Protein AF-A0A433DFT2-F1 (afdb_monomer_lite)

Structure (mmCIF, N/CA/C/O backbone):
data_AF-A0A433DFT2-F1
#
_entry.id   AF-A0A433DFT2-F1
#
loop_
_atom_site.group_PDB
_atom_site.id
_atom_site.type_symbol
_atom_site.label_atom_id
_atom_site.label_alt_id
_atom_site.label_comp_id
_atom_site.label_asym_id
_atom_site.label_entity_id
_atom_site.label_seq_id
_atom_site.pdbx_PDB_ins_code
_atom_site.Cartn_x
_atom_site.Cartn_y
_atom_site.Cartn_z
_atom_site.occupancy
_atom_site.B_iso_or_equiv
_atom_site.auth_seq_id
_atom_site.auth_comp_id
_atom_site.auth_asym_id
_atom_site.auth_atom_id
_atom_site.pdbx_PDB_model_num
ATOM 1 N N . MET A 1 1 ? -31.855 -30.962 -35.524 1.00 36.91 1 MET A N 1
ATOM 2 C CA . MET A 1 1 ? -31.559 -30.463 -34.164 1.00 36.91 1 MET A CA 1
ATOM 3 C C . MET A 1 1 ? -30.304 -29.609 -34.238 1.00 36.91 1 MET A C 1
ATOM 5 O O . MET A 1 1 ? -29.214 -30.151 -34.303 1.00 36.91 1 MET A O 1
ATOM 9 N N . SER A 1 2 ? -30.465 -28.290 -34.345 1.00 29.61 2 SER A N 1
ATOM 10 C CA . SER A 1 2 ? -29.363 -27.324 -34.283 1.00 29.61 2 SER A CA 1
ATOM 11 C C . SER A 1 2 ? -29.408 -26.707 -32.890 1.00 29.61 2 SER A C 1
ATOM 13 O O . SER A 1 2 ? -30.386 -26.050 -32.536 1.00 29.61 2 SER A O 1
ATOM 15 N N . VAL A 1 3 ? -28.407 -27.016 -32.069 1.00 29.22 3 VAL A N 1
ATOM 16 C CA . VAL A 1 3 ? -28.257 -26.430 -30.737 1.00 29.22 3 VAL A CA 1
ATOM 17 C C . VAL A 1 3 ? -27.701 -25.023 -30.936 1.00 29.22 3 VAL A C 1
ATOM 19 O O . VAL A 1 3 ? -26.559 -24.855 -31.357 1.00 29.22 3 VAL A O 1
ATOM 22 N N . ARG A 1 4 ? -28.531 -24.007 -30.675 1.00 30.25 4 ARG A N 1
ATOM 23 C CA . ARG A 1 4 ? -28.080 -22.619 -30.534 1.00 30.25 4 ARG A CA 1
ATOM 24 C C . ARG A 1 4 ? -27.161 -22.549 -29.317 1.00 30.25 4 ARG A C 1
ATOM 26 O O . ARG A 1 4 ? -27.627 -22.678 -28.190 1.00 30.25 4 ARG A O 1
ATOM 33 N N . VAL A 1 5 ? -25.870 -22.340 -29.552 1.00 34.12 5 VAL A N 1
ATOM 34 C CA . VAL A 1 5 ? -24.936 -21.902 -28.513 1.00 34.12 5 VAL A CA 1
ATOM 35 C C . VAL A 1 5 ? -25.314 -20.459 -28.187 1.00 34.12 5 VAL A C 1
ATOM 37 O O . VAL A 1 5 ? -25.099 -19.560 -28.998 1.00 34.12 5 VAL A O 1
ATOM 40 N N . GLY A 1 6 ? -25.977 -20.249 -27.050 1.00 29.69 6 GLY A N 1
ATOM 41 C CA . GLY A 1 6 ? -26.239 -18.911 -26.530 1.00 29.69 6 GLY A CA 1
ATOM 42 C C . GLY A 1 6 ? -24.910 -18.211 -26.259 1.00 29.69 6 GLY A C 1
ATOM 43 O O . GLY A 1 6 ? -24.051 -18.753 -25.568 1.00 29.69 6 GLY A O 1
ATOM 44 N N . SER A 1 7 ? -24.725 -17.027 -26.838 1.00 31.53 7 SER A N 1
ATOM 45 C CA . SER A 1 7 ? -23.585 -16.153 -26.580 1.00 31.53 7 SER A CA 1
ATOM 46 C C . SER A 1 7 ? -23.558 -15.769 -25.099 1.00 31.53 7 SER A C 1
ATOM 48 O O . SER A 1 7 ? -24.333 -14.928 -24.652 1.00 31.53 7 SER A O 1
ATOM 50 N N . MET A 1 8 ? -22.664 -16.398 -24.342 1.00 31.66 8 MET A N 1
ATOM 51 C CA . MET A 1 8 ? -22.468 -16.202 -22.904 1.00 31.66 8 MET A CA 1
ATOM 52 C C . MET A 1 8 ? -21.464 -15.068 -22.614 1.00 31.66 8 MET A C 1
ATOM 54 O O . MET A 1 8 ? -20.686 -15.141 -21.668 1.00 31.66 8 MET A O 1
ATOM 58 N N . PHE A 1 9 ? -21.443 -14.029 -23.453 1.00 30.69 9 PHE A N 1
ATOM 59 C CA . PHE A 1 9 ? -20.674 -12.811 -23.201 1.00 30.69 9 PHE A CA 1
ATOM 60 C C . PHE A 1 9 ? -21.646 -11.727 -22.726 1.00 30.69 9 PHE A C 1
ATOM 62 O O . PHE A 1 9 ? -22.421 -11.229 -23.544 1.00 30.69 9 PHE A O 1
ATOM 69 N N . PRO A 1 10 ? -21.653 -11.371 -21.429 1.00 34.53 10 PRO A N 1
ATOM 70 C CA . PRO A 1 10 ? -22.347 -10.175 -20.987 1.00 34.53 10 PRO A CA 1
ATOM 71 C C . PRO A 1 10 ? -21.670 -8.940 -21.596 1.00 34.53 10 PRO A C 1
ATOM 73 O O . PRO A 1 10 ? -20.451 -8.910 -21.782 1.00 34.53 10 PRO A O 1
ATOM 76 N N . SER A 1 11 ? -22.496 -7.953 -21.931 1.00 32.28 11 SER A N 1
ATOM 77 C CA . SER A 1 11 ? -22.159 -6.651 -22.510 1.00 32.28 11 SER A CA 1
ATOM 78 C C . SER A 1 11 ? -21.093 -5.880 -21.704 1.00 32.28 11 SER A C 1
ATOM 80 O O . SER A 1 11 ? -21.016 -6.045 -20.487 1.00 32.28 11 SER A O 1
ATOM 82 N N . PRO A 1 12 ? -20.278 -5.028 -22.360 1.00 36.31 12 PRO A N 1
ATOM 83 C CA . PRO A 1 12 ? -19.140 -4.336 -21.744 1.00 36.31 12 PRO A CA 1
ATOM 84 C C . PRO A 1 12 ? -19.523 -3.090 -20.927 1.00 36.31 12 PRO A C 1
ATOM 86 O O . PRO A 1 12 ? -18.642 -2.409 -20.411 1.00 36.31 12 PRO A O 1
ATOM 89 N N . ASP A 1 13 ? -20.812 -2.796 -20.775 1.00 31.97 13 ASP A N 1
ATOM 90 C CA . ASP A 1 13 ? -21.284 -1.587 -20.105 1.00 31.97 13 ASP A CA 1
ATOM 91 C C . ASP A 1 13 ? -21.378 -1.803 -18.586 1.00 31.97 13 ASP A C 1
ATOM 93 O O . ASP A 1 13 ? -22.462 -1.980 -18.027 1.00 31.97 13 ASP A O 1
ATOM 97 N N . ARG A 1 14 ? -20.229 -1.796 -17.895 1.00 40.00 14 ARG A N 1
ATOM 98 C CA . ARG A 1 14 ? -20.195 -1.339 -16.497 1.00 40.00 14 ARG A CA 1
ATOM 99 C C . ARG A 1 14 ? -19.989 0.180 -16.516 1.00 40.00 14 ARG A C 1
ATOM 101 O O . ARG A 1 14 ? -19.097 0.637 -17.231 1.00 40.00 14 ARG A O 1
ATOM 108 N N . PRO A 1 15 ? -20.770 0.968 -15.754 1.00 30.53 15 PRO A N 1
ATOM 109 C CA . PRO A 1 15 ? -20.447 2.376 -15.552 1.00 30.53 15 PRO A CA 1
ATOM 110 C C . PRO A 1 15 ? -19.029 2.482 -14.978 1.00 30.53 15 PRO A C 1
ATOM 112 O O . PRO A 1 15 ? -18.615 1.631 -14.192 1.00 30.53 15 PRO A O 1
ATOM 115 N N . SER A 1 16 ? -18.280 3.499 -15.400 1.00 36.28 16 SER A N 1
ATOM 116 C CA . SER A 1 16 ? -16.910 3.777 -14.964 1.00 36.28 16 SER A CA 1
ATOM 117 C C . SER A 1 16 ? -16.869 4.135 -13.472 1.00 36.28 16 SER A C 1
ATOM 119 O O . SER A 1 16 ? -16.799 5.304 -13.097 1.00 36.28 16 SER A O 1
ATOM 121 N N . SER A 1 17 ? -16.960 3.132 -12.602 1.00 45.41 17 SER A N 1
ATOM 122 C CA . SER A 1 17 ? -16.697 3.258 -11.171 1.00 45.41 17 SER A CA 1
ATOM 123 C C . SER A 1 17 ? -15.187 3.316 -10.948 1.00 45.41 17 SER A C 1
ATOM 125 O O . SER A 1 17 ? -14.451 2.476 -11.467 1.00 45.41 17 SER A O 1
ATOM 127 N N . LYS A 1 18 ? -14.721 4.316 -10.195 1.00 58.47 18 LYS A N 1
ATOM 128 C CA . LYS A 1 18 ? -13.296 4.531 -9.898 1.00 58.47 18 LYS A CA 1
ATOM 129 C C . LYS A 1 18 ? -12.734 3.335 -9.109 1.00 58.47 18 LYS A C 1
ATOM 131 O O . LYS A 1 18 ? -13.386 2.862 -8.180 1.00 58.47 18 LYS A O 1
ATOM 136 N N . LEU A 1 19 ? -11.524 2.884 -9.454 1.00 63.75 19 LEU A N 1
ATOM 137 C CA . LEU A 1 19 ? -10.796 1.840 -8.718 1.00 63.75 19 LEU A CA 1
ATOM 138 C C . LEU A 1 19 ? -10.687 2.187 -7.232 1.00 63.75 19 LEU A C 1
ATOM 140 O O . LEU A 1 19 ? -10.276 3.301 -6.880 1.00 63.75 19 LEU A O 1
ATOM 144 N N . LEU A 1 20 ? -11.006 1.217 -6.375 1.00 62.88 20 LEU A N 1
ATOM 145 C CA . LEU A 1 20 ? -10.893 1.361 -4.927 1.00 62.88 20 LEU A CA 1
ATOM 146 C C . LEU A 1 20 ? -9.449 1.103 -4.474 1.00 62.88 20 LEU A C 1
ATOM 148 O O . LEU A 1 20 ? -8.925 0.006 -4.686 1.00 62.88 20 LEU A O 1
ATOM 152 N N . PRO A 1 21 ? -8.782 2.086 -3.842 1.00 70.38 21 PRO A N 1
ATOM 153 C CA . PRO A 1 21 ? -7.476 1.858 -3.249 1.00 70.38 21 PRO A CA 1
ATOM 154 C C . PRO A 1 21 ? -7.586 0.947 -2.024 1.00 70.38 21 PRO A C 1
ATOM 156 O O . PRO A 1 21 ? -8.494 1.100 -1.209 1.00 70.38 21 PRO A O 1
ATOM 159 N N . LEU A 1 22 ? -6.631 0.038 -1.865 1.00 71.12 22 LEU A N 1
ATOM 160 C CA . LEU A 1 22 ? -6.628 -0.959 -0.801 1.00 71.12 22 LEU A CA 1
ATOM 161 C C . LEU A 1 22 ? -5.806 -0.510 0.412 1.00 71.12 22 LEU A C 1
ATOM 163 O O . LEU A 1 22 ? -4.710 0.040 0.269 1.00 71.12 22 LEU A O 1
ATOM 167 N N . VAL A 1 23 ? -6.322 -0.819 1.602 1.00 70.38 23 VAL A N 1
ATOM 168 C CA . VAL A 1 23 ? -5.542 -0.901 2.850 1.00 70.38 23 VAL A CA 1
ATOM 169 C C . VAL A 1 23 ? -4.614 -2.119 2.806 1.00 70.38 23 VAL A C 1
ATOM 171 O O . VAL A 1 23 ? -4.908 -3.100 2.112 1.00 70.38 23 VAL A O 1
ATOM 174 N N . SER A 1 24 ? -3.520 -2.100 3.574 1.00 71.69 24 SER A N 1
ATOM 175 C CA . SER A 1 24 ? -2.527 -3.193 3.557 1.00 71.69 24 SER A CA 1
ATOM 176 C C . SER A 1 24 ? -3.154 -4.555 3.899 1.00 71.69 24 SER A C 1
ATOM 178 O O . SER A 1 24 ? -2.907 -5.550 3.216 1.00 71.69 24 SER A O 1
ATOM 180 N N . LEU A 1 25 ? -4.061 -4.586 4.885 1.00 68.56 25 LEU A N 1
ATOM 181 C CA . LEU A 1 25 ? -4.741 -5.810 5.324 1.00 68.56 25 LEU A CA 1
ATOM 182 C C . LEU A 1 25 ? -5.622 -6.434 4.228 1.00 68.56 25 LEU A C 1
ATOM 184 O O . LEU A 1 25 ? -5.679 -7.654 4.088 1.00 68.56 25 LEU A O 1
ATOM 188 N N . LEU A 1 26 ? -6.298 -5.602 3.434 1.00 72.50 26 LEU A N 1
ATOM 189 C CA . LEU A 1 26 ? -7.161 -6.064 2.348 1.00 72.50 26 LEU A CA 1
ATOM 190 C C . LEU A 1 26 ? -6.3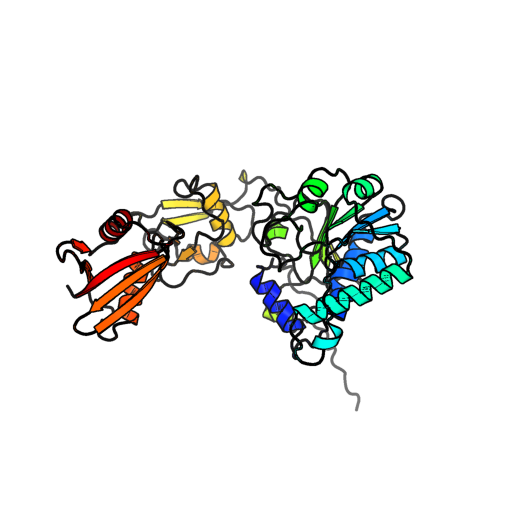29 -6.587 1.174 1.00 72.50 26 LEU A C 1
ATOM 192 O O . LEU A 1 26 ? -6.662 -7.623 0.606 1.00 72.50 26 LEU A O 1
ATOM 196 N N . ALA A 1 27 ? -5.214 -5.918 0.860 1.00 78.19 27 ALA A N 1
ATOM 197 C CA . ALA A 1 27 ? -4.253 -6.412 -0.123 1.00 78.19 27 ALA A CA 1
ATOM 198 C C . ALA A 1 27 ? -3.687 -7.785 0.282 1.00 78.19 27 ALA A C 1
ATOM 200 O O . ALA A 1 27 ? -3.630 -8.691 -0.546 1.00 78.19 27 ALA A O 1
ATOM 201 N N . GLN A 1 28 ? -3.362 -7.977 1.566 1.00 76.12 28 GLN A N 1
ATOM 202 C CA . GLN A 1 28 ? -2.916 -9.273 2.079 1.00 76.12 28 GLN A CA 1
ATOM 203 C C . GLN A 1 28 ? -3.997 -10.355 1.948 1.00 76.12 28 GLN A C 1
ATOM 205 O O . GLN A 1 28 ? -3.695 -11.462 1.508 1.00 76.12 28 GLN A O 1
ATOM 210 N N . ALA A 1 29 ? -5.251 -10.044 2.287 1.00 76.38 29 ALA A N 1
ATOM 211 C CA . ALA A 1 29 ? -6.355 -10.998 2.178 1.00 76.38 29 ALA A CA 1
ATOM 212 C C . ALA A 1 29 ? -6.587 -11.463 0.728 1.00 76.38 29 ALA A C 1
ATOM 214 O O . ALA A 1 29 ? -6.831 -12.645 0.488 1.00 76.38 29 ALA A O 1
ATOM 215 N N . ILE A 1 30 ? -6.469 -10.550 -0.242 1.00 83.06 30 ILE A N 1
ATOM 216 C CA . ILE A 1 30 ? -6.596 -10.867 -1.671 1.00 83.06 30 ILE A CA 1
ATOM 217 C C . ILE A 1 30 ? -5.454 -11.784 -2.129 1.00 83.06 30 ILE A C 1
ATOM 219 O O . ILE A 1 30 ? -5.709 -12.786 -2.800 1.00 83.06 30 ILE A O 1
ATOM 223 N N . ASP A 1 31 ? -4.212 -11.487 -1.739 1.00 82.69 31 ASP A N 1
ATOM 224 C CA . ASP A 1 31 ? -3.051 -12.323 -2.065 1.00 82.69 31 ASP A CA 1
ATOM 225 C C . ASP A 1 31 ? -3.167 -13.731 -1.453 1.00 82.69 31 ASP A C 1
ATOM 227 O O . ASP A 1 31 ? -2.891 -14.733 -2.121 1.00 82.69 31 ASP A O 1
ATOM 231 N N . GLU A 1 32 ? -3.624 -13.830 -0.201 1.00 81.31 32 GLU A N 1
ATOM 232 C CA . GLU A 1 32 ? -3.880 -15.108 0.470 1.00 81.31 32 GLU A CA 1
ATOM 233 C C . GLU A 1 32 ? -4.965 -15.924 -0.245 1.00 81.31 32 GLU A C 1
ATOM 235 O O . GLU A 1 32 ? -4.812 -17.136 -0.408 1.00 81.31 32 GLU A O 1
ATOM 240 N N . GLU A 1 33 ? -6.031 -15.283 -0.730 1.00 85.69 33 GLU A N 1
ATOM 241 C CA . GLU A 1 33 ? -7.091 -15.963 -1.475 1.00 85.69 33 GLU A CA 1
ATOM 242 C C . GLU A 1 33 ? -6.631 -16.423 -2.863 1.00 85.69 33 GLU A C 1
ATOM 244 O O . GLU A 1 33 ? -6.919 -17.560 -3.250 1.00 85.69 33 GLU A O 1
ATOM 249 N N . LEU A 1 34 ? -5.862 -15.601 -3.584 1.00 86.38 34 LEU A N 1
ATOM 250 C CA . LEU A 1 34 ? -5.282 -15.969 -4.880 1.00 86.38 34 LEU A CA 1
ATOM 251 C C . LEU A 1 34 ? -4.381 -17.208 -4.771 1.00 86.38 34 LEU A C 1
ATOM 253 O O . LEU A 1 34 ? -4.421 -18.082 -5.638 1.00 86.38 34 LEU A O 1
ATOM 257 N N . MET A 1 35 ? -3.600 -17.311 -3.694 1.00 84.62 35 MET A N 1
ATOM 258 C CA . MET A 1 35 ? -2.706 -18.449 -3.441 1.00 84.62 35 MET A CA 1
ATOM 259 C C . MET A 1 35 ? -3.376 -19.613 -2.695 1.00 84.62 35 MET A C 1
ATOM 261 O O . MET A 1 35 ? -2.767 -20.671 -2.514 1.00 84.62 35 MET A O 1
ATOM 265 N N . SER A 1 36 ? -4.624 -19.447 -2.253 1.00 83.25 36 SER A N 1
ATOM 266 C CA . SER A 1 36 ? -5.400 -20.512 -1.616 1.00 83.25 36 SER A CA 1
ATOM 267 C C . SER A 1 36 ? -5.773 -21.611 -2.624 1.00 83.25 36 SER A C 1
ATOM 269 O O . SER A 1 36 ? -5.691 -21.396 -3.834 1.00 83.25 36 SER A O 1
ATOM 271 N N . PRO A 1 37 ? -6.278 -22.778 -2.180 1.00 81.56 37 PRO A N 1
ATOM 272 C CA . PRO A 1 37 ? -6.812 -23.791 -3.093 1.00 81.56 37 PRO A CA 1
ATOM 273 C C . PRO A 1 37 ? -7.926 -23.283 -4.025 1.00 81.56 37 PRO A C 1
ATOM 275 O O . PRO A 1 37 ? -8.150 -23.893 -5.066 1.00 81.56 37 PRO A O 1
ATOM 278 N N . ALA A 1 38 ? -8.620 -22.195 -3.662 1.00 80.81 38 ALA A N 1
ATOM 279 C CA . ALA A 1 38 ? -9.663 -21.597 -4.490 1.00 80.81 38 ALA A CA 1
ATOM 280 C C . ALA A 1 38 ? -9.088 -20.806 -5.679 1.00 80.81 38 ALA A C 1
ATOM 282 O O . ALA A 1 38 ? -9.621 -20.904 -6.782 1.00 80.81 38 ALA A O 1
ATOM 283 N N . GLY A 1 39 ? -8.001 -20.053 -5.471 1.00 83.06 39 GLY A N 1
ATOM 284 C CA . GLY A 1 39 ? -7.319 -19.307 -6.535 1.00 83.06 39 GLY A CA 1
ATOM 285 C C . GLY A 1 39 ? -6.271 -20.133 -7.287 1.00 83.06 39 GLY A C 1
ATOM 286 O O . GLY A 1 39 ? -6.055 -19.919 -8.477 1.00 83.06 39 GLY A O 1
ATOM 287 N N . ALA A 1 40 ? -5.659 -21.111 -6.611 1.00 86.19 40 ALA A N 1
ATOM 288 C CA . ALA A 1 40 ? -4.675 -22.061 -7.130 1.00 86.19 40 ALA A CA 1
ATOM 289 C C . ALA A 1 40 ? -3.465 -21.428 -7.851 1.00 86.19 40 ALA A C 1
ATOM 291 O O . ALA A 1 40 ? -2.761 -22.119 -8.595 1.00 86.19 40 ALA A O 1
ATOM 292 N N . PHE A 1 41 ? -3.189 -20.141 -7.621 1.00 85.25 41 PHE A N 1
ATOM 293 C CA . PHE A 1 41 ? -2.012 -19.480 -8.170 1.00 85.25 41 PHE A CA 1
ATOM 294 C C . PHE A 1 41 ? -0.768 -19.839 -7.365 1.00 85.25 41 PHE A C 1
ATOM 296 O O . PHE A 1 41 ? -0.760 -19.806 -6.134 1.00 85.25 41 PHE A O 1
ATOM 303 N N . SER A 1 42 ? 0.325 -20.133 -8.067 1.00 84.56 42 SER A N 1
ATOM 304 C CA . SER A 1 42 ? 1.633 -20.199 -7.423 1.00 84.56 42 SER A CA 1
ATOM 305 C C . SER A 1 42 ? 2.240 -18.803 -7.299 1.00 84.56 42 SER A C 1
ATOM 307 O O . SER A 1 42 ? 2.005 -17.922 -8.130 1.00 84.56 42 SER A O 1
ATOM 309 N N . ILE A 1 43 ? 3.095 -18.615 -6.293 1.00 80.38 43 ILE A N 1
ATOM 310 C CA . ILE A 1 43 ? 3.828 -17.356 -6.117 1.00 80.38 43 ILE A CA 1
ATOM 311 C C . ILE A 1 43 ? 4.663 -17.001 -7.358 1.00 80.38 43 ILE A C 1
ATOM 313 O O . ILE A 1 43 ? 4.741 -15.839 -7.739 1.00 80.38 43 ILE A O 1
ATOM 317 N N . ASP A 1 44 ? 5.216 -18.009 -8.041 1.00 81.81 44 ASP A N 1
ATOM 318 C CA . ASP A 1 44 ? 5.984 -17.826 -9.272 1.00 81.81 44 ASP A CA 1
ATOM 319 C C . ASP A 1 44 ? 5.131 -17.208 -10.386 1.00 81.81 44 ASP A C 1
ATOM 321 O O . ASP A 1 44 ? 5.607 -16.334 -11.102 1.00 81.81 44 ASP A O 1
ATOM 325 N N . GLN A 1 45 ? 3.873 -17.638 -10.534 1.00 86.56 45 GLN A N 1
ATOM 326 C CA . GLN A 1 45 ? 2.969 -17.119 -11.565 1.00 86.56 45 GLN A CA 1
ATOM 327 C C . GLN A 1 45 ? 2.577 -15.667 -11.291 1.00 86.56 45 GLN A C 1
ATOM 329 O O . GLN A 1 45 ? 2.603 -14.842 -12.206 1.00 86.56 45 GLN A O 1
ATOM 334 N N . LEU A 1 46 ? 2.251 -15.348 -10.034 1.00 85.50 46 LEU A N 1
ATOM 335 C CA . LEU A 1 46 ? 1.890 -13.987 -9.630 1.00 85.50 46 LEU A CA 1
ATOM 336 C C . LEU A 1 46 ? 3.080 -13.032 -9.773 1.00 85.50 46 LEU A C 1
ATOM 338 O O . LEU A 1 46 ? 2.923 -11.929 -10.296 1.00 85.50 46 LEU A O 1
ATOM 342 N N . MET A 1 47 ? 4.284 -13.471 -9.395 1.00 84.44 47 MET A N 1
ATOM 343 C CA . MET A 1 47 ? 5.512 -12.701 -9.604 1.00 84.44 47 MET A CA 1
ATOM 344 C C . MET A 1 47 ? 5.852 -12.548 -11.095 1.00 84.44 47 MET A C 1
ATOM 346 O O . MET A 1 47 ? 6.286 -11.477 -11.519 1.00 84.44 47 MET A O 1
ATOM 350 N N . GLU A 1 48 ? 5.645 -13.584 -11.916 1.00 87.62 48 GLU A N 1
ATOM 351 C CA . GLU A 1 48 ? 5.939 -13.516 -13.352 1.00 87.62 48 GLU A CA 1
ATOM 352 C C . GLU A 1 48 ? 5.073 -12.465 -14.061 1.00 87.62 48 GLU A C 1
ATOM 354 O O . GLU A 1 48 ? 5.588 -11.625 -14.804 1.00 87.62 48 GLU A O 1
ATOM 359 N N . LEU A 1 49 ? 3.761 -12.505 -13.810 1.00 85.56 49 LEU A N 1
ATOM 360 C CA . LEU A 1 49 ? 2.776 -11.650 -14.473 1.00 85.56 49 LEU A CA 1
ATOM 361 C C . LEU A 1 49 ? 2.692 -10.255 -13.836 1.00 85.56 49 LEU A C 1
ATOM 363 O O . LEU A 1 49 ? 2.736 -9.247 -14.545 1.00 85.56 49 LEU A O 1
ATOM 367 N N . GLY A 1 50 ? 2.581 -10.191 -12.507 1.00 76.94 50 GLY A N 1
ATOM 368 C CA . GLY A 1 50 ? 2.381 -8.961 -11.740 1.00 76.94 50 GLY A CA 1
ATOM 369 C C . GLY A 1 50 ? 3.639 -8.114 -11.645 1.00 76.94 50 GLY A C 1
ATOM 370 O O . GLY A 1 50 ? 3.803 -7.153 -12.391 1.00 76.94 50 GLY A O 1
ATOM 371 N N . THR A 1 51 ? 4.548 -8.468 -10.735 1.00 72.88 51 THR A N 1
ATOM 372 C CA . THR A 1 51 ? 5.771 -7.681 -10.496 1.00 72.88 51 THR A CA 1
ATOM 373 C C . THR A 1 51 ? 6.737 -7.702 -11.681 1.00 72.88 51 THR A C 1
ATOM 375 O O . THR A 1 51 ? 7.555 -6.800 -11.816 1.00 72.88 51 THR A O 1
ATOM 378 N N . GLY A 1 52 ? 6.692 -8.733 -12.523 1.00 84.81 52 GLY A N 1
ATOM 379 C CA . GLY A 1 52 ? 7.619 -8.908 -13.630 1.00 84.81 52 GLY A CA 1
ATOM 380 C C . GLY A 1 52 ? 7.197 -8.227 -14.917 1.00 84.81 52 GLY A C 1
ATOM 381 O O . GLY A 1 52 ? 7.692 -7.155 -15.269 1.00 84.81 52 GLY A O 1
ATOM 382 N N . PHE A 1 53 ? 6.327 -8.905 -15.660 1.00 90.25 53 PHE A N 1
ATOM 383 C CA . PHE A 1 53 ? 5.969 -8.494 -17.009 1.00 90.25 53 PHE A CA 1
ATOM 384 C C . PHE A 1 53 ? 5.204 -7.166 -17.028 1.00 90.25 53 PHE A C 1
ATOM 386 O O . PHE A 1 53 ? 5.507 -6.314 -17.863 1.00 90.25 53 PHE A O 1
ATOM 393 N N . SER A 1 54 ? 4.277 -6.942 -16.086 1.00 93.31 54 SER A N 1
ATOM 394 C CA . SER A 1 54 ? 3.532 -5.673 -16.016 1.00 93.31 54 SER A CA 1
ATOM 395 C C . SER A 1 54 ? 4.470 -4.485 -15.758 1.00 93.31 54 SER A C 1
ATOM 397 O O . SER A 1 54 ? 4.394 -3.474 -16.452 1.00 93.31 54 SER A O 1
ATOM 399 N N . VAL A 1 55 ? 5.425 -4.622 -14.830 1.00 93.38 55 VAL A N 1
ATOM 400 C CA . VAL A 1 55 ? 6.426 -3.576 -14.544 1.00 93.38 55 VAL A CA 1
ATOM 401 C C . VAL A 1 55 ? 7.314 -3.308 -15.755 1.00 93.38 55 VAL A C 1
ATOM 403 O O . VAL A 1 55 ? 7.509 -2.152 -16.127 1.00 93.38 55 VAL A O 1
ATOM 406 N N . ALA A 1 56 ? 7.825 -4.355 -16.406 1.00 93.75 56 ALA A N 1
ATOM 407 C CA . ALA A 1 56 ? 8.654 -4.193 -17.596 1.00 93.75 56 ALA A CA 1
ATOM 408 C C . ALA A 1 56 ? 7.884 -3.515 -18.742 1.00 93.75 56 ALA A C 1
ATOM 410 O O . ALA A 1 56 ? 8.435 -2.658 -19.433 1.00 93.75 56 ALA A O 1
ATOM 411 N N . GLN A 1 57 ? 6.603 -3.856 -18.925 1.00 94.44 57 GLN A N 1
ATOM 412 C CA . GLN A 1 57 ? 5.748 -3.235 -19.934 1.00 94.44 57 GLN A CA 1
ATOM 413 C C . GLN A 1 57 ? 5.463 -1.759 -19.615 1.00 94.44 57 GLN A C 1
ATOM 415 O O . GLN A 1 57 ? 5.497 -0.933 -20.526 1.00 94.44 57 GLN A O 1
ATOM 420 N N . ALA A 1 58 ? 5.227 -1.407 -18.346 1.00 94.00 58 ALA A N 1
ATOM 421 C CA . ALA A 1 58 ? 5.017 -0.018 -17.928 1.00 94.00 58 ALA A CA 1
ATOM 422 C C . ALA A 1 58 ? 6.272 0.832 -18.137 1.00 94.00 58 ALA A C 1
ATOM 424 O O . ALA A 1 58 ? 6.201 1.917 -18.714 1.00 94.00 58 ALA A O 1
ATOM 425 N N . VAL A 1 59 ? 7.436 0.301 -17.751 1.00 94.19 59 VAL A N 1
ATOM 426 C CA . VAL A 1 59 ? 8.725 0.951 -18.002 1.00 94.19 59 VAL A CA 1
ATOM 427 C C . VAL A 1 59 ? 8.934 1.170 -19.499 1.00 94.19 59 VAL A C 1
ATOM 429 O O . VAL A 1 59 ? 9.253 2.284 -19.901 1.00 94.19 59 VAL A O 1
ATOM 432 N N . ALA A 1 60 ? 8.679 0.157 -20.329 1.00 94.00 60 ALA A N 1
ATOM 433 C CA . ALA A 1 60 ? 8.828 0.273 -21.778 1.00 94.00 60 ALA A CA 1
ATOM 434 C C . ALA A 1 60 ? 7.840 1.256 -22.428 1.00 94.00 60 ALA A C 1
ATOM 436 O O . ALA A 1 60 ? 8.147 1.840 -23.468 1.00 94.00 60 ALA A O 1
ATOM 437 N N . ARG A 1 61 ? 6.660 1.458 -21.826 1.00 93.69 61 ARG A N 1
ATOM 438 C CA . ARG A 1 61 ? 5.652 2.410 -22.310 1.00 93.69 61 ARG A CA 1
ATOM 439 C C . ARG A 1 61 ? 6.063 3.864 -22.078 1.00 93.69 61 ARG A C 1
ATOM 441 O O . ARG A 1 61 ? 5.754 4.705 -22.917 1.00 93.69 61 ARG A O 1
ATOM 448 N N . VAL A 1 62 ? 6.713 4.154 -20.953 1.00 93.44 62 VAL A N 1
ATOM 449 C CA . VAL A 1 62 ? 7.086 5.522 -20.551 1.00 93.44 62 VAL A CA 1
ATOM 450 C C . VAL A 1 62 ? 8.501 5.880 -20.993 1.00 93.44 62 VAL A C 1
ATOM 452 O O . VAL A 1 62 ? 8.740 6.946 -21.555 1.00 93.44 62 VAL A O 1
ATOM 455 N N . TYR A 1 63 ? 9.453 4.989 -20.737 1.00 93.31 63 TYR A N 1
ATOM 456 C CA . TYR A 1 63 ? 10.875 5.265 -20.868 1.00 93.31 63 TYR A CA 1
ATOM 457 C C . TYR A 1 63 ? 11.416 4.567 -22.109 1.00 93.31 63 TYR A C 1
ATOM 459 O O . TYR A 1 63 ? 11.696 3.372 -22.077 1.00 93.31 63 TYR A O 1
ATOM 467 N N . SER A 1 64 ? 11.590 5.296 -23.216 1.00 91.06 64 SER A N 1
ATOM 468 C CA . SER A 1 64 ? 12.126 4.703 -24.447 1.00 91.06 64 SER A CA 1
ATOM 469 C C . SER A 1 64 ? 13.528 4.119 -24.230 1.00 91.06 64 SER A C 1
ATOM 471 O O . SER A 1 64 ? 14.376 4.725 -23.571 1.00 91.06 64 SER A O 1
ATOM 473 N N . CYS A 1 65 ? 13.791 2.949 -24.818 1.00 88.38 65 CYS A N 1
ATOM 474 C CA . CYS A 1 65 ? 15.082 2.265 -24.700 1.00 88.38 65 CYS A CA 1
ATOM 475 C C . CYS A 1 65 ? 16.256 3.088 -25.269 1.00 88.38 65 CYS A C 1
ATOM 477 O O . CYS A 1 65 ? 17.398 2.899 -24.857 1.00 88.38 65 CYS A O 1
ATOM 479 N N . GLU A 1 66 ? 15.990 4.009 -26.199 1.00 87.06 66 GLU A N 1
ATOM 480 C CA . GLU A 1 66 ? 17.002 4.895 -26.790 1.00 87.06 66 GLU A CA 1
ATOM 481 C C . GLU A 1 66 ? 17.529 5.928 -25.787 1.00 87.06 66 GLU A C 1
ATOM 483 O O . GLU A 1 66 ? 18.724 6.216 -25.766 1.00 87.06 66 GLU A O 1
ATOM 488 N N . MET A 1 67 ? 16.644 6.461 -24.939 1.00 87.00 67 MET A N 1
ATOM 489 C CA . MET A 1 67 ? 16.971 7.513 -23.970 1.00 87.00 67 MET A CA 1
ATOM 490 C C . MET A 1 67 ? 17.293 6.948 -22.584 1.00 87.00 67 MET A C 1
ATOM 492 O O . MET A 1 67 ? 18.106 7.518 -21.863 1.00 87.00 67 MET A O 1
ATOM 496 N N . HIS A 1 68 ? 16.675 5.823 -22.218 1.00 92.19 68 HIS A N 1
ATOM 497 C CA . HIS A 1 68 ? 16.757 5.231 -20.883 1.00 92.19 68 HIS A CA 1
ATOM 498 C C . HIS A 1 68 ? 17.307 3.805 -20.938 1.00 92.19 68 HIS A C 1
ATOM 500 O O . HIS A 1 68 ? 16.734 2.875 -20.375 1.00 92.19 68 HIS A O 1
ATOM 506 N N . SER A 1 69 ? 18.408 3.615 -21.668 1.00 92.56 69 SER A N 1
ATOM 507 C CA . SER A 1 69 ? 18.947 2.279 -21.934 1.00 92.56 69 SER A CA 1
ATOM 508 C C . SER A 1 69 ? 19.455 1.574 -20.672 1.00 92.56 69 SER A C 1
ATOM 510 O O . SER A 1 69 ? 19.311 0.357 -20.559 1.00 92.56 69 SER A O 1
ATOM 512 N N . ARG A 1 70 ? 20.047 2.304 -19.716 1.00 95.12 70 ARG A N 1
ATOM 513 C CA . ARG A 1 70 ? 20.660 1.739 -18.504 1.00 95.12 70 ARG A CA 1
ATOM 514 C C . ARG A 1 70 ? 19.677 1.825 -17.346 1.00 95.12 70 ARG A C 1
ATOM 516 O O . ARG A 1 70 ? 19.398 2.915 -16.850 1.00 95.12 70 ARG A O 1
ATOM 523 N N . VAL A 1 71 ? 19.178 0.676 -16.899 1.00 95.44 71 VAL A N 1
ATOM 524 C CA . VAL A 1 71 ? 18.145 0.604 -15.854 1.00 95.44 71 VAL A CA 1
ATOM 525 C C . VAL A 1 71 ? 18.719 -0.036 -14.596 1.00 95.44 71 VAL A C 1
ATOM 527 O O . VAL A 1 71 ? 19.202 -1.162 -14.646 1.00 95.44 71 VAL A O 1
ATOM 530 N N . LEU A 1 72 ? 18.652 0.636 -13.452 1.00 94.56 72 LEU A N 1
ATOM 531 C CA . LEU A 1 72 ? 19.033 0.057 -12.165 1.00 94.56 72 LEU A CA 1
ATOM 532 C C . LEU A 1 72 ? 17.805 -0.496 -11.461 1.00 94.56 72 LEU A C 1
ATOM 534 O O . LEU A 1 72 ? 16.899 0.259 -11.132 1.00 94.56 72 LEU A O 1
ATOM 538 N N . ILE A 1 73 ? 17.793 -1.792 -11.169 1.00 92.38 73 ILE A N 1
ATOM 539 C CA . ILE A 1 73 ? 16.725 -2.416 -10.389 1.00 92.38 73 ILE A CA 1
ATOM 540 C C . ILE A 1 73 ? 17.199 -2.600 -8.950 1.00 92.38 73 ILE A C 1
ATOM 542 O O . ILE A 1 73 ? 18.069 -3.430 -8.666 1.00 92.38 73 ILE A O 1
ATOM 546 N N . CYS A 1 74 ? 16.593 -1.853 -8.031 1.00 88.31 74 CYS A N 1
ATOM 547 C CA . CYS A 1 74 ? 16.791 -1.995 -6.593 1.00 88.31 74 CYS A CA 1
ATOM 548 C C . CYS A 1 74 ? 15.850 -3.092 -6.075 1.00 88.31 74 CYS A C 1
ATOM 550 O O . CYS A 1 74 ? 14.642 -2.887 -5.992 1.00 88.31 74 CYS A O 1
ATOM 552 N N . CYS A 1 75 ? 16.386 -4.283 -5.792 1.00 77.56 75 CYS A N 1
ATOM 553 C CA . CYS A 1 75 ? 15.574 -5.500 -5.700 1.00 77.56 75 CYS A CA 1
ATOM 554 C C . CYS A 1 75 ? 15.157 -5.915 -4.278 1.00 77.56 75 CYS A C 1
ATOM 556 O O . CYS A 1 75 ? 15.998 -6.135 -3.406 1.00 77.56 75 CYS A O 1
ATOM 558 N N . GLY A 1 76 ? 13.856 -6.178 -4.142 1.00 68.38 76 GLY A N 1
ATOM 559 C CA . GLY A 1 76 ? 13.196 -7.298 -3.465 1.00 68.38 76 GLY A CA 1
ATOM 560 C C . GLY A 1 76 ? 12.633 -8.269 -4.531 1.00 68.38 76 GLY A C 1
ATOM 561 O O . GLY A 1 76 ? 13.415 -9.055 -5.065 1.00 68.38 76 GLY A O 1
ATOM 562 N N . PRO A 1 77 ? 11.338 -8.215 -4.922 1.00 62.50 77 PRO A N 1
ATOM 563 C CA . PRO A 1 77 ? 10.744 -9.049 -5.989 1.00 62.50 77 PRO A CA 1
ATOM 564 C C . PRO A 1 77 ? 11.044 -8.617 -7.449 1.00 62.50 77 PRO A C 1
ATOM 566 O O . PRO A 1 77 ? 10.603 -9.283 -8.386 1.00 62.50 77 PRO A O 1
ATOM 569 N N . GLY A 1 78 ? 11.795 -7.531 -7.683 1.00 77.19 78 GLY A N 1
ATOM 570 C CA . GLY A 1 78 ? 12.034 -6.935 -9.017 1.00 77.19 78 GLY A CA 1
ATOM 571 C C . GLY A 1 78 ? 12.914 -7.730 -10.001 1.00 77.19 78 GLY A C 1
ATOM 572 O O . GLY A 1 78 ? 13.154 -7.279 -11.121 1.00 77.19 78 GLY A O 1
ATOM 573 N N . LEU A 1 79 ? 13.395 -8.920 -9.626 1.00 86.81 79 LEU A N 1
ATOM 574 C CA . LEU A 1 79 ? 14.273 -9.748 -10.468 1.00 86.81 79 LEU A CA 1
ATOM 575 C C . LEU A 1 79 ? 13.609 -10.166 -11.788 1.00 86.81 79 LEU A C 1
ATOM 577 O O . LEU A 1 79 ? 14.274 -10.252 -12.819 1.00 86.81 79 LEU A O 1
ATOM 581 N N . VAL A 1 80 ? 12.294 -10.394 -11.768 1.00 89.94 80 VAL A N 1
ATOM 582 C CA . VAL A 1 80 ? 11.538 -10.758 -12.970 1.00 89.94 80 VAL A CA 1
ATOM 583 C C . VAL A 1 80 ? 11.508 -9.598 -13.972 1.00 89.94 80 VAL A C 1
ATOM 585 O O . VAL A 1 80 ? 11.740 -9.802 -15.165 1.00 89.94 80 VAL A O 1
ATOM 588 N N . ALA A 1 81 ? 11.291 -8.370 -13.488 1.00 91.56 81 ALA A N 1
ATOM 589 C CA . ALA A 1 81 ? 11.285 -7.176 -14.328 1.00 91.56 81 ALA A CA 1
ATOM 590 C C . ALA A 1 81 ? 12.648 -6.970 -15.006 1.00 91.56 81 ALA A C 1
ATOM 592 O O . ALA A 1 81 ? 12.695 -6.675 -16.197 1.00 91.56 81 ALA A O 1
ATOM 593 N N . ALA A 1 82 ? 13.759 -7.217 -14.296 1.00 92.94 82 ALA A N 1
ATOM 594 C CA . ALA A 1 82 ? 15.104 -7.127 -14.872 1.00 92.94 82 ALA A CA 1
ATOM 595 C C . ALA A 1 82 ? 15.285 -8.076 -16.067 1.00 92.94 82 ALA A C 1
ATOM 597 O O . ALA A 1 82 ? 15.806 -7.670 -17.105 1.00 92.94 82 ALA A O 1
ATOM 598 N N . ARG A 1 83 ? 14.814 -9.325 -15.953 1.00 92.69 83 ARG A N 1
ATOM 599 C CA . ARG A 1 83 ? 14.861 -10.290 -17.060 1.00 92.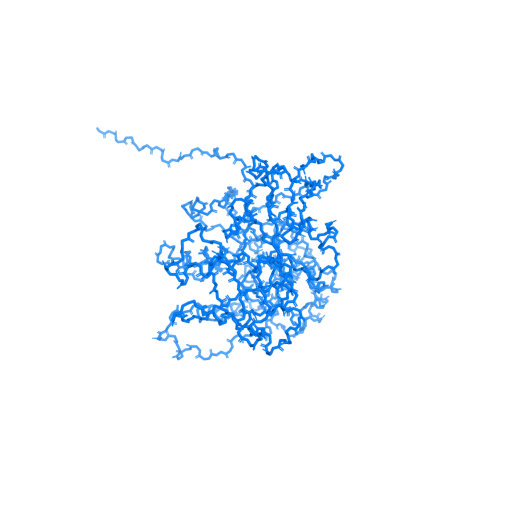69 83 ARG A CA 1
ATOM 600 C C . ARG A 1 83 ? 14.041 -9.821 -18.265 1.00 92.69 83 ARG A C 1
ATOM 602 O O . ARG A 1 83 ? 14.546 -9.866 -19.384 1.00 92.69 83 ARG A O 1
ATOM 609 N N . HIS A 1 84 ? 12.802 -9.374 -18.062 1.00 94.19 84 HIS A N 1
ATOM 610 C CA . HIS A 1 84 ? 11.965 -8.895 -19.172 1.00 94.19 84 HIS A CA 1
ATOM 611 C C . HIS A 1 84 ? 12.540 -7.639 -19.826 1.00 94.19 84 HIS A C 1
ATOM 613 O O . HIS A 1 84 ? 12.615 -7.579 -21.049 1.00 94.19 84 HIS A O 1
ATOM 619 N N . LEU A 1 85 ? 13.045 -6.685 -19.040 1.00 94.06 85 LEU A N 1
ATOM 620 C CA . LEU A 1 85 ? 13.692 -5.484 -19.573 1.00 94.06 85 LEU A CA 1
ATOM 621 C C . LEU A 1 85 ? 14.935 -5.812 -20.408 1.00 94.06 85 LEU A C 1
ATOM 623 O O . LEU A 1 85 ? 15.133 -5.204 -21.457 1.00 94.06 85 LEU A O 1
ATOM 627 N N . HIS A 1 86 ? 15.729 -6.810 -20.009 1.00 94.69 86 HIS A N 1
ATOM 628 C CA . HIS A 1 86 ? 16.832 -7.299 -20.840 1.00 94.69 86 HIS A CA 1
ATOM 629 C C . HIS A 1 86 ? 16.335 -7.794 -22.209 1.00 94.69 86 HIS A C 1
ATOM 631 O O . HIS A 1 86 ? 16.887 -7.426 -23.244 1.00 94.69 86 HIS A O 1
ATOM 637 N N . HIS A 1 87 ? 15.252 -8.576 -22.237 1.00 94.44 87 HIS A N 1
ATOM 638 C CA . HIS A 1 87 ? 14.646 -9.042 -23.488 1.00 94.44 87 HIS A CA 1
ATOM 639 C C . HIS A 1 87 ? 13.980 -7.926 -24.305 1.00 94.44 87 HIS A C 1
ATOM 641 O O . HIS A 1 87 ? 13.883 -8.049 -25.524 1.00 94.44 87 HIS A O 1
ATOM 647 N N . PHE A 1 88 ? 13.564 -6.830 -23.669 1.00 93.75 88 PHE A N 1
ATOM 648 C CA . PHE A 1 88 ? 13.029 -5.642 -24.343 1.00 93.75 88 PHE A CA 1
ATOM 649 C C . PHE A 1 88 ? 14.123 -4.723 -24.916 1.00 93.75 88 PHE A C 1
ATOM 651 O O . PHE A 1 88 ? 13.801 -3.728 -25.557 1.00 93.75 88 PHE A O 1
ATOM 658 N N . GLY A 1 89 ? 15.405 -5.062 -24.729 1.00 94.00 89 GLY A N 1
ATOM 659 C CA . GLY A 1 89 ? 16.547 -4.337 -25.296 1.00 94.00 89 GLY A CA 1
ATOM 660 C C . GLY A 1 89 ? 17.255 -3.389 -24.326 1.00 94.00 89 GLY A C 1
ATOM 661 O O . GLY A 1 89 ? 18.271 -2.795 -24.692 1.00 94.00 89 GLY A O 1
ATOM 662 N N . TYR A 1 90 ? 16.778 -3.276 -23.084 1.00 95.88 90 TYR A N 1
ATOM 663 C CA . TYR A 1 90 ? 17.428 -2.469 -22.054 1.00 95.88 90 TYR A CA 1
ATOM 664 C C . TYR A 1 90 ? 18.694 -3.157 -21.531 1.00 95.88 90 TYR A C 1
ATOM 666 O O . TYR A 1 90 ? 18.912 -4.362 -21.679 1.00 95.88 90 TYR A O 1
ATOM 674 N N . ARG A 1 91 ? 19.529 -2.380 -20.843 1.00 95.06 91 ARG A N 1
ATOM 675 C CA . ARG A 1 91 ? 20.720 -2.830 -20.119 1.00 95.06 91 ARG A CA 1
ATOM 676 C C . ARG A 1 91 ? 20.463 -2.727 -18.614 1.00 95.06 91 ARG A C 1
ATOM 678 O O . ARG A 1 91 ? 20.899 -1.758 -17.986 1.00 95.06 91 ARG A O 1
ATOM 685 N N . PRO A 1 92 ? 19.715 -3.680 -18.027 1.00 94.94 92 PRO A N 1
ATOM 686 C CA . PRO A 1 92 ? 19.441 -3.662 -16.604 1.00 94.94 92 PRO A CA 1
ATOM 687 C C . PRO A 1 92 ? 20.712 -3.951 -15.798 1.00 94.94 92 PRO A C 1
ATOM 689 O O . PRO A 1 92 ? 21.597 -4.675 -16.242 1.00 94.94 92 PRO A O 1
ATOM 692 N N . SER A 1 93 ? 20.775 -3.406 -14.592 1.00 94.31 93 SER A N 1
ATOM 693 C CA . SER A 1 93 ? 21.768 -3.686 -13.555 1.00 94.31 93 SER A CA 1
ATOM 694 C C . SER A 1 93 ? 21.022 -3.932 -12.252 1.00 94.31 93 SER A C 1
ATOM 696 O O . SER A 1 93 ? 20.041 -3.249 -11.975 1.00 94.31 93 SER A O 1
ATOM 698 N N . ILE A 1 94 ? 21.447 -4.900 -11.446 1.00 92.25 94 ILE A N 1
ATOM 699 C CA . ILE A 1 94 ? 20.702 -5.326 -10.258 1.00 92.25 94 ILE A CA 1
ATOM 700 C C . ILE A 1 94 ? 21.456 -4.925 -8.991 1.00 92.25 94 ILE A C 1
ATOM 702 O O . ILE A 1 94 ? 22.583 -5.363 -8.770 1.00 92.25 94 ILE A O 1
ATOM 706 N N . PHE A 1 95 ? 20.814 -4.150 -8.119 1.00 89.50 95 PHE A N 1
ATOM 707 C CA . PHE A 1 95 ? 21.277 -3.932 -6.749 1.00 89.50 95 PHE A CA 1
ATOM 708 C C . PHE A 1 95 ? 20.494 -4.848 -5.801 1.00 89.50 95 PHE A C 1
ATOM 710 O O . PHE A 1 95 ? 19.291 -4.663 -5.605 1.00 89.50 95 PHE A O 1
ATOM 717 N N . TYR A 1 96 ? 21.162 -5.858 -5.230 1.00 84.62 96 TYR A N 1
ATOM 718 C CA . TYR A 1 96 ? 20.518 -6.884 -4.394 1.00 84.62 96 TYR A CA 1
ATOM 719 C C . TYR A 1 96 ? 21.334 -7.201 -3.123 1.00 84.62 96 TYR A C 1
ATOM 721 O O . TYR A 1 96 ? 21.980 -8.252 -3.042 1.00 84.62 96 TYR A O 1
ATOM 729 N N . PRO A 1 97 ? 21.330 -6.294 -2.122 1.00 73.25 97 PRO A N 1
ATOM 730 C CA . PRO A 1 97 ? 22.253 -6.349 -0.982 1.00 73.25 97 PRO A CA 1
ATOM 731 C C . PRO A 1 97 ? 21.897 -7.404 0.074 1.00 73.25 97 PRO A C 1
ATOM 733 O O . PRO A 1 97 ? 22.778 -7.889 0.780 1.00 73.25 97 PRO A O 1
ATOM 736 N N . LYS A 1 98 ? 20.617 -7.773 0.207 1.00 70.50 98 LYS A N 1
ATOM 737 C CA . LYS A 1 98 ? 20.158 -8.821 1.129 1.00 70.50 98 LYS A CA 1
ATOM 738 C C . LYS A 1 98 ? 19.583 -9.983 0.338 1.00 70.50 98 LYS A C 1
ATOM 740 O O . LYS A 1 98 ? 18.388 -10.040 0.071 1.00 70.50 98 LYS A O 1
ATOM 745 N N . GLN A 1 99 ? 20.451 -10.926 0.001 1.00 64.81 99 GLN A N 1
ATOM 746 C CA . GLN A 1 99 ? 20.025 -12.224 -0.512 1.00 64.81 99 GLN A CA 1
ATOM 747 C C . GLN A 1 99 ? 19.647 -13.067 0.703 1.00 64.81 99 GLN A C 1
ATOM 749 O O . GLN A 1 99 ? 20.457 -13.215 1.621 1.00 64.81 99 GLN A O 1
ATOM 754 N N . SER A 1 100 ? 18.411 -13.561 0.769 1.00 56.19 100 SER A N 1
ATOM 755 C CA . SER A 1 100 ? 17.984 -14.442 1.857 1.00 56.19 100 SER A CA 1
ATOM 756 C C . SER A 1 100 ? 18.808 -15.729 1.796 1.00 56.19 100 SER A C 1
ATOM 758 O O . SER A 1 100 ? 18.510 -16.638 1.027 1.00 56.19 100 SER A O 1
ATOM 760 N N . ASN A 1 101 ? 19.884 -15.773 2.575 1.00 45.25 101 ASN A N 1
ATOM 761 C CA . ASN A 1 101 ? 20.842 -16.863 2.582 1.00 45.25 101 ASN A CA 1
ATOM 762 C C . ASN A 1 101 ? 20.497 -17.774 3.758 1.00 45.25 101 ASN A C 1
ATOM 764 O O . ASN A 1 101 ? 20.973 -17.569 4.873 1.00 45.25 101 ASN A O 1
ATOM 768 N N . LYS A 1 102 ? 19.596 -18.730 3.543 1.00 44.03 102 LYS A N 1
ATOM 769 C CA . LYS A 1 102 ? 19.432 -19.859 4.459 1.00 44.03 102 LYS A CA 1
ATOM 770 C C . LYS A 1 102 ? 19.211 -21.106 3.634 1.00 44.03 102 LYS A C 1
ATOM 772 O O . LYS A 1 102 ? 18.396 -21.083 2.717 1.00 44.03 102 LYS A O 1
ATOM 777 N N . ASP A 1 103 ? 19.951 -22.150 3.985 1.00 39.00 103 ASP A N 1
ATOM 778 C CA . ASP A 1 103 ? 19.904 -23.522 3.484 1.00 39.00 103 ASP A CA 1
ATOM 779 C C . ASP A 1 103 ? 18.484 -24.104 3.503 1.00 39.00 103 ASP A C 1
ATOM 781 O O . ASP A 1 103 ? 18.114 -24.950 4.316 1.00 39.00 103 ASP A O 1
ATOM 785 N N . LEU A 1 104 ? 17.651 -23.629 2.585 1.00 42.75 104 LEU A N 1
ATOM 786 C CA . LEU A 1 104 ? 16.246 -23.980 2.483 1.00 42.75 104 LEU A CA 1
ATOM 787 C C . LEU A 1 104 ? 16.062 -25.405 1.964 1.00 42.75 104 LEU A C 1
ATOM 789 O O . LEU A 1 104 ? 15.015 -26.000 2.177 1.00 42.75 104 LEU A O 1
ATOM 793 N N . TYR A 1 105 ? 17.097 -25.991 1.356 1.00 40.44 105 TYR A N 1
ATOM 794 C CA . TYR A 1 105 ? 17.078 -27.364 0.855 1.00 40.44 105 TYR A CA 1
ATOM 795 C C . TYR A 1 105 ? 16.732 -28.397 1.941 1.00 40.44 105 TYR A C 1
ATOM 797 O O . TYR A 1 105 ? 16.052 -29.376 1.654 1.00 40.44 105 TYR A O 1
ATOM 805 N N . GLN A 1 106 ? 17.121 -28.160 3.201 1.00 39.00 106 GLN A N 1
ATOM 806 C CA . GLN A 1 106 ? 16.810 -29.064 4.320 1.00 39.00 106 GLN A CA 1
ATOM 807 C C . GLN A 1 106 ? 15.456 -28.764 4.997 1.00 39.00 106 GLN A C 1
ATOM 809 O O . GLN A 1 106 ? 14.914 -29.627 5.684 1.00 39.00 106 GLN A O 1
ATOM 814 N N . ALA A 1 107 ? 14.870 -27.578 4.783 1.00 43.97 107 ALA A N 1
ATOM 815 C CA . ALA A 1 107 ? 13.555 -27.196 5.324 1.00 43.97 107 ALA A CA 1
ATOM 816 C C . ALA A 1 107 ? 12.390 -27.436 4.337 1.00 43.97 107 ALA A C 1
ATOM 818 O O . ALA A 1 107 ? 11.242 -27.568 4.761 1.00 43.97 107 ALA A O 1
ATOM 819 N N . ILE A 1 108 ? 12.693 -27.558 3.035 1.00 46.06 108 ILE A N 1
ATOM 820 C CA . ILE A 1 108 ? 11.747 -27.752 1.915 1.00 46.06 108 ILE A CA 1
ATOM 821 C C . ILE A 1 108 ? 10.874 -29.020 2.038 1.00 46.06 108 ILE A C 1
ATOM 823 O O . ILE A 1 108 ? 9.874 -29.139 1.339 1.00 46.06 108 ILE A O 1
ATOM 827 N N . LEU A 1 109 ? 11.161 -29.945 2.960 1.00 43.97 109 LEU A N 1
ATOM 828 C CA . LEU A 1 109 ? 10.373 -31.175 3.113 1.00 43.97 109 LEU A CA 1
ATOM 829 C C . LEU A 1 109 ? 9.262 -31.136 4.175 1.00 43.97 109 LEU A C 1
ATOM 831 O O . LEU A 1 109 ? 8.596 -32.158 4.333 1.00 43.97 109 LEU A O 1
ATOM 835 N N . ARG A 1 110 ? 9.035 -30.040 4.923 1.00 41.56 110 ARG A N 1
ATOM 836 C CA . ARG A 1 110 ? 8.061 -30.094 6.040 1.00 41.56 110 ARG A CA 1
ATOM 837 C C . ARG A 1 110 ? 7.028 -28.981 6.183 1.00 41.56 110 ARG A C 1
ATOM 839 O O . ARG A 1 110 ? 6.027 -29.259 6.830 1.00 41.56 110 ARG A O 1
ATOM 846 N N . ASP A 1 111 ? 7.194 -27.787 5.614 1.00 45.28 111 ASP A N 1
ATOM 847 C CA . ASP A 1 111 ? 6.224 -26.711 5.887 1.00 45.28 111 ASP A CA 1
ATOM 848 C C . ASP A 1 111 ? 6.119 -25.698 4.731 1.00 45.28 111 ASP A C 1
ATOM 850 O O . ASP A 1 111 ? 7.024 -24.901 4.486 1.00 45.28 111 ASP A O 1
ATOM 854 N N . TYR A 1 112 ? 5.002 -25.733 3.998 1.00 48.72 112 TYR A N 1
ATOM 855 C CA . TYR A 1 112 ? 4.676 -24.883 2.837 1.00 48.72 112 TYR A CA 1
ATOM 856 C C . TYR A 1 112 ? 4.251 -23.451 3.250 1.00 48.72 112 TYR A C 1
ATOM 858 O O . TYR A 1 112 ? 3.305 -22.882 2.711 1.00 48.72 112 TYR A O 1
ATOM 866 N N . ARG A 1 113 ? 4.921 -22.840 4.236 1.00 50.47 113 ARG A N 1
ATOM 867 C CA . ARG A 1 113 ? 4.599 -21.476 4.698 1.00 50.47 113 ARG A CA 1
ATOM 868 C C . ARG A 1 113 ? 5.321 -20.400 3.863 1.00 50.47 113 ARG A C 1
ATOM 870 O O . ARG A 1 113 ? 6.517 -20.505 3.585 1.00 50.47 113 ARG A O 1
ATOM 877 N N . LEU A 1 114 ? 4.574 -19.347 3.505 1.00 48.03 114 LEU A N 1
ATOM 878 C CA . LEU A 1 114 ? 4.889 -18.201 2.621 1.00 48.03 114 LEU A CA 1
ATOM 879 C C . LEU A 1 114 ? 6.340 -17.653 2.601 1.00 48.03 114 LEU A C 1
ATOM 881 O O . LEU A 1 114 ? 6.831 -17.364 1.507 1.00 48.03 114 LEU A O 1
ATOM 885 N N . PRO A 1 115 ? 7.078 -17.518 3.724 1.00 50.44 115 PRO A N 1
ATOM 886 C CA . PRO A 1 115 ? 8.432 -16.945 3.699 1.00 50.44 115 PRO A CA 1
ATOM 887 C C . PRO A 1 115 ? 9.473 -17.817 2.977 1.00 50.44 115 PRO A C 1
ATOM 889 O O . PRO A 1 115 ? 10.537 -17.337 2.594 1.00 50.44 115 PRO A O 1
ATOM 892 N N . VAL A 1 116 ? 9.189 -19.113 2.823 1.00 51.56 116 VAL A N 1
ATOM 893 C CA . VAL A 1 116 ? 10.126 -20.120 2.306 1.00 51.56 116 VAL A CA 1
ATOM 894 C C . VAL A 1 116 ? 10.043 -20.207 0.773 1.00 51.56 116 VAL A C 1
ATOM 896 O O . VAL A 1 116 ? 11.060 -20.246 0.082 1.00 51.56 116 VAL A O 1
ATOM 899 N N . ALA A 1 117 ? 8.835 -20.158 0.207 1.00 56.25 117 ALA A N 1
ATOM 900 C CA . ALA A 1 117 ? 8.635 -20.253 -1.241 1.00 56.25 117 ALA A CA 1
ATOM 901 C C . ALA A 1 117 ? 9.214 -19.042 -2.005 1.00 56.25 117 ALA A C 1
ATOM 903 O O . ALA A 1 117 ? 9.870 -19.215 -3.034 1.00 56.25 117 ALA A O 1
ATOM 904 N N . SER A 1 118 ? 9.049 -17.827 -1.470 1.00 59.03 118 SER A N 1
ATOM 905 C CA . SER A 1 118 ? 9.548 -16.587 -2.087 1.00 59.03 118 SER A CA 1
ATOM 906 C C . SER A 1 118 ? 11.079 -16.509 -2.123 1.00 59.03 118 SER A C 1
ATOM 908 O O . SER A 1 118 ? 11.660 -16.084 -3.122 1.00 59.03 118 SER A O 1
ATOM 910 N N . ALA A 1 119 ? 11.759 -16.985 -1.075 1.00 60.75 119 ALA A N 1
ATOM 911 C CA . ALA A 1 119 ? 13.220 -17.050 -1.022 1.00 60.75 119 ALA A CA 1
ATOM 912 C C . ALA A 1 119 ? 13.796 -17.963 -2.122 1.00 60.75 119 ALA A C 1
ATOM 914 O O . ALA A 1 119 ? 14.748 -17.592 -2.814 1.00 60.75 119 ALA A O 1
ATOM 915 N N . TYR A 1 120 ? 13.185 -19.134 -2.330 1.00 64.94 120 TYR A N 1
ATOM 916 C CA . TYR A 1 120 ? 13.600 -20.072 -3.375 1.00 64.94 120 TYR A CA 1
ATOM 917 C C . TYR A 1 120 ? 13.292 -19.555 -4.790 1.00 64.94 120 TYR A C 1
ATOM 919 O O . TYR A 1 120 ? 14.108 -19.706 -5.706 1.00 64.94 120 TYR A O 1
ATOM 927 N N . ALA A 1 121 ? 12.139 -18.903 -4.980 1.00 67.94 121 ALA A N 1
ATOM 928 C CA . ALA A 1 121 ? 11.800 -18.226 -6.231 1.00 67.94 121 ALA A CA 1
ATOM 929 C C . ALA A 1 121 ? 12.842 -17.152 -6.585 1.00 67.94 121 ALA A C 1
ATOM 931 O O . ALA A 1 121 ? 13.408 -17.180 -7.680 1.00 67.94 121 ALA A O 1
ATOM 932 N N . ASN A 1 122 ? 13.199 -16.289 -5.629 1.00 74.12 122 ASN A N 1
ATOM 933 C CA . ASN A 1 122 ? 14.210 -15.248 -5.821 1.00 74.12 122 ASN A CA 1
ATOM 934 C C . ASN A 1 122 ? 15.589 -15.814 -6.185 1.00 74.12 122 ASN A C 1
ATOM 936 O O . ASN A 1 122 ? 16.266 -15.265 -7.053 1.00 74.12 122 ASN A O 1
ATOM 940 N N . GLN A 1 123 ? 16.006 -16.939 -5.593 1.00 78.06 123 GLN A N 1
ATOM 941 C CA . GLN A 1 123 ? 17.274 -17.580 -5.954 1.00 78.06 123 GLN A CA 1
ATOM 942 C C . GLN A 1 123 ? 17.277 -18.082 -7.406 1.00 78.06 123 GLN A C 1
ATOM 944 O O . GLN A 1 123 ? 18.247 -17.852 -8.135 1.00 78.06 123 GLN A O 1
ATOM 949 N N . ARG A 1 124 ? 16.199 -18.746 -7.851 1.00 82.62 124 ARG A N 1
ATOM 950 C CA . ARG A 1 124 ? 16.066 -19.200 -9.247 1.00 82.62 124 ARG A CA 1
ATOM 951 C C . ARG A 1 124 ? 16.060 -18.023 -10.218 1.00 82.62 124 ARG A C 1
ATOM 953 O O . ARG A 1 124 ? 16.765 -18.074 -11.223 1.00 82.62 124 ARG A O 1
ATOM 960 N N . LEU A 1 125 ? 15.329 -16.957 -9.900 1.00 83.81 125 LEU A N 1
ATOM 961 C CA . LEU A 1 125 ? 15.277 -15.736 -10.707 1.00 83.81 125 LEU A CA 1
ATOM 962 C C . LEU A 1 125 ? 16.642 -15.044 -10.784 1.00 83.81 125 LEU A C 1
ATOM 964 O O . LEU A 1 125 ? 17.079 -14.670 -11.868 1.00 83.81 125 LEU A O 1
ATOM 968 N N . ALA A 1 126 ? 17.375 -14.955 -9.672 1.00 85.38 126 ALA A N 1
ATOM 969 C CA . ALA A 1 126 ? 18.730 -14.412 -9.676 1.00 85.38 126 ALA A CA 1
ATOM 970 C C . ALA A 1 126 ? 19.663 -15.226 -10.589 1.00 85.38 126 ALA A C 1
ATOM 972 O O . ALA A 1 126 ? 20.457 -14.649 -11.330 1.00 85.38 126 ALA A O 1
ATOM 973 N N . THR A 1 127 ? 19.552 -16.559 -10.588 1.00 86.50 127 THR A N 1
ATOM 974 C CA . THR A 1 127 ? 20.288 -17.425 -11.524 1.00 86.50 127 THR A CA 1
ATOM 975 C C . THR A 1 127 ? 19.891 -17.170 -12.979 1.00 86.50 127 THR A C 1
ATOM 977 O O . THR A 1 127 ? 20.771 -17.076 -13.828 1.00 86.50 127 THR A O 1
ATOM 980 N N . GLN A 1 128 ? 18.602 -16.985 -13.280 1.00 89.12 128 GLN A N 1
ATOM 981 C CA . GLN A 1 128 ? 18.153 -16.616 -14.630 1.00 89.12 128 GLN A CA 1
ATOM 982 C C . GLN A 1 128 ? 18.763 -15.283 -15.085 1.00 89.12 128 GLN A C 1
ATOM 984 O O . GLN A 1 128 ? 19.280 -15.202 -16.195 1.00 89.12 128 GLN A O 1
ATOM 989 N N . CYS A 1 129 ? 18.787 -14.265 -14.218 1.00 90.25 129 CYS A N 1
ATOM 990 C CA . CYS A 1 129 ? 19.424 -12.983 -14.525 1.00 90.25 129 CYS A CA 1
ATOM 991 C C . CYS A 1 129 ? 20.935 -13.129 -14.773 1.00 90.25 129 CYS A C 1
ATOM 993 O O . CYS A 1 129 ? 21.468 -12.523 -15.700 1.00 90.25 129 CYS A O 1
ATOM 995 N N . ARG A 1 130 ? 21.628 -13.975 -13.995 1.00 91.69 130 ARG A N 1
ATOM 996 C CA . ARG A 1 130 ? 23.055 -14.278 -14.215 1.00 91.69 130 ARG A CA 1
ATOM 997 C C . ARG A 1 130 ? 23.303 -14.985 -15.547 1.00 91.69 130 ARG A C 1
ATOM 999 O O . ARG A 1 130 ? 24.279 -14.666 -16.215 1.00 91.69 130 ARG A O 1
ATOM 1006 N N . ASN A 1 131 ? 22.419 -15.897 -15.953 1.00 93.19 131 ASN A N 1
ATOM 1007 C CA . ASN A 1 131 ? 22.518 -16.588 -17.244 1.00 93.19 131 ASN A CA 1
ATOM 1008 C C . ASN A 1 131 ? 22.345 -15.634 -18.438 1.00 93.19 131 ASN A C 1
ATOM 1010 O O . ASN A 1 131 ? 22.846 -15.916 -19.521 1.00 93.19 131 ASN A O 1
ATOM 1014 N N . LEU A 1 132 ? 21.665 -14.504 -18.231 1.00 93.06 132 LEU A N 1
ATOM 1015 C CA . LEU A 1 132 ? 21.541 -13.409 -19.199 1.00 93.06 132 LEU A CA 1
ATOM 1016 C C . LEU A 1 132 ? 22.672 -12.374 -19.079 1.00 93.06 132 LEU A C 1
ATOM 1018 O O . LEU A 1 132 ? 22.619 -11.326 -19.716 1.00 93.06 132 LEU A O 1
ATOM 1022 N N . TYR A 1 133 ? 23.694 -12.650 -18.262 1.00 93.31 133 TYR A N 1
ATOM 1023 C CA . TYR A 1 133 ? 24.830 -11.762 -18.007 1.00 93.31 133 TYR A CA 1
ATOM 1024 C C . TYR A 1 133 ? 24.433 -10.373 -17.478 1.00 93.31 133 TYR A C 1
ATOM 1026 O O . TYR A 1 133 ? 25.146 -9.393 -17.691 1.00 93.31 133 TYR A O 1
ATOM 1034 N N . ILE A 1 134 ? 23.309 -10.280 -16.757 1.00 94.06 134 ILE A N 1
ATOM 1035 C CA . ILE A 1 134 ? 22.880 -9.037 -16.110 1.00 94.06 134 ILE A CA 1
ATOM 1036 C C . ILE A 1 134 ? 23.818 -8.750 -14.921 1.00 94.06 134 ILE A C 1
ATOM 1038 O O . ILE A 1 134 ? 23.956 -9.609 -14.041 1.00 94.06 134 ILE A O 1
ATOM 1042 N N . PRO A 1 135 ? 24.474 -7.575 -14.862 1.00 93.12 135 PRO A N 1
ATOM 1043 C CA . PRO A 1 135 ? 25.418 -7.250 -13.801 1.00 93.12 135 PRO A CA 1
ATOM 1044 C C . PRO A 1 135 ? 24.714 -7.048 -12.455 1.00 93.12 135 PRO A C 1
ATOM 1046 O O . PRO A 1 135 ? 23.668 -6.404 -12.369 1.00 93.12 135 PRO A O 1
ATOM 1049 N N . PHE A 1 136 ? 25.329 -7.564 -11.390 1.00 91.56 136 PHE A N 1
ATOM 1050 C CA . PHE A 1 136 ? 24.926 -7.316 -10.006 1.00 91.56 136 PHE A CA 1
ATOM 1051 C C . PHE A 1 136 ? 25.922 -6.350 -9.364 1.00 91.56 136 PHE A C 1
ATOM 1053 O O . PHE A 1 136 ? 27.130 -6.570 -9.442 1.00 91.56 136 PHE A O 1
ATOM 1060 N N . THR A 1 137 ? 25.422 -5.305 -8.711 1.00 88.94 137 THR A N 1
ATOM 1061 C CA . THR A 1 137 ? 26.231 -4.310 -8.002 1.00 88.94 137 THR A CA 1
ATOM 1062 C C . THR A 1 137 ? 25.935 -4.329 -6.506 1.00 88.94 137 THR A C 1
ATOM 1064 O O . THR A 1 137 ? 24.824 -4.649 -6.079 1.00 88.94 137 THR A O 1
ATOM 1067 N N . ASN A 1 138 ? 26.943 -3.961 -5.716 1.00 84.81 138 ASN A N 1
ATOM 1068 C CA . ASN A 1 138 ? 26.840 -3.739 -4.274 1.00 84.81 138 ASN A CA 1
ATOM 1069 C C . ASN A 1 138 ? 27.034 -2.258 -3.900 1.00 84.81 138 ASN A C 1
ATOM 1071 O O . ASN A 1 138 ? 26.888 -1.911 -2.730 1.00 84.81 138 ASN A O 1
ATOM 1075 N N . ASP A 1 139 ? 27.345 -1.391 -4.869 1.00 85.50 139 ASP A N 1
ATOM 1076 C CA . ASP A 1 139 ? 27.531 0.044 -4.651 1.00 85.50 139 ASP A CA 1
ATOM 1077 C C . ASP A 1 139 ? 26.430 0.834 -5.364 1.00 85.50 139 ASP A C 1
ATOM 1079 O O . ASP A 1 139 ? 26.501 1.130 -6.560 1.00 85.50 139 ASP A O 1
ATOM 1083 N N . LEU A 1 140 ? 25.390 1.168 -4.597 1.00 85.31 140 LEU A N 1
ATOM 1084 C CA . LEU A 1 140 ? 24.249 1.939 -5.080 1.00 85.31 140 LEU A CA 1
ATOM 1085 C C . LEU A 1 140 ? 24.670 3.338 -5.564 1.00 85.31 140 LEU A C 1
ATOM 1087 O O . LEU A 1 140 ? 24.182 3.803 -6.590 1.00 85.31 140 LEU A O 1
ATOM 1091 N N . LYS A 1 141 ? 25.593 4.010 -4.862 1.00 85.19 141 LYS A N 1
ATOM 1092 C CA . LYS A 1 141 ? 25.959 5.407 -5.151 1.00 85.19 141 LYS A CA 1
ATOM 1093 C C . LYS A 1 141 ? 26.753 5.537 -6.445 1.00 85.19 141 LYS A C 1
ATOM 1095 O O . LYS A 1 141 ? 26.579 6.517 -7.167 1.00 85.19 141 LYS A O 1
ATOM 1100 N N . VAL A 1 142 ? 27.630 4.577 -6.734 1.00 86.75 142 VAL A N 1
ATOM 1101 C CA . VAL A 1 142 ? 28.365 4.537 -8.005 1.00 86.75 142 VAL A CA 1
ATOM 1102 C C . VAL A 1 142 ? 27.410 4.218 -9.149 1.00 86.75 142 VAL A C 1
ATOM 1104 O O . VAL A 1 142 ? 27.376 4.957 -10.131 1.00 86.75 142 VAL A O 1
ATOM 1107 N N . GLN A 1 143 ? 26.567 3.195 -8.986 1.00 88.31 143 GLN A N 1
ATOM 1108 C CA . GLN A 1 143 ? 25.667 2.755 -10.049 1.00 88.31 143 GLN A CA 1
ATOM 1109 C C . GLN A 1 143 ? 24.651 3.829 -10.458 1.00 88.31 143 GLN A C 1
ATOM 1111 O O . GLN A 1 143 ? 24.363 3.980 -11.644 1.00 88.31 143 GLN A O 1
ATOM 1116 N N . LEU A 1 144 ? 24.139 4.611 -9.502 1.00 89.19 144 LEU A N 1
ATOM 1117 C CA . LEU A 1 144 ? 23.202 5.705 -9.778 1.00 89.19 144 LEU A CA 1
ATOM 1118 C C . LEU A 1 144 ? 23.772 6.762 -10.740 1.00 89.19 144 LEU A C 1
ATOM 1120 O O . LEU A 1 144 ? 23.007 7.382 -11.469 1.00 89.19 144 LEU A O 1
ATOM 1124 N N . LYS A 1 145 ? 25.099 6.951 -10.794 1.00 88.44 145 LYS A N 1
ATOM 1125 C CA . LYS A 1 145 ? 25.745 7.903 -11.723 1.00 88.44 145 LYS A CA 1
ATOM 1126 C C . LYS A 1 145 ? 25.786 7.403 -13.166 1.00 88.44 145 LYS A C 1
ATOM 1128 O O . LYS A 1 145 ? 25.936 8.196 -14.091 1.00 88.44 145 LYS A O 1
ATOM 1133 N N . GLU A 1 146 ? 25.686 6.092 -13.352 1.00 89.94 146 GLU A N 1
ATOM 1134 C CA . GLU A 1 146 ? 25.772 5.418 -14.648 1.00 89.94 146 GLU A CA 1
ATOM 1135 C C . GLU A 1 146 ? 24.411 4.893 -15.118 1.00 89.94 146 GLU A C 1
ATOM 1137 O O . GLU A 1 146 ? 24.343 4.096 -16.050 1.00 89.94 146 GLU A O 1
ATOM 1142 N N . THR A 1 147 ? 23.331 5.317 -14.471 1.00 93.62 147 THR A N 1
ATOM 1143 C CA . THR A 1 147 ? 21.980 4.813 -14.706 1.00 93.62 147 THR A CA 1
ATOM 1144 C C . THR A 1 147 ? 21.094 5.918 -15.267 1.00 93.62 147 THR A C 1
ATOM 1146 O O . THR A 1 147 ? 21.175 7.062 -14.827 1.00 93.62 147 THR A O 1
ATOM 1149 N N . ASP A 1 148 ? 20.226 5.555 -16.209 1.00 95.00 148 ASP A N 1
ATOM 1150 C CA . ASP A 1 148 ? 19.260 6.461 -16.832 1.00 95.00 148 ASP A CA 1
ATOM 1151 C C . ASP A 1 148 ? 17.864 6.355 -16.181 1.00 95.00 148 ASP A C 1
ATOM 1153 O O . ASP A 1 148 ? 17.105 7.318 -16.201 1.00 95.00 148 ASP A O 1
ATOM 1157 N N . LEU A 1 149 ? 17.528 5.206 -15.577 1.00 95.38 149 LEU A N 1
ATOM 1158 C CA . LEU A 1 149 ? 16.266 4.953 -14.867 1.00 95.38 149 LEU A CA 1
ATOM 1159 C C . LEU A 1 149 ? 16.475 4.047 -13.647 1.00 95.38 149 LEU A C 1
ATOM 1161 O O . LEU A 1 149 ? 17.132 3.011 -13.752 1.00 95.38 149 LEU A O 1
ATOM 1165 N N . VAL A 1 150 ? 15.848 4.370 -12.515 1.00 94.75 150 VAL A N 1
ATOM 1166 C CA . VAL A 1 150 ? 15.799 3.484 -11.342 1.00 94.75 150 VAL A CA 1
ATOM 1167 C C . VAL A 1 150 ? 14.431 2.814 -11.245 1.00 94.75 150 VAL A C 1
ATOM 1169 O O . VAL A 1 150 ? 13.408 3.489 -11.226 1.00 94.75 150 VAL A O 1
ATOM 1172 N N . VAL A 1 151 ? 14.410 1.489 -11.126 1.00 94.00 151 VAL A N 1
ATOM 1173 C CA . VAL A 1 151 ? 13.227 0.714 -10.745 1.00 94.00 151 VAL A CA 1
ATOM 1174 C C . VAL A 1 151 ? 13.330 0.395 -9.258 1.00 94.00 151 VAL A C 1
ATOM 1176 O O . VAL A 1 151 ? 14.162 -0.412 -8.828 1.00 94.00 151 VAL A O 1
ATOM 1179 N N . ASP A 1 152 ? 12.492 1.060 -8.474 1.00 92.06 152 ASP A N 1
ATOM 1180 C CA . ASP A 1 152 ? 12.327 0.822 -7.048 1.00 92.06 152 ASP A CA 1
ATOM 1181 C C . ASP A 1 152 ? 11.386 -0.369 -6.837 1.00 92.06 152 ASP A C 1
ATOM 1183 O O . ASP A 1 152 ? 10.175 -0.263 -7.001 1.00 92.06 152 ASP A O 1
ATOM 1187 N N . ALA A 1 153 ? 11.963 -1.517 -6.491 1.00 88.31 153 ALA A N 1
ATOM 1188 C CA . ALA A 1 153 ? 11.231 -2.734 -6.170 1.00 88.31 153 ALA A CA 1
ATOM 1189 C C . ALA A 1 153 ? 11.711 -3.316 -4.834 1.00 88.31 153 ALA A C 1
ATOM 1191 O O . ALA A 1 153 ? 11.805 -4.536 -4.710 1.00 88.31 153 ALA A O 1
ATOM 1192 N N . ILE A 1 154 ? 12.108 -2.469 -3.876 1.00 77.69 154 ILE A N 1
ATOM 1193 C CA . ILE A 1 154 ? 12.774 -2.884 -2.629 1.00 77.69 154 ILE A CA 1
ATOM 1194 C C . ILE A 1 154 ? 11.752 -3.456 -1.641 1.00 77.69 154 ILE A C 1
ATOM 1196 O O . ILE A 1 154 ? 11.947 -4.562 -1.130 1.00 77.69 154 ILE A O 1
ATOM 1200 N N . PHE A 1 155 ? 10.665 -2.721 -1.399 1.00 76.00 155 PHE A N 1
ATOM 1201 C CA . PHE A 1 155 ? 9.584 -3.088 -0.490 1.00 76.00 155 PHE A CA 1
ATOM 1202 C C . PHE A 1 155 ? 8.225 -2.940 -1.181 1.00 76.00 155 PHE A C 1
ATOM 1204 O O . PHE A 1 155 ? 8.040 -2.054 -2.002 1.00 76.00 155 PHE A O 1
ATOM 1211 N N . GLY A 1 156 ? 7.291 -3.838 -0.858 1.00 73.19 156 GLY A N 1
ATOM 1212 C CA . GLY A 1 156 ? 5.900 -3.778 -1.323 1.00 73.19 156 GLY A CA 1
ATOM 1213 C C . GLY A 1 156 ? 4.930 -3.519 -0.169 1.00 73.19 156 GLY A C 1
ATOM 1214 O O . GLY A 1 156 ? 5.353 -3.218 0.948 1.00 73.19 156 GLY A O 1
ATOM 1215 N N . PHE A 1 157 ? 3.632 -3.714 -0.415 1.00 71.00 157 PHE A N 1
ATOM 1216 C CA . PHE A 1 157 ? 2.547 -3.420 0.537 1.00 71.00 157 PHE A CA 1
ATOM 1217 C C . PHE A 1 157 ? 2.619 -4.140 1.901 1.00 71.00 157 PHE A C 1
ATOM 1219 O O . PHE A 1 157 ? 1.918 -3.757 2.836 1.00 71.00 157 PHE A O 1
ATOM 1226 N N . SER A 1 158 ? 3.422 -5.201 2.027 1.00 67.69 158 SER A N 1
ATOM 1227 C CA . SER A 1 158 ? 3.559 -5.989 3.258 1.00 67.69 158 SER A CA 1
ATOM 1228 C C . SER A 1 158 ? 4.668 -5.479 4.189 1.00 67.69 158 SER A C 1
ATOM 1230 O O . SER A 1 158 ? 4.962 -6.114 5.203 1.00 67.69 158 SER A O 1
ATOM 1232 N N . PHE A 1 159 ? 5.376 -4.409 3.818 1.00 69.62 159 PHE A N 1
ATOM 1233 C CA . PHE A 1 159 ? 6.461 -3.865 4.627 1.00 69.62 159 PHE A CA 1
ATOM 1234 C C . PHE A 1 159 ? 5.931 -2.879 5.668 1.00 69.62 159 PHE A C 1
ATOM 1236 O O . PHE A 1 159 ? 5.287 -1.891 5.340 1.00 69.62 159 PHE A O 1
ATOM 1243 N N . THR A 1 160 ? 6.269 -3.133 6.931 1.00 56.94 160 THR A N 1
ATOM 1244 C CA . THR A 1 160 ? 6.007 -2.231 8.055 1.00 56.94 160 THR A CA 1
ATOM 1245 C C . THR A 1 160 ? 7.344 -1.812 8.668 1.00 56.94 160 THR A C 1
ATOM 1247 O O . THR A 1 160 ? 8.030 -2.638 9.280 1.00 56.94 160 THR A O 1
ATOM 1250 N N . GLY A 1 161 ? 7.750 -0.553 8.499 1.00 59.81 161 GLY A N 1
ATOM 1251 C CA . GLY A 1 161 ? 8.956 -0.009 9.128 1.00 59.81 161 GLY A CA 1
ATOM 1252 C C . GLY A 1 161 ? 9.623 1.115 8.337 1.00 59.81 161 GLY A C 1
ATOM 1253 O O . GLY A 1 161 ? 9.140 1.536 7.294 1.00 59.81 161 GLY A O 1
ATOM 1254 N N . GLU A 1 162 ? 10.763 1.594 8.834 1.00 62.25 162 GLU A N 1
ATOM 1255 C CA . GLU A 1 162 ? 11.563 2.616 8.152 1.00 62.25 162 GLU A CA 1
ATOM 1256 C C . GLU A 1 162 ? 12.584 1.993 7.194 1.00 62.25 162 GLU A C 1
ATOM 1258 O O . GLU A 1 162 ? 13.223 0.972 7.497 1.00 62.25 162 GLU A O 1
ATOM 1263 N N . ILE A 1 163 ? 12.803 2.649 6.050 1.00 68.06 163 ILE A N 1
ATOM 1264 C CA . ILE A 1 163 ? 13.919 2.301 5.175 1.00 68.06 163 ILE A CA 1
ATOM 1265 C C . ILE A 1 163 ? 15.232 2.576 5.905 1.00 68.06 163 ILE A C 1
ATOM 1267 O O . ILE A 1 163 ? 15.568 3.711 6.231 1.00 68.06 163 ILE A O 1
ATOM 1271 N N . ARG A 1 164 ? 16.044 1.530 6.059 1.00 66.31 164 ARG A N 1
ATOM 1272 C CA . ARG A 1 164 ? 17.414 1.663 6.564 1.00 66.31 164 ARG A CA 1
ATOM 1273 C C . ARG A 1 164 ? 18.368 2.081 5.447 1.00 66.31 164 ARG A C 1
ATOM 1275 O O . ARG A 1 164 ? 18.201 1.691 4.288 1.00 66.31 164 ARG A O 1
ATOM 1282 N N . ALA A 1 165 ? 19.417 2.812 5.816 1.00 60.69 165 ALA A N 1
ATOM 1283 C CA . ALA A 1 165 ? 20.532 3.115 4.924 1.00 60.69 165 ALA A CA 1
ATOM 1284 C C . ALA A 1 165 ? 21.068 1.830 4.243 1.00 60.69 165 ALA A C 1
ATOM 1286 O O . ALA A 1 165 ? 21.113 0.772 4.884 1.00 60.69 165 ALA A O 1
ATOM 1287 N N . PRO A 1 166 ? 21.465 1.891 2.956 1.00 66.06 166 PRO A N 1
ATOM 1288 C CA . PRO A 1 166 ? 21.741 3.102 2.170 1.00 66.06 166 PRO A CA 1
ATOM 1289 C C . PRO A 1 166 ? 20.602 3.587 1.245 1.00 66.06 166 PRO A C 1
ATOM 1291 O O . PRO A 1 166 ? 20.826 4.506 0.464 1.00 66.06 166 PRO A O 1
ATOM 1294 N N . PHE A 1 167 ? 19.413 2.978 1.272 1.00 71.75 167 PHE A N 1
ATOM 1295 C CA . PHE A 1 167 ? 18.413 3.167 0.208 1.00 71.75 167 PHE A CA 1
ATOM 1296 C C . PHE A 1 167 ? 17.699 4.526 0.229 1.00 71.75 167 PHE A C 1
ATOM 1298 O O . PHE A 1 167 ? 17.599 5.168 -0.812 1.00 71.75 167 PHE A O 1
ATOM 1305 N N . GLY A 1 168 ? 17.209 4.961 1.395 1.00 72.38 168 GLY A N 1
ATOM 1306 C CA . GLY A 1 168 ? 16.343 6.142 1.501 1.00 72.38 168 GLY A CA 1
ATOM 1307 C C . GLY A 1 168 ? 17.042 7.428 1.058 1.00 72.38 168 GLY A C 1
ATOM 1308 O O . GLY A 1 168 ? 16.560 8.125 0.172 1.00 72.38 168 GLY A O 1
ATOM 1309 N N . GLU A 1 169 ? 18.229 7.697 1.606 1.00 76.81 169 GLU A N 1
ATOM 1310 C CA . GLU A 1 169 ? 19.009 8.900 1.279 1.00 76.81 169 GLU A CA 1
ATOM 1311 C C . GLU A 1 169 ? 19.477 8.914 -0.182 1.00 76.81 169 GLU A C 1
ATOM 1313 O O . GLU A 1 169 ? 19.319 9.916 -0.874 1.00 76.81 169 GLU A O 1
ATOM 1318 N N . ALA A 1 170 ? 19.991 7.787 -0.688 1.00 81.00 170 ALA A N 1
ATOM 1319 C CA . ALA A 1 170 ? 20.524 7.715 -2.048 1.00 81.00 170 ALA A CA 1
ATOM 1320 C C . ALA A 1 170 ? 19.446 7.943 -3.123 1.00 81.00 170 ALA A C 1
ATOM 1322 O O . ALA A 1 170 ? 19.718 8.586 -4.137 1.00 81.00 170 ALA A O 1
ATOM 1323 N N . LEU A 1 171 ? 18.228 7.433 -2.905 1.00 83.25 171 LEU A N 1
ATOM 1324 C CA . LEU A 1 171 ? 17.098 7.642 -3.815 1.00 83.25 171 LEU A CA 1
ATOM 1325 C C . LEU A 1 171 ? 16.452 9.020 -3.649 1.00 83.25 171 LEU A C 1
ATOM 1327 O O . LEU A 1 171 ? 15.875 9.532 -4.599 1.00 83.25 171 LEU A O 1
ATOM 1331 N N . LYS A 1 172 ? 16.562 9.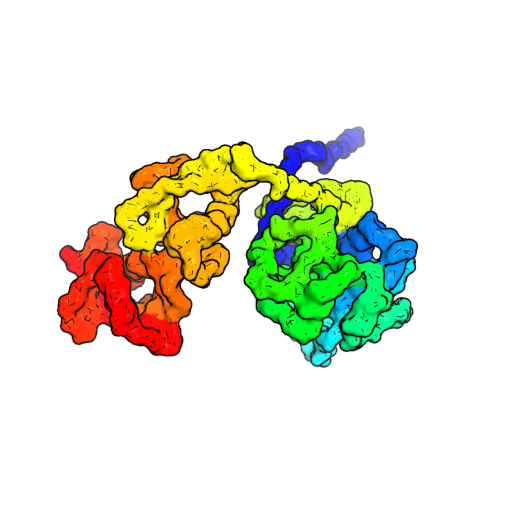649 -2.477 1.00 83.62 172 LYS A N 1
ATOM 1332 C CA . LYS A 1 172 ? 16.061 11.011 -2.260 1.00 83.62 172 LYS A CA 1
ATOM 1333 C C . LYS A 1 172 ? 16.937 12.075 -2.931 1.00 83.62 172 LYS A C 1
ATOM 1335 O O . LYS A 1 172 ? 16.420 13.085 -3.395 1.00 83.62 172 LYS A O 1
ATOM 1340 N N . GLU A 1 173 ? 18.250 11.861 -2.987 1.00 84.31 173 GLU A N 1
ATOM 1341 C CA . GLU A 1 173 ? 19.213 12.815 -3.562 1.00 84.31 173 GLU A CA 1
ATOM 1342 C C . GLU A 1 173 ? 19.410 12.669 -5.082 1.00 84.31 173 GLU A C 1
ATOM 1344 O O . GLU A 1 173 ? 20.027 13.530 -5.719 1.00 84.31 173 GLU A O 1
ATOM 1349 N N . THR A 1 174 ? 18.925 11.577 -5.681 1.00 86.50 174 THR A N 1
ATOM 1350 C CA . THR A 1 174 ? 19.118 11.318 -7.111 1.00 86.50 174 THR A CA 1
ATOM 1351 C C . THR A 1 174 ? 18.265 12.237 -7.987 1.00 86.50 174 THR A C 1
ATOM 1353 O O . THR A 1 174 ? 17.153 12.620 -7.636 1.00 86.50 174 THR A O 1
ATOM 1356 N N . LYS A 1 175 ? 18.789 12.571 -9.170 1.00 88.12 175 LYS A N 1
ATOM 1357 C CA . LYS A 1 175 ? 18.044 13.270 -10.236 1.00 88.12 175 LYS A CA 1
ATOM 1358 C C . LYS A 1 175 ? 17.528 12.320 -11.317 1.00 88.12 175 LYS A C 1
ATOM 1360 O O . LYS A 1 175 ? 16.871 12.762 -12.253 1.00 88.12 175 LYS A O 1
ATOM 1365 N N . VAL A 1 176 ? 17.893 11.043 -11.222 1.00 92.75 176 VAL A N 1
ATOM 1366 C CA . VAL A 1 176 ? 17.474 9.998 -12.157 1.00 92.75 176 VAL A CA 1
ATOM 1367 C C . VAL A 1 176 ? 15.992 9.698 -11.908 1.00 92.75 176 VAL A C 1
ATOM 1369 O O . VAL A 1 176 ? 15.613 9.581 -10.740 1.00 92.75 176 VAL A O 1
ATOM 1372 N N . PRO A 1 177 ? 15.153 9.561 -12.950 1.00 94.00 177 PRO A N 1
ATOM 1373 C CA . PRO A 1 177 ? 13.753 9.193 -12.774 1.00 94.00 177 PRO A CA 1
ATOM 1374 C C . PRO A 1 177 ? 13.623 7.858 -12.031 1.00 94.00 177 PRO A C 1
ATOM 1376 O O . PRO A 1 177 ? 14.417 6.933 -12.234 1.00 94.00 177 PRO A O 1
ATOM 1379 N N . ILE A 1 178 ? 12.610 7.764 -11.169 1.00 94.31 178 ILE A N 1
ATOM 1380 C CA . ILE A 1 178 ? 12.320 6.567 -10.373 1.00 94.31 178 ILE A CA 1
ATOM 1381 C C . ILE A 1 178 ? 10.945 6.025 -10.764 1.00 94.31 178 ILE A C 1
ATOM 1383 O O . ILE A 1 178 ? 9.957 6.764 -10.753 1.00 94.31 178 ILE A O 1
ATOM 1387 N N . ALA A 1 179 ? 10.887 4.732 -11.075 1.00 94.69 179 ALA A N 1
ATOM 1388 C CA . ALA A 1 179 ? 9.664 3.962 -11.241 1.00 94.69 179 ALA A CA 1
ATOM 1389 C C . ALA A 1 179 ? 9.480 3.028 -10.035 1.00 94.69 179 ALA A C 1
ATOM 1391 O O . ALA A 1 179 ? 10.237 2.068 -9.881 1.00 94.69 179 ALA A O 1
ATOM 1392 N N . SER A 1 180 ? 8.497 3.308 -9.182 1.00 93.81 180 SER A N 1
ATOM 1393 C CA . SER A 1 180 ? 8.200 2.493 -8.001 1.00 93.81 180 SER A CA 1
ATOM 1394 C C . SER A 1 180 ? 7.197 1.393 -8.318 1.00 93.81 180 SER A C 1
ATOM 1396 O O . SER A 1 180 ? 6.148 1.629 -8.922 1.00 93.81 180 SER A O 1
ATOM 1398 N N . VAL A 1 181 ? 7.532 0.181 -7.888 1.00 92.44 181 VAL A N 1
ATOM 1399 C CA . VAL A 1 181 ? 6.700 -1.008 -8.023 1.00 92.44 181 VAL A CA 1
ATOM 1400 C C . VAL A 1 181 ? 5.825 -1.142 -6.791 1.00 92.44 181 VAL A C 1
ATOM 1402 O O . VAL A 1 181 ? 6.309 -1.265 -5.674 1.00 92.44 181 VAL A O 1
ATOM 1405 N N . ASP A 1 182 ? 4.526 -1.199 -7.034 1.00 90.69 182 ASP A N 1
ATOM 1406 C CA . ASP A 1 182 ? 3.450 -1.393 -6.078 1.00 90.69 182 ASP A CA 1
ATOM 1407 C C . ASP A 1 182 ? 3.200 -0.235 -5.105 1.00 90.69 182 ASP A C 1
ATOM 1409 O O . ASP A 1 182 ? 2.135 0.391 -5.138 1.00 90.69 182 ASP A O 1
ATOM 1413 N N . VAL A 1 183 ? 4.194 0.060 -4.272 1.00 89.25 183 VAL A N 1
ATOM 1414 C CA . VAL A 1 183 ? 4.229 1.139 -3.283 1.00 89.25 183 VAL A CA 1
ATOM 1415 C C . VAL A 1 183 ? 5.641 1.727 -3.320 1.00 89.25 183 VAL A C 1
ATOM 1417 O O . VAL A 1 183 ? 6.600 0.957 -3.347 1.00 89.25 183 VAL A O 1
ATOM 1420 N N . PRO A 1 184 ? 5.826 3.061 -3.317 1.00 90.19 184 PRO A N 1
ATOM 1421 C CA . PRO A 1 184 ? 7.163 3.630 -3.182 1.00 90.19 184 PRO A CA 1
ATOM 1422 C C . PRO A 1 184 ? 7.785 3.138 -1.876 1.00 90.19 184 PRO A C 1
ATOM 1424 O O . PRO A 1 184 ? 7.207 3.348 -0.815 1.00 90.19 184 PRO A O 1
ATOM 1427 N N . SER A 1 185 ? 8.952 2.493 -1.928 1.00 84.06 185 SER A N 1
ATOM 1428 C CA . SER A 1 185 ? 9.466 1.691 -0.802 1.00 84.06 185 SER A CA 1
ATOM 1429 C C . SER A 1 185 ? 9.603 2.445 0.532 1.00 84.06 185 SER A C 1
ATOM 1431 O O . SER A 1 185 ? 9.791 1.826 1.578 1.00 84.06 185 SER A O 1
ATOM 1433 N N . ALA A 1 186 ? 9.619 3.782 0.493 1.00 82.06 186 ALA A N 1
ATOM 1434 C CA . ALA A 1 186 ? 9.812 4.667 1.643 1.00 82.06 186 ALA A CA 1
ATOM 1435 C C . ALA A 1 186 ? 8.511 5.251 2.200 1.00 82.06 186 ALA A C 1
ATOM 1437 O O . ALA A 1 186 ? 8.547 6.103 3.090 1.00 82.06 186 ALA A O 1
ATOM 1438 N N . TRP A 1 187 ? 7.386 4.870 1.608 1.00 84.00 187 TRP A N 1
ATOM 1439 C CA . TRP A 1 187 ? 6.070 5.358 1.960 1.00 84.00 187 TRP A CA 1
ATOM 1440 C C . TRP A 1 187 ? 5.380 4.343 2.858 1.00 84.00 187 TRP A C 1
ATOM 1442 O O . TRP A 1 187 ? 5.518 3.133 2.687 1.00 84.00 187 TRP A O 1
ATOM 1452 N N . ASP A 1 188 ? 4.606 4.862 3.798 1.00 83.31 188 ASP A N 1
ATOM 1453 C CA . ASP A 1 188 ? 3.550 4.099 4.427 1.00 83.31 188 ASP A CA 1
ATOM 1454 C C . ASP A 1 188 ? 2.497 3.725 3.371 1.00 83.31 188 ASP A C 1
ATOM 1456 O O . ASP A 1 188 ? 2.169 4.525 2.489 1.00 83.31 188 ASP A O 1
ATOM 1460 N N . VAL A 1 189 ? 1.987 2.496 3.459 1.00 78.44 189 VAL A N 1
ATOM 1461 C CA . VAL A 1 189 ? 1.065 1.888 2.485 1.00 78.44 189 VAL A CA 1
ATOM 1462 C C . VAL A 1 189 ? -0.280 2.618 2.427 1.00 78.44 189 VAL A C 1
ATOM 1464 O O . VAL A 1 189 ? -0.978 2.561 1.410 1.00 78.44 189 VAL A O 1
ATOM 1467 N N . GLU A 1 190 ? -0.628 3.349 3.483 1.00 78.00 190 GLU A N 1
ATOM 1468 C CA . GLU A 1 190 ? -1.872 4.100 3.597 1.00 78.00 190 GLU A CA 1
ATOM 1469 C C . GLU A 1 190 ? -1.624 5.608 3.643 1.00 78.00 190 GLU A C 1
ATOM 1471 O O . GLU A 1 190 ? -2.290 6.369 2.937 1.00 78.00 190 GLU A O 1
ATOM 1476 N N . GLU A 1 191 ? -0.634 6.040 4.421 1.00 71.19 191 GLU A N 1
ATOM 1477 C CA . GLU A 1 191 ? -0.400 7.450 4.741 1.00 71.19 191 GLU A CA 1
ATOM 1478 C C . GLU A 1 191 ? 0.644 8.131 3.837 1.00 71.19 191 GLU A C 1
ATOM 1480 O O . GLU A 1 191 ? 0.793 9.354 3.866 1.00 71.19 191 GLU A O 1
ATOM 1485 N N . GLY A 1 192 ? 1.349 7.377 2.987 1.00 81.62 192 GLY A N 1
ATOM 1486 C CA . GLY A 1 192 ? 2.372 7.920 2.096 1.00 81.62 192 GLY A CA 1
ATOM 1487 C C . GLY A 1 192 ? 3.663 8.303 2.829 1.00 81.62 192 GLY A C 1
ATOM 1488 O O . GLY A 1 192 ? 4.116 7.612 3.737 1.00 81.62 192 GLY A O 1
ATOM 1489 N N . ASN A 1 193 ? 4.316 9.395 2.424 1.00 81.56 193 ASN A N 1
ATOM 1490 C CA . ASN A 1 193 ? 5.632 9.791 2.948 1.00 81.56 193 ASN A CA 1
ATOM 1491 C C . ASN A 1 193 ? 5.573 10.484 4.330 1.00 81.56 193 ASN A C 1
ATOM 1493 O O . ASN A 1 193 ? 5.987 11.634 4.472 1.00 81.56 193 ASN A O 1
ATOM 1497 N N . ILE A 1 194 ? 5.073 9.793 5.357 1.00 74.00 194 ILE A N 1
ATOM 1498 C CA . ILE A 1 194 ? 4.939 10.338 6.723 1.00 74.00 194 ILE A CA 1
ATOM 1499 C C . ILE A 1 194 ? 6.272 10.539 7.446 1.00 74.00 194 ILE A C 1
ATOM 1501 O O . ILE A 1 194 ? 6.394 11.404 8.306 1.00 74.00 194 ILE A O 1
ATOM 1505 N N . SER A 1 195 ? 7.293 9.761 7.087 1.00 68.19 195 SER A N 1
ATOM 1506 C CA . SER A 1 195 ? 8.609 9.832 7.730 1.00 68.19 195 SER A CA 1
ATOM 1507 C C . SER A 1 195 ? 9.427 11.045 7.274 1.00 68.19 195 SER A C 1
ATOM 1509 O O . SER A 1 195 ? 10.464 11.340 7.858 1.00 68.19 195 SER A O 1
ATOM 1511 N N . GLY A 1 196 ? 9.031 11.719 6.184 1.00 68.38 196 GLY A N 1
ATOM 1512 C CA . GLY A 1 196 ? 9.822 12.776 5.539 1.00 68.38 196 GLY A CA 1
ATOM 1513 C C . GLY A 1 196 ? 11.139 12.286 4.908 1.00 68.38 196 GLY A C 1
ATOM 1514 O O . GLY A 1 196 ? 11.852 13.056 4.252 1.00 68.38 196 GLY A O 1
ATOM 1515 N N . HIS A 1 197 ? 11.466 11.001 5.062 1.00 68.62 197 HIS A N 1
ATOM 1516 C CA . HIS A 1 197 ? 12.654 10.347 4.516 1.00 68.62 197 HIS A CA 1
ATOM 1517 C C . HIS A 1 197 ? 12.397 9.680 3.159 1.00 68.62 197 HIS A C 1
ATOM 1519 O O . HIS A 1 197 ? 13.340 9.189 2.537 1.00 68.62 197 HIS A O 1
ATOM 1525 N N . GLY A 1 198 ? 11.153 9.680 2.675 1.00 73.75 198 GLY A N 1
ATOM 1526 C CA . GLY A 1 198 ? 10.812 9.145 1.367 1.00 73.75 198 GLY A CA 1
ATOM 1527 C C . GLY A 1 198 ? 11.180 10.046 0.194 1.00 73.75 198 GLY A C 1
ATOM 1528 O O . GLY A 1 198 ? 11.514 11.223 0.347 1.00 73.75 198 GLY A O 1
ATOM 1529 N N . PHE A 1 199 ? 11.110 9.450 -0.991 1.00 85.25 199 PHE A N 1
ATOM 1530 C CA . PHE A 1 199 ? 11.325 10.082 -2.290 1.00 85.25 199 PHE A CA 1
ATOM 1531 C C . PHE A 1 199 ? 10.010 10.112 -3.078 1.00 85.25 199 PHE A C 1
ATOM 1533 O O . PHE A 1 199 ? 9.064 9.396 -2.743 1.00 85.25 199 PHE A O 1
ATOM 1540 N N . ASN A 1 200 ? 9.962 10.932 -4.126 1.00 86.88 200 ASN A N 1
ATOM 1541 C CA . ASN A 1 200 ? 8.804 11.048 -5.010 1.00 86.88 200 ASN A CA 1
ATOM 1542 C C . ASN A 1 200 ? 9.137 10.384 -6.352 1.00 86.88 200 ASN A C 1
ATOM 1544 O O . ASN A 1 200 ? 9.971 10.920 -7.087 1.00 86.88 200 ASN A O 1
ATOM 1548 N N . PRO A 1 201 ? 8.549 9.219 -6.671 1.00 91.44 201 PRO A N 1
ATOM 1549 C CA . PRO A 1 201 ? 8.778 8.584 -7.958 1.00 91.44 201 PRO A CA 1
ATOM 1550 C C . PRO A 1 201 ? 8.098 9.354 -9.094 1.00 91.44 201 PRO A C 1
ATOM 1552 O O . PRO A 1 201 ? 7.061 9.986 -8.908 1.00 91.44 201 PRO A O 1
ATOM 1555 N N . GLU A 1 202 ? 8.674 9.276 -10.293 1.00 93.06 202 GLU A N 1
ATOM 1556 C CA . GLU A 1 202 ? 8.059 9.828 -11.505 1.00 93.06 202 GLU A CA 1
ATOM 1557 C C . GLU A 1 202 ? 6.971 8.894 -12.044 1.00 93.06 202 GLU A C 1
ATOM 1559 O O . GLU A 1 202 ? 5.968 9.369 -12.577 1.00 93.06 202 GLU A O 1
ATOM 1564 N N . THR A 1 203 ? 7.152 7.581 -11.866 1.00 94.38 203 THR A N 1
ATOM 1565 C CA . THR A 1 203 ? 6.187 6.554 -12.269 1.00 94.38 203 THR A CA 1
ATOM 1566 C C . THR A 1 203 ? 5.824 5.651 -11.089 1.00 94.38 203 THR A C 1
ATOM 1568 O O . THR A 1 203 ? 6.711 5.167 -10.390 1.00 94.38 203 THR A O 1
ATOM 1571 N N . LEU A 1 204 ? 4.537 5.369 -10.890 1.00 94.00 204 LEU A N 1
ATOM 1572 C CA . LEU A 1 204 ? 4.034 4.370 -9.943 1.00 94.00 204 LEU A CA 1
ATOM 1573 C C . LEU A 1 204 ? 3.333 3.240 -10.702 1.00 94.00 204 LEU A C 1
ATOM 1575 O O . LEU A 1 204 ? 2.512 3.499 -11.577 1.00 94.00 204 LEU A O 1
ATOM 1579 N N . ILE A 1 205 ? 3.637 1.986 -10.371 1.00 94.44 205 ILE A N 1
ATOM 1580 C CA . ILE A 1 205 ? 3.012 0.806 -10.987 1.00 94.44 205 ILE A CA 1
ATOM 1581 C C . ILE A 1 205 ? 2.338 -0.010 -9.892 1.00 94.44 205 ILE A C 1
ATOM 1583 O O . ILE A 1 205 ? 2.973 -0.846 -9.258 1.00 94.44 205 ILE A O 1
ATOM 1587 N N . SER A 1 206 ? 1.057 0.240 -9.645 1.00 93.19 206 SER A N 1
ATOM 1588 C CA . SER A 1 206 ? 0.270 -0.512 -8.670 1.00 93.19 206 SER A CA 1
ATOM 1589 C C . SER A 1 206 ? -0.023 -1.923 -9.170 1.00 93.19 206 SER A C 1
ATOM 1591 O O . SER A 1 206 ? -0.399 -2.097 -10.324 1.00 93.19 206 SER A O 1
ATOM 1593 N N . LEU A 1 207 ? 0.113 -2.930 -8.308 1.00 91.31 207 LEU A N 1
ATOM 1594 C CA . LEU A 1 207 ? -0.171 -4.323 -8.654 1.00 91.31 207 LEU A CA 1
ATOM 1595 C C . LEU A 1 207 ? -1.485 -4.785 -8.030 1.00 91.31 207 LEU A C 1
ATOM 1597 O O . LEU A 1 207 ? -1.761 -4.458 -6.874 1.00 91.31 207 LEU A O 1
ATOM 1601 N N . THR A 1 208 ? -2.259 -5.569 -8.785 1.00 88.50 208 THR A N 1
ATOM 1602 C CA . THR A 1 208 ? -3.589 -6.100 -8.423 1.00 88.50 208 THR A CA 1
ATOM 1603 C C . THR A 1 208 ? -4.648 -5.000 -8.313 1.00 88.50 208 THR A C 1
ATOM 1605 O O . THR A 1 208 ? -5.614 -4.996 -9.071 1.00 88.50 208 THR A O 1
ATOM 1608 N N . ALA A 1 209 ? -4.437 -4.044 -7.411 1.00 87.00 209 ALA A N 1
ATOM 1609 C CA . ALA A 1 209 ? -5.174 -2.795 -7.275 1.00 87.00 209 ALA A CA 1
ATOM 1610 C C . ALA A 1 209 ? -4.279 -1.731 -6.597 1.00 87.00 209 ALA A C 1
ATOM 1612 O O . ALA A 1 209 ? -3.326 -2.082 -5.878 1.00 87.00 209 ALA A O 1
ATOM 1613 N N . PRO A 1 210 ? -4.547 -0.427 -6.804 1.00 87.31 210 PRO A N 1
ATOM 1614 C CA . PRO A 1 210 ? -3.819 0.643 -6.128 1.00 87.31 210 PRO A CA 1
ATOM 1615 C C . PRO A 1 210 ? -3.890 0.507 -4.608 1.00 87.31 210 PRO A C 1
ATOM 1617 O O . PRO A 1 210 ? -4.916 0.120 -4.063 1.00 87.31 210 PRO A O 1
ATOM 1620 N N . LYS A 1 211 ? -2.805 0.838 -3.908 1.00 85.50 211 LYS A N 1
ATOM 1621 C CA . LYS A 1 211 ? -2.817 0.986 -2.443 1.00 85.50 211 LYS A CA 1
ATOM 1622 C C . LYS A 1 211 ? -3.279 2.389 -2.062 1.00 85.50 211 LYS A C 1
ATOM 1624 O O . LYS A 1 211 ? -3.215 3.301 -2.887 1.00 85.50 211 LYS A O 1
ATOM 1629 N N . LEU A 1 212 ? -3.732 2.584 -0.826 1.00 79.44 212 LEU A N 1
ATOM 1630 C CA . LEU A 1 212 ? -4.195 3.892 -0.344 1.00 79.44 212 LEU A CA 1
ATOM 1631 C C . LEU A 1 212 ? -3.151 5.001 -0.530 1.00 79.44 212 LEU A C 1
ATOM 1633 O O . LEU A 1 212 ? -3.508 6.092 -0.978 1.00 79.44 212 LEU A O 1
ATOM 1637 N N . CYS A 1 213 ? -1.868 4.707 -0.315 1.00 80.38 213 CYS A N 1
ATOM 1638 C CA . CYS A 1 213 ? -0.779 5.656 -0.535 1.00 80.38 213 CYS A CA 1
ATOM 1639 C C . CYS A 1 213 ? -0.686 6.164 -1.982 1.00 80.38 213 CYS A C 1
ATOM 1641 O O . CYS A 1 213 ? -0.209 7.272 -2.208 1.00 80.38 213 CYS A O 1
ATOM 1643 N N . ALA A 1 214 ? -1.175 5.405 -2.972 1.00 85.25 214 ALA A N 1
ATOM 1644 C CA . ALA A 1 214 ? -1.185 5.822 -4.374 1.00 85.25 214 ALA A CA 1
ATOM 1645 C C . ALA A 1 214 ? -2.066 7.059 -4.606 1.00 85.25 214 ALA A C 1
ATOM 1647 O O . ALA A 1 214 ? -1.914 7.746 -5.606 1.00 85.25 214 ALA A O 1
ATOM 1648 N N . ARG A 1 215 ? -2.965 7.389 -3.670 1.00 79.81 215 ARG A N 1
ATOM 1649 C CA . ARG A 1 215 ? -3.717 8.651 -3.689 1.00 79.81 215 ARG A CA 1
ATOM 1650 C C . ARG A 1 215 ? -2.846 9.885 -3.460 1.00 79.81 215 ARG A C 1
ATOM 1652 O O . ARG A 1 215 ? -3.276 10.981 -3.768 1.00 79.81 215 ARG A O 1
ATOM 1659 N N . LEU A 1 216 ? -1.665 9.709 -2.877 1.00 81.44 216 LEU A N 1
ATOM 1660 C CA . LEU A 1 216 ? -0.712 10.785 -2.603 1.00 81.44 216 LEU A CA 1
ATOM 1661 C C . LEU A 1 216 ? 0.379 10.878 -3.661 1.00 81.44 216 LEU A C 1
ATOM 1663 O O . LEU A 1 216 ? 1.277 11.711 -3.559 1.00 81.44 216 LEU A O 1
ATOM 1667 N N . PHE A 1 217 ? 0.323 9.998 -4.656 1.00 84.50 217 PHE A N 1
ATOM 1668 C CA . PHE A 1 217 ? 1.250 10.009 -5.761 1.00 84.50 217 PHE A CA 1
ATOM 1669 C C . PHE A 1 217 ? 1.024 11.255 -6.619 1.00 84.50 217 PHE A C 1
ATOM 1671 O O . PHE A 1 217 ? -0.054 11.461 -7.164 1.00 84.50 217 PHE A O 1
ATOM 1678 N N . SER A 1 218 ? 2.073 12.059 -6.752 1.00 82.69 218 SER A N 1
ATOM 1679 C CA . SER A 1 218 ? 2.100 13.291 -7.546 1.00 82.69 218 SER A CA 1
ATOM 1680 C C . SER A 1 218 ? 3.082 13.211 -8.720 1.00 82.69 218 SER A C 1
ATOM 1682 O O . SER A 1 218 ? 3.484 14.230 -9.282 1.00 82.69 218 SER A O 1
ATOM 1684 N N . GLY A 1 219 ? 3.517 11.997 -9.075 1.00 85.06 219 GLY A N 1
ATOM 1685 C CA . GLY A 1 219 ? 4.362 11.773 -10.242 1.00 85.06 219 GLY A CA 1
ATOM 1686 C C . GLY A 1 219 ? 3.576 11.864 -11.552 1.00 85.06 219 GLY A C 1
ATOM 1687 O O . GLY A 1 219 ? 2.377 12.131 -11.583 1.00 85.06 219 GLY A O 1
ATOM 1688 N N . ARG A 1 220 ? 4.268 11.647 -12.671 1.00 87.81 220 ARG A N 1
ATOM 1689 C CA . ARG A 1 220 ? 3.713 11.864 -14.016 1.00 87.81 220 ARG A CA 1
ATOM 1690 C C . ARG A 1 220 ? 2.889 10.699 -14.535 1.00 87.81 220 ARG A C 1
ATOM 1692 O O . ARG A 1 220 ? 2.004 10.903 -15.362 1.00 87.81 220 ARG A O 1
ATOM 1699 N N . HIS A 1 221 ? 3.217 9.483 -14.110 1.00 92.69 221 HIS A N 1
ATOM 1700 C CA . HIS A 1 221 ? 2.641 8.277 -14.687 1.00 92.69 221 HIS A CA 1
ATOM 1701 C C . HIS A 1 221 ? 2.218 7.304 -13.595 1.00 92.69 221 HIS A C 1
ATOM 1703 O O . HIS A 1 221 ? 3.038 6.866 -12.793 1.00 92.69 221 HIS A O 1
ATOM 1709 N N . HIS A 1 222 ? 0.947 6.922 -13.584 1.00 93.25 222 HIS A N 1
ATOM 1710 C CA . HIS A 1 222 ? 0.443 5.868 -12.713 1.00 93.25 222 HIS A CA 1
ATOM 1711 C C . HIS A 1 222 ? -0.136 4.759 -13.587 1.00 93.25 222 HIS A C 1
ATOM 1713 O O . HIS A 1 222 ? -0.913 5.024 -14.497 1.00 93.25 222 HIS A O 1
ATOM 1719 N N . PHE A 1 223 ? 0.292 3.521 -13.358 1.00 93.88 223 PHE A N 1
ATOM 1720 C CA . PHE A 1 223 ? -0.232 2.342 -14.036 1.00 93.88 223 PHE A CA 1
ATOM 1721 C C . PHE A 1 223 ? -0.804 1.352 -13.034 1.00 93.88 223 PHE A C 1
ATOM 1723 O O . PHE A 1 223 ? -0.241 1.152 -11.956 1.00 93.88 223 PHE A O 1
ATOM 1730 N N . LEU A 1 224 ? -1.862 0.666 -13.446 1.00 93.12 224 LEU A N 1
ATOM 1731 C CA . LEU A 1 224 ? -2.332 -0.565 -12.835 1.00 93.12 224 LEU A CA 1
ATOM 1732 C C . LEU A 1 224 ? -1.794 -1.759 -13.628 1.00 93.12 224 LEU A C 1
ATOM 1734 O O . LEU A 1 224 ? -1.978 -1.830 -14.841 1.00 93.12 224 LEU A O 1
ATOM 1738 N N . GLY A 1 225 ? -1.134 -2.690 -12.946 1.00 92.00 225 GLY A N 1
ATOM 1739 C CA . GLY A 1 225 ? -0.642 -3.955 -13.484 1.00 92.00 225 GLY A CA 1
ATOM 1740 C C . GLY A 1 225 ? -1.138 -5.162 -12.686 1.00 92.00 225 GLY A C 1
ATOM 1741 O O . GLY A 1 225 ? -1.768 -5.030 -11.638 1.00 92.00 225 GLY A O 1
ATOM 1742 N N . GLY A 1 226 ? -0.822 -6.368 -13.163 1.00 89.25 226 GLY A N 1
ATOM 1743 C CA . GLY A 1 226 ? -1.291 -7.610 -12.538 1.00 89.25 226 GLY A CA 1
ATOM 1744 C C . GLY A 1 226 ? -2.650 -8.076 -13.061 1.00 89.25 226 GLY A C 1
ATOM 1745 O O . GLY A 1 226 ? -3.588 -8.321 -12.304 1.00 89.25 226 GLY A O 1
ATOM 1746 N N . ARG A 1 227 ? -2.751 -8.239 -14.385 1.00 92.38 227 ARG A N 1
ATOM 1747 C CA . ARG A 1 227 ? -3.945 -8.745 -15.078 1.00 92.38 227 ARG A CA 1
ATOM 1748 C C . ARG A 1 227 ? -4.133 -10.259 -14.885 1.00 92.38 227 ARG A C 1
ATOM 1750 O O . ARG A 1 227 ? -4.030 -11.044 -15.825 1.00 92.38 227 ARG A O 1
ATOM 1757 N N . PHE A 1 228 ? -4.420 -10.676 -13.659 1.00 91.12 228 PHE A N 1
ATOM 1758 C CA . PHE A 1 228 ? -4.708 -12.074 -13.303 1.00 91.12 228 PHE A CA 1
ATOM 1759 C C . PHE A 1 228 ? -5.892 -12.226 -12.338 1.00 91.12 228 PHE A C 1
ATOM 1761 O O . PHE A 1 228 ? -6.260 -13.350 -12.009 1.00 91.12 228 PHE A O 1
ATOM 1768 N N . VAL A 1 229 ? -6.500 -11.119 -11.898 1.00 90.31 229 VAL A N 1
ATOM 1769 C CA . VAL A 1 229 ? -7.614 -11.125 -10.941 1.00 90.31 229 VAL A CA 1
ATOM 1770 C C . VAL A 1 229 ? -8.873 -11.739 -11.576 1.00 90.31 229 VAL A C 1
ATOM 1772 O O . VAL A 1 229 ? -9.365 -11.216 -12.582 1.00 90.31 229 VAL A O 1
ATOM 1775 N N . PRO A 1 230 ? -9.420 -12.839 -11.021 1.00 90.56 230 PRO A N 1
ATOM 1776 C CA . PRO A 1 230 ? -10.673 -13.422 -11.495 1.00 90.56 230 PRO A CA 1
ATOM 1777 C C . PRO A 1 230 ? -11.866 -12.483 -11.274 1.00 90.56 230 PRO A C 1
ATOM 1779 O O . PRO A 1 230 ? -11.913 -11.748 -10.291 1.00 90.56 230 PRO A O 1
ATOM 1782 N N . ARG A 1 231 ? -12.882 -12.558 -12.146 1.00 88.38 231 ARG A N 1
ATOM 1783 C CA . ARG A 1 231 ? -14.091 -11.712 -12.050 1.00 88.38 231 ARG A CA 1
ATOM 1784 C C . ARG A 1 231 ? -14.845 -11.879 -10.733 1.00 88.38 231 ARG A C 1
ATOM 1786 O O . ARG A 1 231 ? -15.374 -10.901 -10.221 1.00 88.38 231 ARG A O 1
ATOM 1793 N N . ASP A 1 232 ? -14.889 -13.095 -10.202 1.00 86.56 232 ASP A N 1
ATOM 1794 C CA . ASP A 1 232 ? -15.573 -13.374 -8.937 1.00 86.56 232 ASP A CA 1
ATOM 1795 C C . ASP A 1 232 ? -14.845 -12.703 -7.764 1.00 86.56 232 ASP A C 1
ATOM 1797 O O . ASP A 1 232 ? -15.487 -12.210 -6.843 1.00 86.56 232 ASP A O 1
ATOM 1801 N N . LEU A 1 233 ? -13.512 -12.609 -7.839 1.00 85.25 233 LEU A N 1
ATOM 1802 C CA . LEU A 1 233 ? -12.688 -11.923 -6.846 1.00 85.25 233 LEU A CA 1
ATOM 1803 C C . LEU A 1 233 ? -12.833 -10.398 -6.956 1.00 85.25 233 LEU A C 1
ATOM 1805 O O . LEU A 1 233 ? -13.010 -9.728 -5.943 1.00 85.25 233 LEU A O 1
ATOM 1809 N N . ASP A 1 234 ? -12.836 -9.866 -8.184 1.00 85.12 234 ASP A N 1
ATOM 1810 C CA . ASP A 1 234 ? -13.142 -8.455 -8.469 1.00 85.12 234 ASP A CA 1
ATOM 1811 C C . ASP A 1 234 ? -14.517 -8.051 -7.917 1.00 85.12 234 ASP A C 1
ATOM 1813 O O . ASP A 1 234 ? -14.639 -7.011 -7.281 1.00 85.12 234 ASP A O 1
ATOM 1817 N N . GLN A 1 235 ? -15.540 -8.895 -8.091 1.00 81.06 235 GLN A N 1
ATOM 1818 C CA . GLN A 1 235 ? -16.881 -8.651 -7.549 1.00 81.06 235 GLN A CA 1
ATOM 1819 C C . GLN A 1 235 ? -16.933 -8.771 -6.026 1.00 81.06 235 GLN A C 1
ATOM 1821 O O . GLN A 1 235 ? -17.527 -7.921 -5.375 1.00 81.06 235 GLN A O 1
ATOM 1826 N N . LYS A 1 236 ? -16.311 -9.808 -5.453 1.00 79.00 236 LYS A N 1
ATOM 1827 C CA . LYS A 1 236 ? -16.312 -10.066 -4.006 1.00 79.00 236 LYS A CA 1
ATOM 1828 C C . LYS A 1 236 ? -15.706 -8.915 -3.205 1.00 79.00 236 LYS A C 1
ATOM 1830 O O . LYS A 1 236 ? -16.185 -8.613 -2.117 1.00 79.00 236 LYS A O 1
ATOM 1835 N N . TYR A 1 237 ? -14.641 -8.322 -3.732 1.00 75.44 237 TYR A N 1
ATOM 1836 C CA . TYR A 1 237 ? -13.917 -7.226 -3.092 1.00 75.44 237 TYR A CA 1
ATOM 1837 C C . TYR A 1 237 ? -14.242 -5.855 -3.688 1.00 75.44 237 TYR A C 1
ATOM 1839 O O . TYR A 1 237 ? -13.610 -4.873 -3.309 1.00 75.44 237 TYR A O 1
ATOM 1847 N N . GLU A 1 238 ? -15.204 -5.796 -4.614 1.00 79.00 238 GLU A N 1
ATOM 1848 C CA . GLU A 1 238 ? -15.654 -4.577 -5.293 1.00 79.00 238 GLU A CA 1
ATOM 1849 C C . GLU A 1 238 ? -14.494 -3.753 -5.886 1.00 79.00 238 GLU A C 1
ATOM 1851 O O . GLU A 1 238 ? -14.522 -2.526 -5.902 1.00 79.00 238 GLU A O 1
ATOM 1856 N N . LEU A 1 239 ? -13.451 -4.423 -6.390 1.00 75.00 239 LEU A N 1
ATOM 1857 C CA . LEU A 1 239 ? -12.201 -3.773 -6.814 1.00 75.00 239 LEU A CA 1
ATOM 1858 C C . LEU A 1 239 ? -12.409 -2.814 -7.993 1.00 75.00 239 LEU A C 1
ATOM 1860 O O . LEU A 1 239 ? -11.666 -1.841 -8.137 1.00 75.00 239 LEU A O 1
ATOM 1864 N N . ASN A 1 240 ? -13.435 -3.074 -8.807 1.00 82.44 240 ASN A N 1
ATOM 1865 C CA . ASN A 1 240 ? -13.801 -2.297 -9.985 1.00 82.44 240 ASN A CA 1
ATOM 1866 C C . ASN A 1 240 ? -12.650 -2.207 -10.995 1.00 82.44 240 ASN A C 1
ATOM 1868 O O . ASN A 1 240 ? -12.351 -1.136 -11.525 1.00 82.44 240 ASN A O 1
ATOM 1872 N N . ILE A 1 241 ? -11.997 -3.342 -11.264 1.00 84.56 241 ILE A N 1
ATOM 1873 C CA . ILE A 1 241 ? -10.838 -3.390 -12.159 1.00 84.56 241 ILE A CA 1
ATOM 1874 C C . ILE A 1 241 ? -11.261 -3.026 -13.596 1.00 84.56 241 ILE A C 1
ATOM 1876 O O . ILE A 1 241 ? -12.146 -3.681 -14.162 1.00 84.56 241 ILE A O 1
ATOM 1880 N N . PRO A 1 242 ? -10.627 -2.017 -14.224 1.00 86.62 242 PRO A N 1
ATOM 1881 C CA . PRO A 1 242 ? -10.956 -1.604 -15.577 1.00 86.62 242 PRO A CA 1
ATOM 1882 C C . PRO A 1 242 ? -10.537 -2.652 -16.611 1.00 86.62 242 PRO A C 1
ATOM 1884 O O . PRO A 1 242 ? -9.706 -3.536 -16.383 1.00 86.62 242 PRO A O 1
ATOM 1887 N N . VAL A 1 243 ? -11.130 -2.553 -17.799 1.00 87.38 243 VAL A N 1
ATOM 1888 C CA . VAL A 1 243 ? -10.839 -3.481 -18.892 1.00 87.38 243 VAL A CA 1
ATOM 1889 C C . VAL A 1 243 ? -9.465 -3.170 -19.482 1.00 87.38 243 VAL A C 1
ATOM 1891 O O . VAL A 1 243 ? -9.253 -2.120 -20.083 1.00 87.38 243 VAL A O 1
ATOM 1894 N N . TYR A 1 244 ? -8.542 -4.124 -19.362 1.00 89.69 244 TYR A N 1
ATOM 1895 C CA . TYR A 1 244 ? -7.215 -4.027 -19.971 1.00 89.69 244 TYR A CA 1
ATOM 1896 C C . TYR A 1 244 ? -7.313 -4.010 -21.505 1.00 89.69 244 TYR A C 1
ATOM 1898 O O . TYR A 1 244 ? -7.950 -4.906 -22.078 1.00 89.69 244 TYR A O 1
ATOM 1906 N N . PRO A 1 245 ? -6.674 -3.043 -22.191 1.00 88.69 245 PRO A N 1
ATOM 1907 C CA . PRO A 1 245 ? -6.768 -2.921 -23.638 1.00 88.69 245 PRO A CA 1
ATOM 1908 C C . PRO A 1 245 ? -6.024 -4.066 -24.333 1.00 88.69 245 PRO A C 1
ATOM 1910 O O . PRO A 1 245 ? -4.855 -4.334 -24.066 1.00 88.69 245 PRO A O 1
ATOM 1913 N N . GLY A 1 246 ? -6.705 -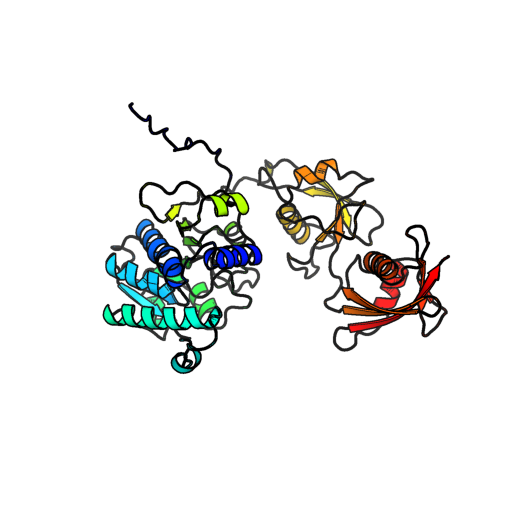4.755 -25.253 1.00 92.25 246 GLY A N 1
ATOM 1914 C CA . GLY A 1 246 ? -6.112 -5.830 -26.052 1.00 92.25 246 GLY A CA 1
ATOM 1915 C C . GLY A 1 246 ? -5.394 -6.880 -25.195 1.00 92.25 246 GLY A C 1
ATOM 1916 O O . GLY A 1 246 ? -5.994 -7.509 -24.317 1.00 92.25 246 GLY A O 1
ATOM 1917 N N . THR A 1 247 ? -4.098 -7.059 -25.452 1.00 90.44 247 THR A N 1
ATOM 1918 C CA . THR A 1 247 ? -3.208 -7.995 -24.744 1.00 90.44 247 THR A CA 1
ATOM 1919 C C . THR A 1 247 ? -2.320 -7.319 -23.699 1.00 90.44 247 THR A C 1
ATOM 1921 O O . THR A 1 247 ? -1.430 -7.973 -23.154 1.00 90.44 247 THR A O 1
ATOM 1924 N N . ASP A 1 248 ? -2.541 -6.034 -23.411 1.00 91.56 248 ASP A N 1
ATOM 1925 C CA . ASP A 1 248 ? -1.742 -5.302 -22.432 1.00 91.56 248 ASP A CA 1
ATOM 1926 C C . ASP A 1 248 ? -1.946 -5.894 -21.030 1.00 91.56 248 ASP A C 1
ATOM 1928 O O . ASP A 1 248 ? -3.021 -6.386 -20.673 1.00 91.56 248 ASP A O 1
ATOM 1932 N N . GLN A 1 249 ? -0.873 -5.883 -20.248 1.00 92.62 249 GLN A N 1
ATOM 1933 C CA . GLN A 1 249 ? -0.828 -6.296 -18.844 1.00 92.62 249 GLN A CA 1
ATOM 1934 C C . GLN A 1 249 ? -0.813 -5.081 -17.912 1.00 92.62 249 GLN A C 1
ATOM 1936 O O . GLN A 1 249 ? -0.685 -5.236 -16.700 1.00 92.62 249 GLN A O 1
ATOM 1941 N N . ILE A 1 250 ? -0.959 -3.884 -18.485 1.00 94.06 250 ILE A N 1
ATOM 1942 C CA . ILE A 1 250 ? -1.023 -2.609 -17.784 1.00 94.06 250 ILE A CA 1
ATOM 1943 C C . ILE A 1 250 ? -2.176 -1.757 -18.312 1.00 94.06 250 ILE A C 1
ATOM 1945 O O . ILE A 1 250 ? -2.555 -1.868 -19.480 1.00 94.06 250 ILE A O 1
ATOM 1949 N N . ILE A 1 251 ? -2.683 -0.866 -17.468 1.00 92.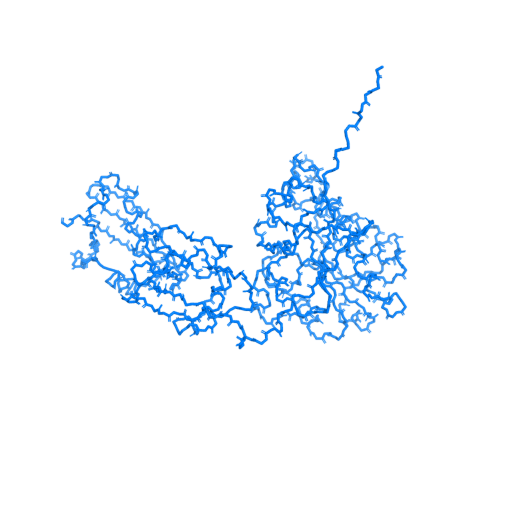62 251 ILE A N 1
ATOM 1950 C CA . ILE A 1 251 ? -3.604 0.212 -17.837 1.00 92.62 251 ILE A CA 1
ATOM 1951 C C . ILE A 1 251 ? -3.053 1.504 -17.231 1.00 92.62 251 ILE A C 1
ATOM 1953 O O . ILE A 1 251 ? -2.648 1.477 -16.068 1.00 92.62 251 ILE A O 1
ATOM 1957 N N . PRO A 1 252 ? -2.980 2.617 -17.983 1.00 89.56 252 PRO A N 1
ATOM 1958 C CA . PRO A 1 252 ? -2.705 3.912 -17.381 1.00 89.56 252 PRO A CA 1
ATOM 1959 C C . PRO A 1 252 ? -3.880 4.307 -16.484 1.00 89.56 252 PRO A C 1
ATOM 1961 O O . PRO A 1 252 ? -5.020 4.359 -16.939 1.00 89.56 252 PRO A O 1
ATOM 1964 N N . GLU A 1 253 ? -3.592 4.601 -15.226 1.00 79.94 253 GLU A N 1
ATOM 1965 C CA . GLU A 1 253 ? -4.527 5.323 -14.377 1.00 79.94 253 GLU A CA 1
ATOM 1966 C C . GLU A 1 253 ? -4.565 6.769 -14.867 1.00 79.94 253 GLU A C 1
ATOM 1968 O O . GLU A 1 253 ? -3.519 7.397 -15.073 1.00 79.94 253 GLU A O 1
ATOM 1973 N N . GLU A 1 254 ? -5.765 7.304 -15.086 1.00 62.41 254 GLU A N 1
ATOM 1974 C CA . GLU A 1 254 ? -5.890 8.733 -15.343 1.00 62.41 254 GLU A CA 1
ATOM 1975 C C . GLU A 1 254 ? -5.388 9.486 -14.104 1.00 62.41 254 GLU A C 1
ATOM 1977 O O . GLU A 1 254 ? -5.745 9.110 -12.979 1.00 62.41 254 GLU A O 1
ATOM 1982 N N . PRO A 1 255 ? -4.543 10.524 -14.274 1.00 48.84 255 PRO A N 1
ATOM 1983 C CA . PRO A 1 255 ? -4.148 11.361 -13.156 1.00 48.84 255 PRO A CA 1
ATOM 1984 C C . PRO A 1 255 ? -5.427 11.858 -12.493 1.00 48.84 255 PRO A C 1
ATOM 1986 O O . PRO A 1 255 ? -6.264 12.489 -13.144 1.00 48.84 255 PRO A O 1
ATOM 1989 N N . ARG A 1 256 ? -5.602 11.534 -11.207 1.00 49.91 256 ARG A N 1
ATOM 1990 C CA . ARG A 1 256 ? -6.674 12.140 -10.425 1.00 49.91 256 ARG A CA 1
ATOM 1991 C C . ARG A 1 256 ? -6.453 13.641 -10.526 1.00 49.91 256 ARG A C 1
ATOM 1993 O O . ARG A 1 256 ? -5.384 14.131 -10.170 1.00 49.91 256 ARG A O 1
ATOM 2000 N N . SER A 1 257 ? -7.409 14.346 -11.121 1.00 39.81 257 SER A N 1
ATOM 2001 C CA . SER A 1 257 ? -7.409 15.799 -11.197 1.00 39.81 257 SER A CA 1
ATOM 2002 C C . SER A 1 257 ? -7.658 16.358 -9.793 1.00 39.81 257 SER A C 1
ATOM 2004 O O . SER A 1 257 ? -8.729 16.888 -9.526 1.00 39.81 257 SER A O 1
ATOM 2006 N N . ASP A 1 258 ? -6.680 16.204 -8.906 1.00 44.66 258 ASP A N 1
ATOM 2007 C CA . ASP A 1 258 ? -6.646 16.752 -7.544 1.00 44.66 258 ASP A CA 1
ATOM 2008 C C . ASP A 1 258 ? -5.970 18.147 -7.563 1.00 44.66 258 ASP A C 1
ATOM 2010 O O . ASP A 1 258 ? -5.265 18.542 -6.644 1.00 44.66 258 ASP A O 1
ATOM 2014 N N . ASP A 1 259 ? -6.141 18.882 -8.671 1.00 38.53 259 ASP A N 1
ATOM 2015 C CA . ASP A 1 259 ? -5.750 20.293 -8.841 1.00 38.53 259 ASP A CA 1
ATOM 2016 C C . ASP A 1 259 ? -7.017 21.150 -9.066 1.00 38.53 259 ASP A C 1
ATOM 2018 O O . ASP A 1 259 ? -7.035 22.140 -9.806 1.00 38.53 259 ASP A O 1
ATOM 2022 N N . SER A 1 260 ? -8.141 20.730 -8.473 1.00 39.75 260 SER A N 1
ATOM 2023 C CA . SER A 1 260 ? -9.366 21.521 -8.453 1.00 39.75 260 SER A CA 1
ATOM 2024 C C . SER A 1 260 ? -9.352 22.436 -7.237 1.00 39.75 260 SER A C 1
ATOM 2026 O O . SER A 1 260 ? -9.598 22.001 -6.120 1.00 39.75 260 SER A O 1
ATOM 2028 N N . ASP A 1 261 ? -9.083 23.713 -7.493 1.00 44.22 261 ASP A N 1
ATOM 2029 C CA . ASP A 1 261 ? -9.370 24.871 -6.646 1.00 44.22 261 ASP A CA 1
ATOM 2030 C C . ASP A 1 261 ? -10.474 24.588 -5.591 1.00 44.22 261 ASP A C 1
ATOM 2032 O O . ASP A 1 261 ? -11.669 24.602 -5.906 1.00 44.22 261 ASP A O 1
ATOM 2036 N N . LEU A 1 262 ? -10.071 24.320 -4.334 1.00 50.91 262 LEU A N 1
ATOM 2037 C CA . LEU A 1 262 ? -10.943 24.039 -3.171 1.00 50.91 262 LEU A CA 1
ATOM 2038 C C . LEU A 1 262 ? -12.040 25.095 -2.961 1.00 50.91 262 LEU A C 1
ATOM 2040 O O . LEU A 1 262 ? -13.033 24.835 -2.282 1.00 50.91 262 LEU A O 1
ATOM 2044 N N . SER A 1 263 ? -11.891 26.276 -3.570 1.00 49.69 263 SER A N 1
ATOM 2045 C CA . SER A 1 263 ? -12.905 27.331 -3.593 1.00 49.69 263 SER A CA 1
ATOM 2046 C C . SER A 1 263 ? -14.213 26.931 -4.292 1.00 49.69 263 SER A C 1
ATOM 2048 O O . SER A 1 263 ? -15.236 27.579 -4.068 1.00 49.69 263 SER A O 1
ATOM 2050 N N . LYS A 1 264 ? -14.210 25.867 -5.111 1.00 47.94 264 LYS A N 1
ATOM 2051 C CA . LYS A 1 264 ? -15.398 25.341 -5.810 1.00 47.94 264 LYS A CA 1
ATOM 2052 C C . LYS A 1 264 ? -15.990 24.071 -5.193 1.00 47.94 264 LYS A C 1
ATOM 2054 O O . LYS A 1 264 ? -17.048 23.643 -5.646 1.00 47.94 264 LYS A O 1
ATOM 2059 N N . ALA A 1 265 ? -15.332 23.471 -4.200 1.00 60.84 265 ALA A N 1
ATOM 2060 C CA . ALA A 1 265 ? -15.853 22.299 -3.504 1.00 60.84 265 ALA A CA 1
ATOM 2061 C C . ALA A 1 265 ? -17.067 22.684 -2.646 1.00 60.84 265 ALA A C 1
ATOM 2063 O O . ALA A 1 265 ? -17.019 23.669 -1.900 1.00 60.84 265 ALA A O 1
ATOM 2064 N N . GLU A 1 266 ? -18.147 21.910 -2.752 1.00 66.31 266 GLU A N 1
ATOM 2065 C CA . GLU A 1 266 ? -19.331 22.077 -1.910 1.00 66.31 266 GLU A CA 1
ATOM 2066 C C . GLU A 1 266 ? -18.947 21.836 -0.442 1.00 66.31 266 GLU A C 1
ATOM 2068 O O . GLU A 1 266 ? -18.243 20.876 -0.117 1.00 66.31 266 GLU A O 1
ATOM 2073 N N . ALA A 1 267 ? -19.340 22.760 0.436 1.00 74.69 267 ALA A N 1
ATOM 2074 C CA . ALA A 1 267 ? -19.098 22.623 1.864 1.00 74.69 267 ALA A CA 1
ATOM 2075 C C . ALA A 1 267 ? -20.073 21.608 2.447 1.00 74.69 267 ALA A C 1
ATOM 2077 O O . ALA A 1 267 ? -21.285 21.749 2.299 1.00 74.69 267 ALA A O 1
ATOM 2078 N N . ILE A 1 268 ? -19.530 20.609 3.128 1.00 82.06 268 ILE A N 1
ATOM 2079 C CA . ILE A 1 268 ? -20.295 19.634 3.884 1.00 82.06 268 ILE A CA 1
ATOM 2080 C C . ILE A 1 268 ? -20.238 20.058 5.349 1.00 82.06 268 ILE A C 1
ATOM 2082 O O . ILE A 1 268 ? -19.178 20.017 5.972 1.00 82.06 268 ILE A O 1
ATOM 2086 N N . GLU A 1 269 ? -21.372 20.468 5.905 1.00 82.38 269 GLU A N 1
ATOM 2087 C CA . GLU A 1 269 ? -21.482 20.790 7.327 1.00 82.38 269 GLU A CA 1
ATOM 2088 C C . GLU A 1 269 ? -21.756 19.515 8.133 1.00 82.38 269 GLU A C 1
ATOM 2090 O O . GLU A 1 269 ? -22.722 18.796 7.881 1.00 82.38 269 GLU A O 1
ATOM 2095 N N . LEU A 1 270 ? -20.892 19.224 9.104 1.00 85.50 270 LEU A N 1
ATOM 2096 C CA . LEU A 1 270 ? -20.976 18.053 9.973 1.00 85.50 270 LEU A CA 1
ATOM 2097 C C . LEU A 1 270 ? -21.098 18.500 11.422 1.00 85.50 270 LEU A C 1
ATOM 2099 O O . LEU A 1 270 ? -20.312 19.315 11.891 1.00 85.50 270 LEU A O 1
ATOM 2103 N N . CYS A 1 271 ? -22.039 17.924 12.163 1.00 85.19 271 CYS A N 1
ATOM 2104 C CA . CYS A 1 271 ? -22.078 18.091 13.611 1.00 85.19 271 CYS A CA 1
ATOM 2105 C C . CYS A 1 271 ? -21.186 17.021 14.251 1.00 85.19 271 CYS A C 1
ATOM 2107 O O . CYS A 1 271 ? -21.490 15.828 14.156 1.00 85.19 271 CYS A O 1
ATOM 2109 N N . ILE A 1 272 ? -20.077 17.438 14.857 1.00 87.75 272 ILE A N 1
ATOM 2110 C CA . ILE A 1 272 ? -19.045 16.566 15.420 1.00 87.75 272 ILE A CA 1
ATOM 2111 C C . ILE A 1 272 ? -19.027 16.722 16.937 1.00 87.75 272 ILE A C 1
ATOM 2113 O O . ILE A 1 272 ? -18.998 17.833 17.447 1.00 87.75 272 ILE A O 1
ATOM 2117 N N . LEU A 1 273 ? -19.005 15.609 17.667 1.00 86.19 273 LEU A N 1
ATOM 2118 C CA . LEU A 1 273 ? -18.782 15.597 19.108 1.00 86.19 273 LEU A CA 1
ATOM 2119 C C . LEU A 1 273 ? -17.459 14.900 19.404 1.00 86.19 273 LEU A C 1
ATOM 2121 O O . LEU A 1 273 ? -17.350 13.681 19.265 1.00 86.19 273 LEU A O 1
ATOM 2125 N N . VAL A 1 274 ? -16.463 15.657 19.850 1.00 84.69 274 VAL A N 1
ATOM 2126 C CA . VAL A 1 274 ? -15.250 15.062 20.410 1.00 84.69 274 VAL A CA 1
ATOM 2127 C C . VAL A 1 274 ? -15.610 14.434 21.755 1.00 84.69 274 VAL A C 1
ATOM 2129 O O . VAL A 1 274 ? -16.210 15.071 22.618 1.00 84.69 274 VAL A O 1
ATOM 2132 N N . GLU A 1 275 ? -15.320 13.147 21.925 1.00 82.25 275 GLU A N 1
ATOM 2133 C CA . GLU A 1 275 ? -15.634 12.445 23.167 1.00 82.25 275 GLU A CA 1
ATOM 2134 C C . GLU A 1 275 ? -14.866 13.091 24.336 1.00 82.25 275 GLU A C 1
ATOM 2136 O O . GLU A 1 275 ? -13.671 13.357 24.218 1.00 82.25 275 GLU A O 1
ATOM 2141 N N . GLY A 1 276 ? -15.573 13.396 25.429 1.00 72.12 276 GLY A N 1
ATOM 2142 C CA . GLY A 1 276 ? -15.070 14.193 26.556 1.00 72.12 276 GLY A CA 1
ATOM 2143 C C . GLY A 1 276 ? -15.516 15.664 26.543 1.00 72.12 276 GLY A C 1
ATOM 2144 O O . GLY A 1 276 ? -15.571 16.289 27.605 1.00 72.12 276 GLY A O 1
ATOM 2145 N N . GLU A 1 277 ? -15.922 16.203 25.388 1.00 77.88 277 GLU A N 1
ATOM 2146 C CA . GLU A 1 277 ? -16.491 17.551 25.284 1.00 77.88 277 GLU A CA 1
ATOM 2147 C C . GLU A 1 277 ? -17.996 17.574 25.579 1.00 77.88 277 GLU A C 1
ATOM 2149 O O . GLU A 1 277 ? -18.725 16.593 25.405 1.00 77.88 277 GLU A O 1
ATOM 2154 N N . LYS A 1 278 ? -18.483 18.721 26.069 1.00 71.44 278 LYS A N 1
ATOM 2155 C CA . LYS A 1 278 ? -19.885 18.868 26.511 1.00 71.44 278 LYS A CA 1
ATOM 2156 C C . LYS A 1 278 ? -20.856 19.172 25.380 1.00 71.44 278 LYS A C 1
ATOM 2158 O O . LYS A 1 278 ? -22.045 18.892 25.518 1.00 71.44 278 LYS A O 1
ATOM 2163 N N . THR A 1 279 ? -20.380 19.804 24.316 1.00 78.69 279 THR A N 1
ATOM 2164 C CA . THR A 1 279 ? -21.216 20.303 23.225 1.00 78.69 279 THR A CA 1
ATOM 2165 C C . THR A 1 279 ? -20.608 19.907 21.893 1.00 78.69 279 THR A C 1
ATOM 2167 O O . THR A 1 279 ? -19.391 19.995 21.757 1.00 78.69 279 THR A O 1
ATOM 2170 N N . PRO A 1 280 ? -21.427 19.479 20.922 1.00 84.38 280 PRO A N 1
ATOM 2171 C CA . PRO A 1 280 ? -20.931 19.212 19.589 1.00 84.38 280 PRO A CA 1
ATOM 2172 C C . PRO A 1 280 ? -20.642 20.520 18.849 1.00 84.38 280 PRO A C 1
ATOM 2174 O O . PRO A 1 280 ? -21.369 21.506 19.001 1.00 84.38 280 PRO A O 1
ATOM 2177 N N . ASP A 1 281 ? -19.622 20.488 18.004 1.00 82.81 281 ASP A N 1
ATOM 2178 C CA . ASP A 1 281 ? -19.219 21.589 17.144 1.00 82.81 281 ASP A CA 1
ATOM 2179 C C . ASP A 1 281 ? -19.727 21.375 15.718 1.00 82.81 281 ASP A C 1
ATOM 2181 O O . ASP A 1 281 ? -19.777 20.255 15.199 1.00 82.81 281 ASP A O 1
ATOM 2185 N N . LEU A 1 282 ? -20.115 22.472 15.066 1.00 85.12 282 LEU A N 1
ATOM 2186 C CA . LEU A 1 282 ? -20.401 22.461 13.637 1.00 85.12 282 LEU A CA 1
ATOM 2187 C C . LEU A 1 282 ? -19.082 22.600 12.880 1.00 85.12 282 LEU A C 1
ATOM 2189 O O . LEU A 1 282 ? -18.404 23.622 12.972 1.00 85.12 282 LEU A O 1
ATOM 2193 N N . TYR A 1 283 ? -18.734 21.567 12.129 1.00 85.00 283 TYR A N 1
ATOM 2194 C CA . TYR A 1 283 ? -17.495 21.483 11.385 1.00 85.00 283 TYR A CA 1
ATOM 2195 C C . TYR A 1 283 ? -17.752 21.565 9.885 1.00 85.00 283 TYR A C 1
ATOM 2197 O O . TYR A 1 283 ? -18.476 20.750 9.312 1.00 85.00 283 TYR A O 1
ATOM 2205 N N . GLU A 1 284 ? -17.127 22.547 9.244 1.00 84.75 284 GLU A N 1
ATOM 2206 C CA . GLU A 1 284 ? -17.184 22.718 7.798 1.00 84.75 284 GLU A CA 1
ATOM 2207 C C . GLU A 1 284 ? -16.099 21.865 7.137 1.00 84.75 284 GLU A C 1
ATOM 2209 O O . GLU A 1 284 ? -14.906 22.159 7.217 1.00 84.75 284 GLU A O 1
ATOM 2214 N N . PHE A 1 285 ? -16.517 20.798 6.463 1.00 85.25 285 PHE A N 1
ATOM 2215 C CA . PHE A 1 285 ? -15.635 19.915 5.720 1.00 85.25 285 PHE A CA 1
ATOM 2216 C C . PHE A 1 285 ? -15.737 20.198 4.224 1.00 85.25 285 PHE A C 1
ATOM 2218 O O . PHE A 1 285 ? -16.796 20.063 3.613 1.00 85.25 285 PHE A O 1
ATOM 2225 N N . ARG A 1 286 ? -14.607 20.548 3.606 1.00 81.19 286 ARG A N 1
ATOM 2226 C CA . ARG A 1 286 ? -14.498 20.685 2.150 1.00 81.19 286 ARG A CA 1
ATOM 2227 C C . ARG A 1 286 ? -13.610 19.589 1.595 1.00 81.19 286 ARG A C 1
ATOM 2229 O O . ARG A 1 286 ? -12.491 19.381 2.065 1.00 81.19 286 ARG A O 1
ATOM 2236 N N . SER A 1 287 ? -14.110 18.905 0.572 1.00 75.19 287 SER A N 1
ATOM 2237 C CA . SER A 1 287 ? -13.359 17.886 -0.149 1.00 75.19 287 SER A CA 1
ATOM 2238 C C . SER A 1 287 ? -13.426 18.129 -1.645 1.00 75.19 287 SER A C 1
ATOM 2240 O O . SER A 1 287 ? -14.488 18.403 -2.189 1.00 75.19 287 SER A O 1
ATOM 2242 N N . GLU A 1 288 ? -12.295 17.954 -2.320 1.00 64.50 288 GLU A N 1
ATOM 2243 C CA . GLU A 1 288 ? -12.213 17.944 -3.787 1.00 64.50 288 GLU A CA 1
ATOM 2244 C C . GLU A 1 288 ? -12.881 16.697 -4.395 1.00 64.50 288 GLU A C 1
ATOM 2246 O O . GLU A 1 288 ? -13.117 16.610 -5.599 1.00 64.50 288 GLU A O 1
ATOM 2251 N N . LYS A 1 289 ? -13.215 15.708 -3.560 1.00 65.81 289 LYS A N 1
ATOM 2252 C CA . LYS A 1 289 ? -13.892 14.494 -3.991 1.00 65.81 289 LYS A CA 1
ATOM 2253 C C . LYS A 1 289 ? -15.392 14.699 -4.113 1.00 65.81 289 LYS A C 1
ATOM 2255 O O . LYS A 1 289 ? -16.050 15.078 -3.156 1.00 65.81 289 LYS A O 1
ATOM 2260 N N . GLU A 1 290 ? -15.935 14.238 -5.234 1.00 67.81 290 GLU A N 1
ATOM 2261 C CA . GLU A 1 290 ? -17.381 14.101 -5.468 1.00 67.81 290 GLU A CA 1
ATOM 2262 C C . GLU A 1 290 ? -18.073 13.165 -4.453 1.00 67.81 290 GLU A C 1
ATOM 2264 O O . GLU A 1 290 ? -19.271 13.258 -4.213 1.00 67.81 290 GLU A O 1
ATOM 2269 N N . SER A 1 291 ? -17.331 12.239 -3.837 1.00 75.06 291 SER A N 1
ATOM 2270 C CA . SER A 1 291 ? -17.847 11.328 -2.806 1.00 75.06 291 SER A CA 1
ATOM 2271 C C . SER A 1 291 ? -16.769 11.062 -1.747 1.00 75.06 291 SER A C 1
ATOM 2273 O O . SER A 1 291 ? -16.032 10.076 -1.850 1.00 75.06 291 SER A O 1
ATOM 2275 N N . PRO A 1 292 ? -16.599 11.965 -0.766 1.00 81.81 292 PRO A N 1
ATOM 2276 C CA . PRO A 1 292 ? -15.594 11.800 0.276 1.00 81.81 292 PRO A CA 1
ATOM 2277 C C . PRO A 1 292 ? -16.009 10.720 1.280 1.00 81.81 292 PRO A C 1
ATOM 2279 O O . PRO A 1 292 ? -17.193 10.561 1.583 1.00 81.81 292 PRO A O 1
ATOM 2282 N N . THR A 1 293 ? -15.035 9.987 1.819 1.00 85.00 293 THR A N 1
ATOM 2283 C CA . THR A 1 293 ? -15.241 8.971 2.864 1.00 85.00 293 THR A CA 1
ATOM 2284 C C . THR A 1 293 ? -14.819 9.482 4.240 1.00 85.00 293 THR A C 1
ATOM 2286 O O . THR A 1 293 ? -14.133 10.500 4.358 1.00 85.00 293 THR A O 1
ATOM 2289 N N . LEU A 1 294 ? -15.182 8.760 5.303 1.00 84.25 294 LEU A N 1
ATOM 2290 C CA . LEU A 1 294 ? -14.728 9.068 6.663 1.00 84.25 294 LEU A CA 1
ATOM 2291 C C . LEU A 1 294 ? -13.197 9.062 6.788 1.00 84.25 294 LEU A C 1
ATOM 2293 O O . LEU A 1 294 ? -12.647 9.815 7.585 1.00 84.25 294 LEU A O 1
ATOM 2297 N N . PHE A 1 295 ? -12.489 8.286 5.963 1.00 80.38 295 PHE A N 1
ATOM 2298 C CA . PHE A 1 295 ? -11.030 8.377 5.854 1.00 80.38 295 PHE A CA 1
ATOM 2299 C C . PHE A 1 295 ? -10.557 9.778 5.427 1.00 80.38 295 PHE A C 1
ATOM 2301 O O . PHE A 1 295 ? -9.572 10.293 5.960 1.00 80.38 295 PHE A O 1
ATOM 2308 N N . ASP A 1 296 ? -11.254 10.405 4.477 1.00 82.75 296 ASP A N 1
ATOM 2309 C CA . ASP A 1 296 ? -10.927 11.753 4.003 1.00 82.75 296 ASP A CA 1
ATOM 2310 C C . ASP A 1 296 ? -11.228 12.803 5.075 1.00 82.75 296 ASP A C 1
ATOM 2312 O O . ASP A 1 296 ? -10.399 13.678 5.330 1.00 82.75 296 ASP A O 1
ATOM 2316 N N . LEU A 1 297 ? -12.374 12.661 5.751 1.00 86.81 297 LEU A N 1
ATOM 2317 C CA . LEU A 1 297 ? -12.757 13.507 6.878 1.00 86.81 297 LEU A CA 1
ATOM 2318 C C . LEU A 1 297 ? -11.730 13.419 8.013 1.00 86.81 297 LEU A C 1
ATOM 2320 O O . LEU A 1 297 ? -11.278 14.443 8.515 1.00 86.81 297 LEU A O 1
ATOM 2324 N N . ARG A 1 298 ? -11.297 12.206 8.373 1.00 86.94 298 ARG A N 1
ATOM 2325 C CA . ARG A 1 298 ? -10.292 11.961 9.418 1.00 86.94 298 ARG A CA 1
ATOM 2326 C C . ARG A 1 298 ? -9.015 12.738 9.182 1.00 86.94 298 ARG A C 1
ATOM 2328 O O . ARG A 1 298 ? -8.519 13.429 10.064 1.00 86.94 298 ARG A O 1
ATOM 2335 N N . ARG A 1 299 ? -8.490 12.627 7.966 1.00 78.69 299 ARG A N 1
ATOM 2336 C CA . ARG A 1 299 ? -7.268 13.316 7.570 1.00 78.69 299 ARG A CA 1
ATOM 2337 C C . ARG A 1 299 ? -7.437 14.829 7.654 1.00 78.69 299 ARG A C 1
ATOM 2339 O O . ARG A 1 299 ? -6.530 15.521 8.106 1.00 78.69 299 ARG A O 1
ATOM 2346 N N . HIS A 1 300 ? -8.585 15.329 7.209 1.00 83.31 300 HIS A N 1
ATOM 2347 C CA . HIS A 1 300 ? -8.882 16.751 7.236 1.00 83.31 300 HIS A CA 1
ATOM 2348 C C . HIS A 1 300 ? -9.007 17.282 8.672 1.00 83.31 300 HIS A C 1
ATOM 2350 O O . HIS A 1 300 ? -8.457 18.338 8.972 1.00 83.31 300 HIS A O 1
ATOM 2356 N N . LEU A 1 301 ? -9.631 16.519 9.572 1.00 84.94 301 LEU A N 1
ATOM 2357 C CA . LEU A 1 301 ? -9.745 16.854 10.991 1.00 84.94 301 LEU A CA 1
ATOM 2358 C C . LEU A 1 301 ? -8.383 16.911 11.686 1.00 84.94 301 LEU A C 1
ATOM 2360 O O . LEU A 1 301 ? -8.109 17.879 12.383 1.00 84.94 301 LEU A O 1
ATOM 2364 N N . ILE A 1 302 ? -7.498 15.937 11.455 1.00 80.38 302 ILE A N 1
ATOM 2365 C CA . ILE A 1 302 ? -6.147 15.946 12.053 1.00 80.38 302 ILE A CA 1
ATOM 2366 C C . ILE A 1 302 ? -5.352 17.173 11.599 1.00 80.38 302 ILE A C 1
ATOM 2368 O O . ILE A 1 302 ? -4.626 17.771 12.387 1.00 80.38 302 ILE A O 1
ATOM 2372 N N . ALA A 1 303 ? -5.492 17.559 10.329 1.00 74.25 303 ALA A N 1
ATOM 2373 C CA . ALA A 1 303 ? -4.759 18.688 9.773 1.00 74.25 303 ALA A CA 1
ATOM 2374 C C . ALA A 1 303 ? -5.310 20.056 10.217 1.00 74.25 303 ALA A C 1
ATOM 2376 O O . ALA A 1 303 ? -4.534 21.002 10.334 1.00 74.25 303 ALA A O 1
ATOM 2377 N N . ASN A 1 304 ? -6.628 20.176 10.428 1.00 75.69 304 ASN A N 1
ATOM 2378 C CA . ASN A 1 304 ? -7.295 21.482 10.512 1.00 75.69 304 ASN A CA 1
ATOM 2379 C C . ASN A 1 304 ? -8.111 21.721 11.793 1.00 75.69 304 ASN A C 1
ATOM 2381 O O . ASN A 1 304 ? -8.406 22.874 12.097 1.00 75.69 304 ASN A O 1
ATOM 2385 N N . HIS A 1 305 ? -8.508 20.685 12.536 1.00 77.56 305 HIS A N 1
ATOM 2386 C CA . HIS A 1 305 ? -9.316 20.850 13.748 1.00 77.56 305 HIS A CA 1
ATOM 2387 C C . HIS A 1 305 ? -8.454 21.326 14.920 1.00 77.56 305 HIS A C 1
ATOM 2389 O O . HIS A 1 305 ? -7.375 20.781 15.152 1.00 77.56 305 HIS A O 1
ATOM 2395 N N . ALA A 1 306 ? -8.933 22.306 15.689 1.00 70.56 306 ALA A N 1
ATOM 2396 C CA . ALA A 1 306 ? -8.167 22.918 16.777 1.00 70.56 306 ALA A CA 1
ATOM 2397 C C . ALA A 1 306 ? -7.725 21.906 17.851 1.00 70.56 306 ALA A C 1
ATOM 2399 O O . ALA A 1 306 ? -6.582 21.961 18.294 1.00 70.56 306 ALA A O 1
ATOM 2400 N N . ASP A 1 307 ? -8.592 20.951 18.201 1.00 68.00 307 ASP A N 1
ATOM 2401 C CA . ASP A 1 307 ? -8.302 19.937 19.231 1.00 68.00 307 ASP A CA 1
ATOM 2402 C C . ASP A 1 307 ? -7.255 18.896 18.813 1.00 68.00 307 ASP A C 1
ATOM 2404 O O . ASP A 1 307 ? -6.632 18.256 19.660 1.00 68.00 307 ASP A O 1
ATOM 2408 N N . PHE A 1 308 ? -7.051 18.713 17.505 1.00 70.62 308 PHE A N 1
ATOM 2409 C CA . PHE A 1 308 ? -6.134 17.705 16.963 1.00 70.62 308 PHE A CA 1
ATOM 2410 C C . PHE A 1 308 ? -4.855 18.325 16.397 1.00 70.62 308 PHE A C 1
ATOM 2412 O O . PHE A 1 308 ? -3.812 17.673 16.352 1.00 70.62 308 PHE A O 1
ATOM 2419 N N . ASN A 1 309 ? -4.907 19.598 16.005 1.00 53.53 309 ASN A N 1
ATOM 2420 C CA . ASN A 1 309 ? -3.774 20.322 15.457 1.00 53.53 309 ASN A CA 1
ATOM 2421 C C . ASN A 1 309 ? -2.710 20.568 16.543 1.00 53.53 309 ASN A C 1
ATOM 2423 O O . ASN A 1 309 ? -2.893 21.369 17.458 1.00 53.53 309 ASN A O 1
ATOM 2427 N N . GLY A 1 310 ? -1.580 19.863 16.443 1.00 51.53 310 GLY A N 1
ATOM 2428 C CA . GLY A 1 310 ? -0.467 19.942 17.398 1.00 51.53 310 GLY A CA 1
ATOM 2429 C C . GLY A 1 310 ? -0.456 18.839 18.460 1.00 51.53 310 GLY A C 1
ATOM 2430 O O . GLY A 1 310 ? 0.554 18.671 19.148 1.00 51.53 310 GLY A O 1
ATOM 2431 N N . ALA A 1 311 ? -1.514 18.030 18.551 1.00 56.16 311 ALA A N 1
ATOM 2432 C CA . ALA A 1 311 ? -1.421 16.719 19.173 1.00 56.16 311 ALA A CA 1
ATOM 2433 C C . ALA A 1 311 ? -0.648 15.812 18.198 1.00 56.16 311 ALA A C 1
ATOM 2435 O O . ALA A 1 311 ? -0.944 15.799 17.008 1.00 56.16 311 ALA A O 1
ATOM 2436 N N . ASN A 1 312 ? 0.375 15.083 18.656 1.00 59.00 312 ASN A N 1
ATOM 2437 C CA . ASN A 1 312 ? 1.146 14.130 17.833 1.00 59.00 312 ASN A CA 1
ATOM 2438 C C . ASN A 1 312 ? 0.295 12.891 17.456 1.00 59.00 312 ASN A C 1
ATOM 2440 O O . ASN A 1 312 ? 0.687 11.756 17.726 1.00 59.00 312 ASN A O 1
ATOM 2444 N N . LEU A 1 313 ? -0.891 13.112 16.891 1.00 66.12 313 LEU A N 1
ATOM 2445 C CA . LEU A 1 313 ? -1.841 12.096 16.472 1.00 66.12 313 LEU A CA 1
ATOM 2446 C C . LEU A 1 313 ? -1.431 11.564 15.099 1.00 66.12 313 LEU A C 1
ATOM 2448 O O . LEU A 1 313 ? -1.162 12.319 14.162 1.00 66.12 313 LEU A O 1
ATOM 2452 N N . LYS A 1 314 ? -1.381 10.243 14.983 1.00 63.94 314 LYS A N 1
ATOM 2453 C CA . LYS A 1 314 ? -1.217 9.515 13.724 1.00 63.94 314 LYS A CA 1
ATOM 2454 C C . LYS A 1 314 ? -2.546 9.472 12.984 1.00 63.94 314 LYS A C 1
ATOM 2456 O O . LYS A 1 314 ? -3.609 9.601 13.590 1.00 63.94 314 LYS A O 1
ATOM 2461 N N . SER A 1 315 ? -2.527 9.211 11.676 1.00 59.31 315 SER A N 1
ATOM 2462 C CA . SER A 1 315 ? -3.786 9.159 10.923 1.00 59.31 315 SER A CA 1
ATOM 2463 C C . SER A 1 315 ? -4.696 8.001 11.355 1.00 59.31 315 SER A C 1
ATOM 2465 O O . SER A 1 315 ? -5.900 8.062 11.136 1.00 59.31 315 SER A O 1
ATOM 2467 N N . THR A 1 316 ? -4.146 6.982 12.020 1.00 63.69 316 THR A N 1
ATOM 2468 C CA . THR A 1 316 ? -4.879 5.844 12.595 1.00 63.69 316 THR A CA 1
ATOM 2469 C C . THR A 1 316 ? -5.523 6.119 13.952 1.00 63.69 316 THR A C 1
ATOM 2471 O O . THR A 1 316 ? -6.324 5.304 14.397 1.00 63.69 316 THR A O 1
ATOM 2474 N N . ASP A 1 317 ? -5.224 7.252 14.588 1.00 77.44 317 ASP A N 1
ATOM 2475 C CA . ASP A 1 317 ? -5.590 7.491 15.986 1.00 77.44 317 ASP A CA 1
ATOM 2476 C C . ASP A 1 317 ? -7.046 7.948 16.169 1.00 77.44 317 ASP A C 1
ATOM 2478 O O . ASP A 1 317 ? -7.599 7.801 17.254 1.00 77.44 317 ASP A O 1
ATOM 2482 N N . LEU A 1 318 ? -7.689 8.480 15.125 1.00 85.88 318 LEU A N 1
ATOM 2483 C CA . LEU A 1 318 ? -9.093 8.890 15.194 1.00 85.88 318 LEU A CA 1
ATOM 2484 C C . LEU A 1 318 ? -10.033 7.771 14.741 1.00 85.88 318 LEU A C 1
ATOM 2486 O O . LEU A 1 318 ? -9.934 7.262 13.615 1.00 85.88 318 LEU A O 1
ATOM 2490 N N . GLU A 1 319 ? -11.002 7.477 15.598 1.00 87.38 319 GLU A N 1
ATOM 2491 C CA . GLU A 1 319 ? -12.114 6.568 15.341 1.00 87.38 319 GLU A CA 1
ATOM 2492 C C . GLU A 1 319 ? -13.442 7.334 15.369 1.00 87.38 319 GLU A C 1
ATOM 2494 O O . GLU A 1 319 ? -13.634 8.244 16.179 1.00 87.38 319 GLU A O 1
ATOM 2499 N N . PHE A 1 320 ? -14.367 6.949 14.488 1.00 89.62 320 PHE A N 1
ATOM 2500 C CA . PHE A 1 320 ? -15.699 7.546 14.400 1.00 89.62 320 PHE A CA 1
ATOM 2501 C C . PHE A 1 320 ? -16.750 6.596 14.948 1.00 89.62 320 PHE A C 1
ATOM 2503 O O . PHE A 1 320 ? -16.730 5.408 14.638 1.00 89.62 320 PHE A O 1
ATOM 2510 N N . PHE A 1 321 ? -17.706 7.132 15.689 1.00 87.50 321 PHE A N 1
ATOM 2511 C CA . PHE A 1 321 ? -18.804 6.397 16.299 1.00 87.50 321 PHE A CA 1
ATOM 2512 C C . PHE A 1 321 ? -20.119 7.115 16.033 1.00 87.50 321 PHE A C 1
ATOM 2514 O O . PHE A 1 321 ? -20.155 8.323 15.779 1.00 87.50 321 PHE A O 1
ATOM 2521 N N . ARG A 1 322 ? -21.220 6.369 16.103 1.00 85.06 322 ARG A N 1
ATOM 2522 C CA . ARG A 1 322 ? -22.540 6.991 16.080 1.00 85.06 322 ARG A CA 1
ATOM 2523 C C . ARG A 1 322 ? -22.853 7.549 17.467 1.00 85.06 322 ARG A C 1
ATOM 2525 O O . ARG A 1 322 ? -22.326 7.071 18.470 1.00 85.06 322 ARG A O 1
ATOM 2532 N N . PHE A 1 323 ? -23.734 8.541 17.536 1.00 82.19 323 PHE A N 1
ATOM 2533 C CA . PHE A 1 323 ? -24.149 9.098 18.822 1.00 82.19 323 PHE A CA 1
ATOM 2534 C C . PHE A 1 323 ? -24.827 8.054 19.727 1.00 82.19 323 PHE A C 1
ATOM 2536 O O . PHE A 1 323 ? -24.584 8.042 20.935 1.00 82.19 323 PHE A O 1
ATOM 2543 N N . ASP A 1 324 ? -25.629 7.171 19.120 1.00 79.62 324 ASP A N 1
ATOM 2544 C CA . ASP A 1 324 ? -26.388 6.085 19.751 1.00 79.62 324 ASP A CA 1
ATOM 2545 C C . ASP A 1 324 ? -25.555 4.815 20.024 1.00 79.62 324 ASP A C 1
ATOM 2547 O O . ASP A 1 324 ? -25.882 4.064 20.939 1.00 79.62 324 ASP A O 1
ATOM 2551 N N . ASP A 1 325 ? -24.467 4.586 19.279 1.00 80.25 325 ASP A N 1
ATOM 2552 C CA . ASP A 1 325 ? -23.554 3.445 19.451 1.00 80.25 325 ASP A CA 1
ATOM 2553 C C . ASP A 1 325 ? -22.093 3.919 19.534 1.00 80.25 325 ASP A C 1
ATOM 2555 O O . ASP A 1 325 ? -21.426 4.159 18.523 1.00 80.25 325 ASP A O 1
ATOM 2559 N N . ARG A 1 326 ? -21.593 4.020 20.774 1.00 80.88 326 ARG A N 1
ATOM 2560 C CA . ARG A 1 326 ? -20.211 4.420 21.113 1.00 80.88 326 ARG A CA 1
ATOM 2561 C C . ARG A 1 326 ? -19.259 3.239 21.324 1.00 80.88 326 ARG A C 1
ATOM 2563 O O . ARG A 1 326 ? -18.156 3.419 21.853 1.00 80.88 326 ARG A O 1
ATOM 2570 N N . ILE A 1 327 ? -19.692 2.032 20.964 1.00 76.50 327 ILE A N 1
ATOM 2571 C CA . ILE A 1 327 ? -18.924 0.797 21.147 1.00 76.50 327 ILE A CA 1
ATOM 2572 C C . ILE A 1 327 ? -18.373 0.330 19.803 1.00 76.50 327 ILE A C 1
ATOM 2574 O O . ILE A 1 327 ? -17.205 -0.053 19.721 1.00 76.50 327 ILE A O 1
ATOM 2578 N N . LYS A 1 328 ? -19.185 0.373 18.741 1.00 79.75 328 LYS A N 1
ATOM 2579 C CA . LYS A 1 328 ? -18.773 -0.090 17.412 1.00 79.75 328 LYS A CA 1
ATOM 2580 C C . LYS A 1 328 ? -18.325 1.077 16.530 1.00 79.75 328 LYS A C 1
ATOM 2582 O O . LYS A 1 328 ? -19.153 1.920 16.185 1.00 79.75 328 LYS A O 1
ATOM 2587 N N . PRO A 1 329 ? -17.048 1.119 16.108 1.00 84.62 329 PRO A N 1
ATOM 2588 C CA . PRO A 1 329 ? -16.581 2.173 15.223 1.00 84.62 329 PRO A CA 1
ATOM 2589 C C . PRO A 1 329 ? -17.202 2.032 13.828 1.00 84.62 329 PRO A C 1
ATOM 2591 O O . PRO A 1 329 ? -17.375 0.928 13.301 1.00 84.62 329 PRO A O 1
ATOM 2594 N N . ILE A 1 330 ? -17.511 3.168 13.208 1.00 82.88 330 ILE A N 1
ATOM 2595 C CA . ILE A 1 330 ? -17.969 3.257 11.824 1.00 82.88 330 ILE A CA 1
ATOM 2596 C C . ILE A 1 330 ? -16.777 2.980 10.905 1.00 82.88 330 ILE A C 1
ATOM 2598 O O . ILE A 1 330 ? -15.671 3.488 11.109 1.00 82.88 330 ILE A O 1
ATOM 2602 N N . ARG A 1 331 ? -16.994 2.174 9.863 1.00 78.25 331 ARG A N 1
ATOM 2603 C CA . ARG A 1 331 ? -15.930 1.837 8.914 1.00 78.25 331 ARG A CA 1
ATOM 2604 C C . ARG A 1 331 ? -15.478 3.071 8.127 1.00 78.25 331 ARG A C 1
ATOM 2606 O O . ARG A 1 331 ? -16.301 3.856 7.662 1.00 78.25 331 ARG A O 1
ATOM 2613 N N . LEU A 1 332 ? -14.171 3.215 7.922 1.00 79.38 332 LEU A N 1
ATOM 2614 C CA . LEU A 1 332 ? -13.563 4.400 7.297 1.00 79.38 332 LEU A CA 1
ATOM 2615 C C . LEU A 1 332 ? -13.839 4.544 5.790 1.00 79.38 332 LEU A C 1
ATOM 2617 O O . LEU A 1 332 ? -13.670 5.630 5.234 1.00 79.38 332 LEU A O 1
ATOM 2621 N N . ASP A 1 333 ? -14.247 3.461 5.131 1.00 74.50 333 ASP A N 1
ATOM 2622 C CA . ASP A 1 333 ? -14.697 3.436 3.735 1.00 74.50 333 ASP A CA 1
ATOM 2623 C C . ASP A 1 333 ? -16.127 3.976 3.560 1.00 74.50 333 ASP A C 1
ATOM 2625 O O . ASP A 1 333 ? -16.546 4.245 2.436 1.00 74.50 333 ASP A O 1
ATOM 2629 N N . THR A 1 334 ? -16.854 4.204 4.658 1.00 76.62 334 THR A N 1
ATOM 2630 C CA . THR A 1 334 ? -18.194 4.803 4.642 1.00 76.62 334 THR A CA 1
ATOM 2631 C C . THR A 1 334 ? -18.147 6.213 4.053 1.00 76.62 334 THR A C 1
ATOM 2633 O O . THR A 1 334 ? -17.300 7.029 4.427 1.00 76.62 334 THR A O 1
ATOM 2636 N N . LEU A 1 335 ? -19.072 6.516 3.139 1.00 81.00 335 LEU A N 1
ATOM 2637 C CA . LEU A 1 335 ? -19.215 7.842 2.537 1.00 81.00 335 LEU A CA 1
ATOM 2638 C C . LEU A 1 335 ? -19.673 8.852 3.589 1.00 81.00 335 LEU A C 1
ATOM 2640 O O . LEU A 1 335 ? -20.669 8.608 4.268 1.00 81.00 335 LEU A O 1
ATOM 2644 N N . VAL A 1 336 ? -19.023 10.016 3.664 1.00 83.62 336 VAL A N 1
ATOM 2645 C CA . VAL A 1 336 ? -19.434 11.115 4.558 1.00 83.62 336 VAL A CA 1
ATOM 2646 C C . VAL A 1 336 ? -20.903 11.459 4.323 1.00 83.62 336 VAL A C 1
ATOM 2648 O O . VAL A 1 336 ? -21.661 11.573 5.278 1.00 83.62 336 VAL A O 1
ATOM 2651 N N . GLY A 1 337 ? -21.334 11.496 3.056 1.00 76.19 337 GLY A N 1
ATOM 2652 C CA . GLY A 1 337 ? -22.725 11.761 2.687 1.00 76.19 337 GLY A CA 1
ATOM 2653 C C . GLY A 1 337 ? -23.743 10.804 3.316 1.00 76.19 337 GLY A C 1
ATOM 2654 O O . GLY A 1 337 ? -24.816 11.234 3.710 1.00 76.19 337 GLY A O 1
ATOM 2655 N N . SER A 1 338 ? -23.392 9.527 3.494 1.00 74.12 338 SER A N 1
ATOM 2656 C CA . SER A 1 338 ? -24.280 8.542 4.137 1.00 74.12 338 SER A CA 1
ATOM 2657 C C . SER A 1 338 ? -24.374 8.697 5.659 1.00 74.12 338 SER A C 1
ATOM 2659 O O . SER A 1 338 ? -25.270 8.139 6.287 1.00 74.12 338 SER A O 1
ATOM 2661 N N . VAL A 1 339 ? -23.444 9.450 6.250 1.00 71.56 339 VAL A N 1
ATOM 2662 C CA . VAL A 1 339 ? -23.419 9.774 7.679 1.00 71.56 339 VAL A CA 1
ATOM 2663 C C . VAL A 1 339 ? -24.134 11.106 7.947 1.00 71.56 339 VAL A C 1
ATOM 2665 O O . VAL A 1 339 ? -24.598 11.313 9.061 1.00 71.56 339 VAL A O 1
ATOM 2668 N N . LEU A 1 340 ? -24.316 11.967 6.934 1.00 63.03 340 LEU A N 1
ATOM 2669 C CA . LEU A 1 340 ? -25.003 13.263 7.069 1.00 63.03 340 LEU A CA 1
ATOM 2670 C C . LEU A 1 340 ? -26.456 13.140 7.529 1.00 63.03 340 LEU A C 1
ATOM 2672 O O . LEU A 1 340 ? -26.893 13.922 8.369 1.00 63.03 340 LEU A O 1
ATOM 2676 N N . ASP A 1 341 ? -27.178 12.125 7.048 1.00 58.12 341 ASP A N 1
ATOM 2677 C CA . ASP A 1 341 ? -28.559 11.846 7.472 1.00 58.12 341 ASP A CA 1
ATOM 2678 C C . ASP A 1 341 ? -28.659 11.476 8.963 1.00 58.12 341 ASP A C 1
ATOM 2680 O O . ASP A 1 341 ? -29.747 11.472 9.542 1.00 58.12 341 ASP A O 1
ATOM 2684 N N . LEU A 1 342 ? -27.524 11.156 9.591 1.00 54.00 342 LEU A N 1
ATOM 2685 C CA . LEU A 1 342 ? -27.424 10.805 11.000 1.00 54.00 342 LEU A CA 1
ATOM 2686 C C . LEU A 1 342 ? -26.912 11.964 11.853 1.00 54.00 342 LEU A C 1
ATOM 2688 O O . LEU A 1 342 ? -27.102 11.900 13.056 1.00 54.00 342 LEU A O 1
ATOM 2692 N N . THR A 1 343 ? -26.299 13.006 11.281 1.00 56.50 343 THR A N 1
ATOM 2693 C CA . THR A 1 343 ? -25.626 14.063 12.051 1.00 56.50 343 THR A CA 1
ATOM 2694 C C . THR A 1 343 ? -26.470 15.323 12.164 1.00 56.50 343 THR A C 1
ATOM 2696 O O . THR A 1 343 ? -26.493 16.165 11.270 1.00 56.50 343 THR A O 1
ATOM 2699 N N . ASN A 1 344 ? -27.110 15.496 13.314 1.00 63.56 344 ASN A N 1
ATOM 2700 C CA . ASN A 1 344 ? -27.653 16.774 13.767 1.00 63.56 344 ASN A CA 1
ATOM 2701 C C . ASN A 1 344 ? -27.172 17.043 15.207 1.00 63.56 344 ASN A C 1
ATOM 2703 O O . ASN A 1 344 ? -26.392 16.263 15.755 1.00 63.56 344 ASN A O 1
ATOM 2707 N N . VAL A 1 345 ? -27.608 18.143 15.825 1.00 61.09 345 VAL A N 1
ATOM 2708 C CA . VAL A 1 345 ? -27.195 18.500 17.198 1.00 61.09 345 VAL A CA 1
ATOM 2709 C C . VAL A 1 345 ? -27.551 17.407 18.223 1.00 61.09 345 VAL A C 1
ATOM 2711 O O . VAL A 1 345 ? -26.854 17.256 19.220 1.00 61.09 345 VAL A O 1
ATOM 2714 N N . GLU A 1 346 ? -28.594 16.612 17.973 1.00 64.62 346 GLU A N 1
ATOM 2715 C CA . GLU A 1 346 ? -29.049 15.516 18.842 1.00 64.62 346 GLU A CA 1
ATOM 2716 C C . GLU A 1 346 ? -28.431 14.149 18.480 1.00 64.62 346 GLU A C 1
ATOM 2718 O O . GLU A 1 346 ? -28.606 13.184 19.220 1.00 64.62 346 GLU A O 1
ATOM 2723 N N . ALA A 1 347 ? -27.704 14.049 17.360 1.00 76.31 347 ALA A N 1
ATOM 2724 C CA . ALA A 1 347 ? -27.145 12.800 16.835 1.00 76.31 347 ALA A CA 1
ATOM 2725 C C . ALA A 1 347 ? -25.746 12.997 16.208 1.00 76.31 347 ALA A C 1
ATOM 2727 O O . ALA A 1 347 ? -25.435 12.502 15.130 1.00 76.31 347 ALA A O 1
ATOM 2728 N N . SER A 1 348 ? -24.876 13.759 16.866 1.00 85.12 348 SER A N 1
ATOM 2729 C CA . SER A 1 348 ? -23.572 14.150 16.312 1.00 85.12 348 SER A CA 1
ATOM 2730 C C . SER A 1 348 ? -22.631 12.966 16.040 1.00 85.12 348 SER A C 1
ATOM 2732 O O . SER A 1 348 ? -22.661 11.946 16.732 1.00 85.12 348 SER A O 1
ATOM 2734 N N . LEU A 1 349 ? -21.737 13.122 15.059 1.00 88.56 349 LEU A N 1
ATOM 2735 C CA . LEU A 1 349 ? -20.670 12.162 14.779 1.00 88.56 349 LEU A CA 1
ATOM 2736 C C . LEU A 1 349 ? -19.667 12.185 15.934 1.00 88.56 349 LEU A C 1
ATOM 2738 O O . LEU A 1 349 ? -19.001 13.196 16.154 1.00 88.56 349 LEU A O 1
ATOM 2742 N N . VAL A 1 350 ? -19.562 11.084 16.673 1.00 87.94 350 VAL A N 1
ATOM 2743 C CA . VAL A 1 350 ? -18.699 11.015 17.855 1.00 87.94 350 VAL A CA 1
ATOM 2744 C C . VAL A 1 350 ? -17.284 10.644 17.433 1.00 87.94 350 VAL A C 1
ATOM 2746 O O . VAL A 1 350 ? -17.088 9.693 16.676 1.00 87.94 350 VAL A O 1
ATOM 2749 N N . ILE A 1 351 ? -16.296 11.382 17.931 1.00 89.56 351 ILE A N 1
ATOM 2750 C CA . ILE A 1 351 ? -14.881 11.167 17.628 1.00 89.56 351 ILE A CA 1
ATOM 2751 C C . ILE A 1 351 ? -14.132 10.762 18.887 1.00 89.56 351 ILE A C 1
ATOM 2753 O O . ILE A 1 351 ? -14.138 11.482 19.886 1.00 89.56 351 ILE A O 1
ATOM 2757 N N . ARG A 1 352 ? -13.430 9.633 18.803 1.00 87.88 352 ARG A N 1
ATOM 2758 C CA . ARG A 1 352 ? -12.544 9.126 19.853 1.00 87.88 352 ARG A CA 1
ATOM 2759 C C . ARG A 1 352 ? -11.097 9.204 19.396 1.00 87.88 352 ARG A C 1
ATOM 2761 O O . ARG A 1 352 ? -10.799 8.883 18.247 1.00 87.88 352 ARG A O 1
ATOM 2768 N N . TYR A 1 353 ? -10.205 9.568 20.313 1.00 85.12 353 TYR A N 1
ATOM 2769 C CA . TYR A 1 353 ? -8.763 9.557 20.076 1.00 85.12 353 TYR A CA 1
ATOM 2770 C C . TYR A 1 353 ? -7.985 9.053 21.304 1.00 85.12 353 TYR A C 1
ATOM 2772 O O . TYR A 1 353 ? -8.472 9.153 22.439 1.00 85.12 353 TYR A O 1
ATOM 2780 N N . PRO A 1 354 ? -6.788 8.467 21.113 1.00 81.81 354 PRO A N 1
ATOM 2781 C CA . PRO A 1 354 ? -5.921 8.027 22.194 1.00 81.81 354 PRO A CA 1
ATOM 2782 C C . PRO A 1 354 ? -5.328 9.223 22.947 1.00 81.81 354 PRO A C 1
ATOM 2784 O O . PRO A 1 354 ? -4.813 10.167 22.351 1.00 81.81 354 PRO A O 1
ATOM 2787 N N . LEU A 1 355 ? -5.344 9.143 24.277 1.00 76.94 355 LEU A N 1
ATOM 2788 C CA . LEU A 1 355 ? -4.701 10.109 25.171 1.00 76.94 355 LEU A CA 1
ATOM 2789 C C . LEU A 1 355 ? -3.266 9.688 25.513 1.00 76.94 355 LEU A C 1
ATOM 2791 O O . LEU A 1 355 ? -2.405 10.533 25.757 1.00 76.94 355 LEU A O 1
ATOM 2795 N N . SER A 1 356 ? -2.980 8.381 25.534 1.00 75.38 356 SER A N 1
ATOM 2796 C CA . SER A 1 356 ? -1.611 7.867 25.627 1.00 75.38 356 SER A CA 1
ATOM 2797 C C . SER A 1 356 ? -1.471 6.459 25.043 1.00 75.38 356 SER A C 1
ATOM 2799 O O . SER A 1 356 ? -2.448 5.778 24.751 1.00 75.38 356 SER A O 1
ATOM 2801 N N . THR A 1 357 ? -0.226 5.994 24.912 1.00 74.75 357 THR A N 1
ATOM 2802 C CA . THR A 1 357 ? 0.105 4.615 24.509 1.00 74.75 357 THR A CA 1
ATOM 2803 C C . THR A 1 357 ? 0.040 3.610 25.665 1.00 74.75 357 THR A C 1
ATOM 2805 O O . THR A 1 357 ? 0.362 2.435 25.478 1.00 74.75 357 THR A O 1
ATOM 2808 N N . SER A 1 358 ? -0.342 4.056 26.865 1.00 79.12 358 SER A N 1
ATOM 2809 C CA . SER A 1 358 ? -0.459 3.193 28.039 1.00 79.12 358 SER A CA 1
ATOM 2810 C C . SER A 1 358 ? -1.745 2.372 27.988 1.00 79.12 358 SER A C 1
ATOM 2812 O O . SER A 1 358 ? -2.801 2.859 27.585 1.00 79.12 358 SER A O 1
ATOM 2814 N N . PHE A 1 359 ? -1.677 1.139 28.481 1.00 83.19 359 PHE A N 1
ATOM 2815 C CA . PHE A 1 359 ? -2.866 0.332 28.740 1.00 83.19 359 PHE A CA 1
ATOM 2816 C C . PHE A 1 359 ? -3.351 0.552 30.168 1.00 83.19 359 PHE A C 1
ATOM 2818 O O . PHE A 1 359 ? -2.549 0.677 31.090 1.00 83.19 359 PHE A O 1
ATOM 2825 N N . ILE A 1 360 ? -4.662 0.555 30.368 1.00 85.25 360 ILE A N 1
ATOM 2826 C CA . ILE A 1 360 ? -5.271 0.662 31.690 1.00 85.25 360 ILE A CA 1
ATOM 2827 C C . ILE A 1 360 ? -5.742 -0.731 32.094 1.00 85.25 360 ILE A C 1
ATOM 2829 O O . ILE A 1 360 ? -6.598 -1.325 31.439 1.00 85.25 360 ILE A O 1
ATOM 2833 N N . VAL A 1 361 ? -5.165 -1.268 33.163 1.00 88.19 361 VAL A N 1
ATOM 2834 C CA . VAL A 1 361 ? -5.521 -2.566 33.736 1.00 88.19 361 VAL A CA 1
ATOM 2835 C C . VAL A 1 361 ? -6.401 -2.317 34.954 1.00 88.19 361 VAL A C 1
ATOM 2837 O O . VAL A 1 361 ? -5.945 -1.786 35.964 1.00 88.19 361 VAL A O 1
ATOM 2840 N N . LEU A 1 362 ? -7.670 -2.701 34.857 1.00 88.81 362 LEU A N 1
ATOM 2841 C CA . LEU A 1 362 ? -8.672 -2.479 35.894 1.00 88.81 362 LEU A CA 1
ATOM 2842 C C . LEU A 1 362 ? -9.023 -3.796 36.568 1.00 88.81 362 LEU A C 1
ATOM 2844 O O . LEU A 1 362 ? -9.567 -4.704 35.938 1.00 88.81 362 LEU A O 1
ATOM 2848 N N . ASN A 1 363 ? -8.740 -3.881 37.864 1.00 90.06 363 ASN A N 1
ATOM 2849 C CA . ASN A 1 363 ? -9.210 -4.971 38.709 1.00 90.06 363 ASN A CA 1
ATOM 2850 C C . ASN A 1 363 ? -10.564 -4.565 39.290 1.00 90.06 363 ASN A C 1
ATOM 2852 O O . ASN A 1 363 ? -10.639 -3.740 40.203 1.00 90.06 363 ASN A O 1
ATOM 2856 N N . LEU A 1 364 ? -11.635 -5.125 38.737 1.00 90.50 364 LEU A N 1
ATOM 2857 C CA . LEU A 1 364 ? -13.007 -4.811 39.104 1.00 90.50 364 LEU A CA 1
ATOM 2858 C C . LEU A 1 364 ? -13.538 -5.825 40.112 1.00 90.50 364 LEU A C 1
ATOM 2860 O O . LEU A 1 364 ? -13.390 -7.037 39.947 1.00 90.50 364 LEU A O 1
ATOM 2864 N N . LYS A 1 365 ? -14.222 -5.325 41.139 1.00 88.25 365 LYS A N 1
ATOM 2865 C CA . LYS A 1 365 ? -14.987 -6.137 42.084 1.00 88.25 365 LYS A CA 1
ATOM 2866 C C . LYS A 1 365 ? -16.450 -5.720 42.070 1.00 88.25 365 LYS A C 1
ATOM 2868 O O . LYS A 1 365 ? -16.740 -4.544 42.257 1.00 88.25 365 LYS A O 1
ATOM 2873 N N . PHE A 1 366 ? -17.354 -6.682 41.942 1.00 87.62 366 PHE A N 1
ATOM 2874 C CA . PHE A 1 366 ? -18.789 -6.477 42.104 1.00 87.62 366 PHE A CA 1
ATOM 2875 C C . PHE A 1 366 ? -19.352 -7.601 42.972 1.00 87.62 366 PHE A C 1
ATOM 2877 O O . PHE A 1 366 ? -19.187 -8.777 42.655 1.00 87.62 366 PHE A O 1
ATOM 2884 N N . GLN A 1 367 ? -19.981 -7.246 44.096 1.00 84.88 367 GLN A N 1
ATOM 2885 C CA . GLN A 1 367 ? -20.412 -8.210 45.119 1.00 84.88 367 GLN A CA 1
ATOM 2886 C C . GLN A 1 367 ? -19.256 -9.154 45.540 1.00 84.88 367 GLN A C 1
ATOM 2888 O O . GLN A 1 367 ? -18.209 -8.686 46.004 1.00 84.88 367 GLN A O 1
ATOM 2893 N N . GLU A 1 368 ? -19.434 -10.469 45.389 1.00 82.81 368 GLU A N 1
ATOM 2894 C CA . GLU A 1 368 ? -18.419 -11.496 45.666 1.00 82.81 368 GLU A CA 1
ATOM 2895 C C . GLU A 1 368 ? -17.530 -11.816 44.451 1.00 82.81 368 GLU A C 1
ATOM 2897 O O . GLU A 1 368 ? -16.500 -12.470 44.603 1.00 82.81 368 GLU A O 1
ATOM 2902 N N . ALA A 1 369 ? -17.878 -11.323 43.259 1.00 85.62 369 ALA A N 1
ATOM 2903 C CA . ALA A 1 369 ? -17.156 -11.591 42.023 1.00 85.62 369 ALA A CA 1
ATOM 2904 C C . ALA A 1 369 ? -16.029 -10.574 41.779 1.00 85.62 369 ALA A C 1
ATOM 2906 O O . ALA A 1 369 ? -16.146 -9.379 42.071 1.00 85.62 369 ALA A O 1
ATOM 2907 N N . GLN A 1 370 ? -14.925 -11.054 41.208 1.00 89.88 370 GLN A N 1
ATOM 2908 C CA . GLN A 1 370 ? -13.779 -10.243 40.803 1.00 89.88 370 GLN A CA 1
ATOM 2909 C C . GLN A 1 370 ? -13.370 -10.601 39.378 1.00 89.88 370 GLN A C 1
ATOM 2911 O O . GLN A 1 370 ? -13.366 -11.771 39.004 1.00 89.88 370 GLN A O 1
ATOM 2916 N N . THR A 1 371 ? -13.004 -9.593 38.595 1.00 90.62 371 THR A N 1
ATOM 2917 C CA . THR A 1 371 ? -12.506 -9.760 37.229 1.00 90.62 371 THR A CA 1
ATOM 2918 C C . THR A 1 371 ? -11.443 -8.714 36.938 1.00 90.62 371 THR A C 1
ATOM 2920 O O . THR A 1 371 ? -11.391 -7.665 37.577 1.00 90.62 371 THR A O 1
ATOM 2923 N N . GLN A 1 372 ? -10.609 -8.985 35.944 1.00 90.69 372 GLN A N 1
ATOM 2924 C CA . GLN A 1 372 ? -9.669 -8.017 35.406 1.00 90.69 372 GLN A CA 1
ATOM 2925 C C . GLN A 1 372 ? -10.075 -7.675 33.974 1.00 90.69 372 GLN A C 1
ATOM 2927 O O . GLN A 1 372 ? -10.423 -8.567 33.197 1.00 90.69 372 GLN A O 1
ATOM 2932 N N . ILE A 1 373 ? -10.033 -6.392 33.626 1.00 89.56 373 ILE A N 1
ATOM 2933 C CA . ILE A 1 373 ? -10.203 -5.922 32.251 1.00 89.56 373 ILE A CA 1
ATOM 2934 C C . ILE A 1 373 ? -9.038 -5.018 31.857 1.00 89.56 373 ILE A C 1
ATOM 2936 O O . ILE A 1 373 ? -8.425 -4.362 32.697 1.00 89.56 373 ILE A O 1
ATOM 2940 N N . THR A 1 374 ? -8.741 -4.982 30.563 1.00 86.56 374 THR A N 1
ATOM 2941 C CA . THR A 1 374 ? -7.727 -4.095 29.990 1.00 86.56 374 THR A CA 1
ATOM 2942 C C . THR A 1 374 ? -8.383 -3.180 28.967 1.00 86.56 374 THR A C 1
ATOM 2944 O O . THR A 1 374 ? -9.130 -3.652 28.100 1.00 86.56 374 THR A O 1
ATOM 2947 N N . LEU A 1 375 ? -8.110 -1.884 29.095 1.00 85.88 375 LEU A N 1
ATOM 2948 C CA . LEU A 1 375 ? -8.617 -0.809 28.249 1.00 85.88 375 LEU A CA 1
ATOM 2949 C C . LEU A 1 375 ? -7.455 -0.026 27.630 1.00 85.88 375 LEU A C 1
ATOM 2951 O O . LEU A 1 375 ? -6.355 0.026 28.183 1.00 85.88 375 LEU A O 1
ATOM 2955 N N . THR A 1 376 ? -7.702 0.589 26.481 1.00 83.62 376 THR A N 1
ATOM 2956 C CA . THR A 1 376 ? -6.817 1.596 25.888 1.00 83.62 376 THR A CA 1
ATOM 2957 C C . THR A 1 376 ? -7.070 2.946 26.547 1.00 83.62 376 THR A C 1
ATOM 2959 O O . THR A 1 376 ? -8.213 3.273 26.861 1.00 83.62 376 THR A O 1
ATOM 2962 N N . HIS A 1 377 ? -6.021 3.743 26.756 1.00 83.06 377 HIS A N 1
ATOM 2963 C CA . HIS A 1 377 ? -6.182 5.095 27.283 1.00 83.06 377 HIS A CA 1
ATOM 2964 C C . HIS A 1 377 ? -6.595 6.066 26.166 1.00 83.06 377 HIS A C 1
ATOM 2966 O O . HIS A 1 377 ? -5.768 6.560 25.402 1.00 83.06 377 HIS A O 1
ATOM 2972 N N . SER A 1 378 ? -7.898 6.310 26.068 1.00 84.81 378 SER A N 1
ATOM 2973 C CA . SER A 1 378 ? -8.554 7.162 25.066 1.00 84.81 378 SER A CA 1
ATOM 2974 C C . SER A 1 378 ? -9.641 8.036 25.690 1.00 84.81 378 SER A C 1
ATOM 2976 O O . SER A 1 378 ? -10.039 7.810 26.836 1.00 84.81 378 SER A O 1
ATOM 2978 N N . THR A 1 379 ? -10.178 8.988 24.934 1.00 82.06 379 THR A N 1
ATOM 2979 C CA . THR A 1 379 ? -11.326 9.784 25.390 1.00 82.06 379 THR A CA 1
ATOM 2980 C C . THR A 1 379 ? -12.583 8.950 25.670 1.00 82.06 379 THR A C 1
ATOM 2982 O O . THR A 1 379 ? -13.357 9.284 26.551 1.00 82.06 379 THR A O 1
ATOM 2985 N N . GLY A 1 380 ? -12.753 7.778 25.053 1.00 82.81 380 GLY A N 1
ATOM 2986 C CA . GLY A 1 380 ? -13.877 6.879 25.357 1.00 82.81 380 GLY A CA 1
ATOM 2987 C C . GLY A 1 380 ? -13.591 5.761 26.347 1.00 82.81 380 GLY A C 1
ATOM 2988 O O . GLY A 1 380 ? -14.341 4.779 26.410 1.00 82.81 380 GLY A O 1
ATOM 2989 N N . THR A 1 381 ? -12.510 5.871 27.125 1.00 86.19 381 THR A N 1
ATOM 2990 C CA . THR A 1 381 ? -12.156 4.844 28.117 1.00 86.19 381 THR A CA 1
ATOM 2991 C C . THR A 1 381 ? -13.293 4.616 29.114 1.00 86.19 381 THR A C 1
ATOM 2993 O O . THR A 1 381 ? -13.573 3.471 29.462 1.00 86.19 381 THR A O 1
ATOM 2996 N N . TRP A 1 382 ? -13.982 5.681 29.538 1.00 85.94 382 TRP A N 1
ATOM 2997 C CA . TRP A 1 382 ? -15.097 5.601 30.484 1.00 85.94 382 TRP A CA 1
ATOM 2998 C C . TRP A 1 382 ? -16.284 4.792 29.942 1.00 85.94 382 TRP A C 1
ATOM 3000 O O . TRP A 1 382 ? -16.762 3.869 30.602 1.00 85.94 382 TRP A O 1
ATOM 3010 N N . ASN A 1 383 ? -16.710 5.064 28.708 1.00 83.56 383 ASN A N 1
ATOM 3011 C CA . ASN A 1 383 ? -17.802 4.318 28.074 1.00 83.56 383 ASN A CA 1
ATOM 3012 C C . ASN A 1 383 ? -17.428 2.842 27.885 1.00 83.56 383 ASN A C 1
ATOM 3014 O O . ASN A 1 383 ? -18.219 1.948 28.184 1.00 83.56 383 ASN A O 1
ATOM 3018 N N . THR A 1 384 ? -16.180 2.581 27.490 1.00 84.44 384 THR A N 1
ATOM 3019 C CA . THR A 1 384 ? -15.659 1.214 27.347 1.00 84.44 384 THR A CA 1
ATOM 3020 C C . THR A 1 384 ? -15.579 0.485 28.695 1.00 84.44 384 THR A C 1
ATOM 3022 O O . THR A 1 384 ? -15.821 -0.719 28.767 1.00 84.44 384 THR A O 1
ATOM 3025 N N . LEU A 1 385 ? -15.252 1.193 29.781 1.00 87.31 385 LEU A N 1
ATOM 3026 C CA . LEU A 1 385 ? -15.256 0.648 31.139 1.00 87.31 385 LEU A CA 1
ATOM 3027 C C . LEU A 1 385 ? -16.659 0.197 31.551 1.00 87.31 385 LEU A C 1
ATOM 3029 O O . LEU A 1 385 ? -16.813 -0.929 32.026 1.00 87.31 385 LEU A O 1
ATOM 3033 N N . LEU A 1 386 ? -17.670 1.044 31.363 1.00 86.81 386 LEU A N 1
ATOM 3034 C CA . LEU A 1 386 ? -19.056 0.715 31.700 1.00 86.81 386 LEU A CA 1
ATOM 3035 C C . LEU A 1 386 ? -19.549 -0.508 30.918 1.00 86.81 386 LEU A C 1
ATOM 3037 O O . LEU A 1 386 ? -20.052 -1.455 31.524 1.00 86.81 386 LEU A O 1
ATOM 3041 N N . ASP A 1 387 ? -19.332 -0.526 29.603 1.00 84.44 387 ASP A N 1
ATOM 3042 C CA . ASP A 1 387 ? -19.745 -1.626 28.727 1.00 84.44 387 ASP A CA 1
ATOM 3043 C C . ASP A 1 387 ? -19.077 -2.958 29.109 1.00 84.44 387 ASP A C 1
ATOM 3045 O O . ASP A 1 387 ? -19.754 -3.938 29.432 1.00 84.44 387 ASP A O 1
ATOM 3049 N N . LYS A 1 388 ? -17.741 -2.981 29.233 1.00 85.88 388 LYS A N 1
ATOM 3050 C CA . LYS A 1 388 ? -17.020 -4.196 29.652 1.00 85.88 388 LYS A CA 1
ATOM 3051 C C . LYS A 1 388 ? -17.367 -4.642 31.066 1.00 85.88 388 LYS A C 1
ATOM 3053 O O . LYS A 1 388 ? -17.269 -5.829 31.372 1.00 85.88 388 LYS A O 1
ATOM 3058 N N . THR A 1 389 ? -17.740 -3.721 31.951 1.00 85.94 389 THR A N 1
ATOM 3059 C CA . THR A 1 389 ? -18.203 -4.083 33.297 1.00 85.94 389 THR A CA 1
ATOM 3060 C C . THR A 1 389 ? -19.518 -4.856 33.212 1.00 85.94 389 THR A C 1
ATOM 3062 O O . THR A 1 389 ? -19.633 -5.905 33.846 1.00 85.94 389 THR A O 1
ATOM 3065 N N . ARG A 1 390 ? -20.469 -4.403 32.384 1.00 85.88 390 ARG A N 1
ATOM 3066 C CA . ARG A 1 390 ? -21.737 -5.111 32.145 1.00 85.88 390 ARG A CA 1
ATOM 3067 C C . ARG A 1 390 ? -21.517 -6.471 31.482 1.00 85.88 390 ARG A C 1
ATOM 3069 O O . ARG A 1 390 ? -22.061 -7.462 31.951 1.00 85.88 390 ARG A O 1
ATOM 3076 N N . GLU A 1 391 ? -20.642 -6.548 30.478 1.00 84.88 391 GLU A N 1
ATOM 3077 C CA . GLU A 1 391 ? -20.298 -7.814 29.808 1.00 84.88 391 GLU A CA 1
ATOM 3078 C C . GLU A 1 391 ? -19.719 -8.854 30.786 1.00 84.88 391 GLU A C 1
ATOM 3080 O O . GLU A 1 391 ? -19.977 -10.052 30.677 1.00 84.88 391 GLU A O 1
ATOM 3085 N N . ARG A 1 392 ? -18.911 -8.411 31.757 1.00 85.06 392 ARG A N 1
ATOM 3086 C CA . ARG A 1 392 ? -18.225 -9.310 32.698 1.00 85.06 392 ARG A CA 1
ATOM 3087 C C . ARG A 1 392 ? -19.075 -9.720 33.891 1.00 85.06 392 ARG A C 1
ATOM 3089 O O . ARG A 1 392 ? -18.826 -10.783 34.461 1.00 85.06 392 ARG A O 1
ATOM 3096 N N . PHE A 1 393 ? -20.043 -8.900 34.286 1.00 85.12 393 PHE A N 1
ATOM 3097 C CA . PHE A 1 393 ? -20.932 -9.188 35.403 1.00 85.12 393 PHE A CA 1
ATOM 3098 C C . PHE A 1 393 ? -22.366 -9.355 34.898 1.00 85.12 393 PHE A C 1
ATOM 3100 O O . PHE A 1 393 ? -23.140 -8.408 34.893 1.00 85.12 393 PHE A O 1
ATOM 3107 N N . ASN A 1 394 ? -22.748 -10.598 34.587 1.00 73.81 394 ASN A N 1
ATOM 3108 C CA . ASN A 1 394 ? -24.088 -10.983 34.101 1.00 73.81 394 ASN A CA 1
ATOM 3109 C C . ASN A 1 394 ? -25.268 -10.532 34.989 1.00 73.81 394 ASN A C 1
ATOM 3111 O O . ASN A 1 394 ? -26.421 -10.633 34.581 1.00 73.81 394 ASN A O 1
ATOM 3115 N N . ASN A 1 395 ? -24.991 -10.107 36.223 1.00 73.62 395 ASN A N 1
ATOM 3116 C CA . ASN A 1 395 ? -25.991 -9.642 37.180 1.00 73.62 395 ASN A CA 1
ATOM 3117 C C . ASN A 1 395 ? -26.328 -8.150 37.020 1.00 73.62 395 ASN A C 1
ATOM 3119 O O . ASN A 1 395 ? -27.257 -7.695 37.678 1.00 73.62 395 ASN A O 1
ATOM 3123 N N . LEU A 1 396 ? -25.570 -7.404 36.210 1.00 76.69 396 LEU A N 1
ATOM 3124 C CA . LEU A 1 396 ? -25.829 -5.998 35.908 1.00 76.69 396 LEU A CA 1
ATOM 3125 C C . LEU A 1 396 ? -26.764 -5.910 34.701 1.00 76.69 396 LEU A C 1
ATOM 3127 O O . LEU A 1 396 ? -26.453 -6.440 33.634 1.00 76.69 396 LEU A O 1
ATOM 3131 N N . GLN A 1 397 ? -27.907 -5.256 34.879 1.00 73.69 397 GLN A N 1
ATOM 3132 C CA . GLN A 1 397 ? -28.831 -4.936 33.797 1.00 73.69 397 GLN A CA 1
ATOM 3133 C C . GLN A 1 397 ? -28.374 -3.665 33.068 1.00 73.69 397 GLN A C 1
ATOM 3135 O O . GLN A 1 397 ? -27.577 -2.872 33.574 1.00 73.69 397 GLN A O 1
ATOM 3140 N N . GLU A 1 398 ? -28.885 -3.457 31.856 1.00 66.25 398 GLU A N 1
ATOM 3141 C CA . GLU A 1 398 ? -28.553 -2.283 31.039 1.00 66.25 398 GLU A CA 1
ATOM 3142 C C . GLU A 1 398 ? -29.023 -0.969 31.696 1.00 66.25 398 GLU A C 1
ATOM 3144 O O . GLU A 1 398 ? -28.344 0.052 31.599 1.00 66.25 398 GLU A O 1
ATOM 3149 N N . GLU A 1 399 ? -30.126 -1.038 32.448 1.00 71.25 399 GLU A N 1
ATOM 3150 C CA . GLU A 1 399 ? -30.752 0.075 33.177 1.00 71.25 399 GLU A CA 1
ATOM 3151 C C . GLU A 1 399 ? -30.048 0.426 34.502 1.00 71.25 399 GLU A C 1
ATOM 3153 O O . GLU A 1 399 ? -30.349 1.459 35.101 1.00 71.25 399 GLU A O 1
ATOM 3158 N N . ASP A 1 400 ? -29.109 -0.403 34.974 1.00 78.94 400 ASP A N 1
ATOM 3159 C CA . ASP A 1 400 ? -28.431 -0.164 36.248 1.00 78.94 400 ASP A CA 1
ATOM 3160 C C . ASP A 1 400 ? -27.434 1.004 36.125 1.00 78.94 400 ASP A C 1
ATOM 3162 O O . ASP A 1 400 ? -26.473 0.966 35.342 1.00 78.94 400 ASP A O 1
ATOM 3166 N N . GLU A 1 401 ? -27.622 2.038 36.952 1.00 80.38 401 GLU A N 1
ATOM 3167 C CA . GLU A 1 401 ? -26.665 3.138 37.094 1.00 80.38 401 GLU A CA 1
ATOM 3168 C C . GLU A 1 401 ? -25.447 2.680 37.912 1.00 80.38 401 GLU A C 1
ATOM 3170 O O . GLU A 1 401 ? -25.456 2.649 39.147 1.00 80.38 401 GLU A O 1
ATOM 3175 N N . ILE A 1 402 ? -24.377 2.306 37.207 1.00 85.50 402 ILE A N 1
ATOM 3176 C CA . ILE A 1 402 ? -23.129 1.829 37.809 1.00 85.50 402 ILE A CA 1
ATOM 3177 C C . ILE A 1 402 ? -22.240 3.019 38.187 1.00 85.50 402 ILE A C 1
ATOM 3179 O O . ILE A 1 402 ? -21.947 3.878 37.359 1.00 85.50 402 ILE A O 1
ATOM 3183 N N . HIS A 1 403 ? -21.735 3.023 39.419 1.00 86.31 403 HIS A N 1
ATOM 3184 C CA . HIS A 1 403 ? -20.635 3.883 39.855 1.00 86.31 403 HIS A CA 1
ATOM 3185 C C . HIS A 1 403 ? -19.484 3.045 40.416 1.00 86.31 403 HIS A C 1
ATOM 3187 O O . HIS A 1 403 ? -19.670 1.899 40.841 1.00 86.31 403 HIS A O 1
ATOM 3193 N N . PHE A 1 404 ? -18.281 3.615 40.441 1.00 88.88 404 PHE A N 1
ATOM 3194 C CA . PHE A 1 404 ? -17.092 2.930 40.941 1.00 88.88 404 PHE A CA 1
ATOM 3195 C C . PHE A 1 404 ? -16.535 3.600 42.194 1.00 88.88 404 PHE A C 1
ATOM 3197 O O . PHE A 1 404 ? -16.607 4.812 42.373 1.00 88.88 404 PHE A O 1
ATOM 3204 N N . LEU A 1 405 ? -15.947 2.793 43.069 1.00 86.06 405 LEU A N 1
ATOM 3205 C CA . LEU A 1 405 ? -15.183 3.246 44.225 1.00 86.06 405 LEU A CA 1
ATOM 3206 C C . LEU A 1 405 ? -13.753 2.750 44.097 1.00 86.06 405 LEU A C 1
ATOM 3208 O O . LEU A 1 405 ? -13.536 1.568 43.828 1.00 86.06 405 LEU A O 1
ATOM 3212 N N . ASP A 1 406 ? -12.787 3.618 44.365 1.00 80.50 406 ASP A N 1
ATOM 3213 C CA . ASP A 1 406 ? -11.394 3.196 44.489 1.00 80.50 406 ASP A CA 1
ATOM 3214 C C . ASP A 1 406 ? -11.231 2.199 45.656 1.00 80.50 406 ASP A C 1
ATOM 3216 O O . ASP A 1 406 ? -11.691 2.445 46.777 1.00 80.50 406 ASP A O 1
ATOM 3220 N N . GLN A 1 407 ? -10.604 1.048 45.401 1.00 72.44 407 GLN A N 1
ATOM 3221 C CA . GLN A 1 407 ? -10.420 -0.002 46.408 1.00 72.44 407 GLN A CA 1
ATOM 3222 C C . GLN A 1 407 ? -9.450 0.404 47.517 1.00 72.44 407 GLN A C 1
ATOM 3224 O O . GLN A 1 407 ? -9.629 -0.057 48.650 1.00 72.44 407 GLN A O 1
ATOM 3229 N N . GLU A 1 408 ? -8.443 1.224 47.208 1.00 66.50 408 GLU A N 1
ATOM 3230 C CA . GLU A 1 408 ? -7.381 1.565 48.158 1.00 66.50 408 GLU A CA 1
ATOM 3231 C C . GLU A 1 408 ? -7.862 2.578 49.194 1.00 66.50 408 GLU A C 1
ATOM 3233 O O . GLU A 1 408 ? -7.682 2.381 50.397 1.00 66.50 408 GLU A O 1
ATOM 3238 N N . THR A 1 409 ? -8.543 3.636 48.753 1.00 64.00 409 THR A N 1
ATOM 3239 C CA . THR A 1 409 ? -9.020 4.691 49.652 1.00 64.00 409 THR A CA 1
ATOM 3240 C C . THR A 1 409 ? -10.471 4.510 50.089 1.00 64.00 409 THR A C 1
ATOM 3242 O O . THR A 1 409 ? -10.836 4.995 51.163 1.00 64.00 409 THR A O 1
ATOM 3245 N N . LYS A 1 410 ? -11.316 3.849 49.276 1.00 64.19 410 LYS A N 1
ATOM 3246 C CA . LYS A 1 410 ? -12.791 3.777 49.407 1.00 64.19 410 LYS A CA 1
ATOM 3247 C C . LYS A 1 410 ? -13.485 5.134 49.597 1.00 64.19 410 LYS A C 1
ATOM 3249 O O . LYS A 1 410 ? -14.634 5.177 50.034 1.00 64.19 410 LYS A O 1
ATOM 3254 N N . LYS A 1 411 ? -12.788 6.238 49.314 1.00 65.69 411 LYS A N 1
ATOM 3255 C CA . LYS A 1 411 ? -13.255 7.616 49.539 1.00 65.69 411 LYS A CA 1
ATOM 3256 C C . LYS A 1 411 ? -13.582 8.343 48.243 1.00 65.69 411 LYS A C 1
ATOM 3258 O O . LYS A 1 411 ? -14.367 9.283 48.273 1.00 65.69 411 LYS A O 1
ATOM 3263 N N . ILE A 1 412 ? -12.977 7.928 47.133 1.00 76.06 412 ILE A N 1
ATOM 3264 C CA . ILE A 1 412 ? -13.210 8.526 45.821 1.00 76.06 412 ILE A CA 1
ATOM 3265 C C . ILE A 1 412 ? -14.367 7.774 45.166 1.00 76.06 412 ILE A C 1
ATOM 3267 O O . ILE A 1 412 ? -14.249 6.580 44.883 1.00 76.06 412 ILE A O 1
ATOM 3271 N N . ILE A 1 413 ? -15.479 8.480 44.969 1.00 82.81 413 ILE A N 1
ATOM 3272 C CA . ILE A 1 413 ? -16.623 8.013 44.187 1.00 82.81 413 ILE A CA 1
ATOM 3273 C C . ILE A 1 413 ? -16.405 8.483 42.752 1.00 82.81 413 ILE A C 1
ATOM 3275 O O . ILE A 1 413 ? -16.181 9.669 42.523 1.00 82.81 413 ILE A O 1
ATOM 3279 N N . ILE A 1 414 ? -16.420 7.547 41.810 1.00 85.62 414 ILE A N 1
ATOM 3280 C CA . ILE A 1 414 ? -16.220 7.785 40.385 1.00 85.62 414 ILE A CA 1
ATOM 3281 C C . ILE A 1 414 ? -17.559 7.529 39.699 1.00 85.62 414 ILE A C 1
ATOM 3283 O O . ILE A 1 414 ? -17.954 6.379 39.492 1.00 85.62 414 ILE A O 1
ATOM 3287 N N . GLU A 1 415 ? -18.270 8.611 39.398 1.00 84.88 415 GLU A N 1
ATOM 3288 C CA . GLU A 1 415 ? -19.592 8.572 38.755 1.00 84.88 415 GLU A CA 1
ATOM 3289 C C . GLU A 1 415 ? -19.574 9.134 37.331 1.00 84.88 415 GLU A C 1
ATOM 3291 O O . GLU A 1 415 ? -20.543 8.974 36.594 1.00 84.88 415 GLU A O 1
ATOM 3296 N N . ASP A 1 416 ? -18.479 9.787 36.945 1.00 81.25 416 ASP A N 1
ATOM 3297 C CA . ASP A 1 416 ? -18.337 10.471 35.670 1.00 81.25 416 ASP A CA 1
ATOM 3298 C C . ASP A 1 416 ? -16.920 10.331 35.099 1.00 81.25 416 ASP A C 1
ATOM 3300 O O . ASP A 1 416 ? -15.944 10.022 35.797 1.00 81.25 416 ASP A O 1
ATOM 3304 N N . GLU A 1 417 ? -16.828 10.582 33.794 1.00 81.94 417 GLU A N 1
ATOM 3305 C CA . GLU A 1 417 ? -15.595 10.520 33.015 1.00 81.94 417 GLU A CA 1
ATOM 3306 C C . GLU A 1 417 ? -14.518 11.479 33.544 1.00 81.94 417 GLU A C 1
ATOM 3308 O O . GLU A 1 417 ? -13.342 11.123 33.600 1.00 81.94 417 GLU A O 1
ATOM 3313 N N . VAL A 1 418 ? -14.906 12.677 33.993 1.00 80.50 418 VAL A N 1
ATOM 3314 C CA . VAL A 1 418 ? -13.970 13.700 34.488 1.00 80.50 418 VAL A CA 1
ATOM 3315 C C . VAL A 1 418 ? -13.224 13.189 35.719 1.00 80.50 418 VAL A C 1
ATOM 3317 O O . VAL A 1 418 ? -12.000 13.301 35.823 1.00 80.50 418 VAL A O 1
ATOM 3320 N N . THR A 1 419 ? -13.954 12.581 36.647 1.00 83.19 419 THR A N 1
ATOM 3321 C CA . THR A 1 419 ? -13.411 12.013 37.877 1.00 83.19 419 THR A CA 1
ATOM 3322 C C . THR A 1 419 ? -12.524 10.807 37.584 1.00 83.19 419 THR A C 1
ATOM 3324 O O . THR A 1 419 ? -11.470 10.658 38.209 1.00 83.19 419 THR A O 1
ATOM 3327 N N . PHE A 1 420 ? -12.903 9.978 36.609 1.00 85.56 420 PHE A N 1
ATOM 3328 C CA . PHE A 1 420 ? -12.094 8.846 36.164 1.00 85.56 420 PHE A CA 1
ATOM 3329 C C . PHE A 1 420 ? -10.777 9.296 35.513 1.00 85.56 420 PHE A C 1
ATOM 3331 O O . PHE A 1 420 ? -9.706 8.812 35.883 1.00 85.56 420 PHE A O 1
ATOM 3338 N N . ASN A 1 421 ? -10.826 10.284 34.619 1.00 82.12 421 ASN A N 1
ATOM 3339 C CA . ASN A 1 421 ? -9.640 10.830 33.959 1.00 82.12 421 ASN A CA 1
ATOM 3340 C C . ASN A 1 421 ? -8.696 11.517 34.956 1.00 82.12 421 ASN A C 1
ATOM 3342 O O . ASN A 1 421 ? -7.475 11.370 34.861 1.00 82.12 421 ASN A O 1
ATOM 3346 N N . ARG A 1 422 ? -9.237 12.194 35.979 1.00 82.12 422 ARG A N 1
ATOM 3347 C CA . ARG A 1 422 ? -8.427 12.739 37.077 1.00 82.12 422 ARG A CA 1
ATOM 3348 C C . ARG A 1 422 ? -7.679 11.634 37.829 1.00 82.12 422 ARG A C 1
ATOM 3350 O O . ARG A 1 422 ? -6.476 11.765 38.042 1.00 82.12 422 ARG A O 1
ATOM 3357 N N . LEU A 1 423 ? -8.348 10.527 38.161 1.00 83.25 423 LEU A N 1
ATOM 3358 C CA . LEU A 1 423 ? -7.706 9.376 38.807 1.00 83.25 423 LEU A CA 1
ATOM 3359 C C . LEU A 1 423 ? -6.582 8.781 37.942 1.00 83.25 423 LEU A C 1
ATOM 3361 O O . LEU A 1 423 ? -5.500 8.485 38.452 1.00 83.25 423 LEU A O 1
ATOM 3365 N N . LEU A 1 424 ? -6.812 8.639 36.633 1.00 83.00 424 LEU A N 1
ATOM 3366 C CA . LEU A 1 424 ? -5.796 8.164 35.690 1.00 83.00 424 LEU A CA 1
ATOM 3367 C C . LEU A 1 424 ? -4.568 9.081 35.666 1.00 83.00 424 LEU A C 1
ATOM 3369 O O . LEU A 1 424 ? -3.444 8.587 35.679 1.00 83.00 424 LEU A O 1
ATOM 3373 N N . SER A 1 425 ? -4.773 10.401 35.684 1.00 78.56 425 SER A N 1
ATOM 3374 C CA . SER A 1 425 ? -3.683 11.386 35.665 1.00 78.56 425 SER A CA 1
ATOM 3375 C C . SER A 1 425 ? -2.833 11.399 36.946 1.00 78.56 425 SER A C 1
ATOM 3377 O O . SER A 1 425 ? -1.637 11.678 36.892 1.00 78.56 425 SER A O 1
ATOM 3379 N N . GLU A 1 426 ? -3.434 11.068 38.093 1.00 81.19 426 GLU A N 1
ATOM 3380 C CA . GLU A 1 426 ? -2.758 10.986 39.396 1.00 81.19 426 GLU A CA 1
ATOM 3381 C C . GLU A 1 426 ? -2.004 9.651 39.582 1.00 81.19 426 GLU A C 1
ATOM 3383 O O . GLU A 1 426 ? -1.120 9.547 40.436 1.00 81.19 426 GLU A O 1
ATOM 3388 N N . THR A 1 427 ? -2.313 8.633 38.770 1.00 79.69 427 THR A N 1
ATOM 3389 C CA . THR A 1 427 ? -1.721 7.292 38.866 1.00 79.69 427 THR A CA 1
ATOM 3390 C C . THR A 1 427 ? -0.496 7.168 37.959 1.00 79.69 427 THR A C 1
ATOM 3392 O O . THR A 1 427 ? -0.599 7.189 36.733 1.00 79.69 427 THR A O 1
ATOM 3395 N N . ALA A 1 428 ? 0.689 6.987 38.549 1.00 72.81 428 ALA A N 1
ATOM 3396 C CA . ALA A 1 428 ? 1.918 6.817 37.777 1.00 72.81 428 ALA A CA 1
ATOM 3397 C C . ALA A 1 428 ? 1.912 5.489 36.984 1.00 72.81 428 ALA A C 1
ATOM 3399 O O . ALA A 1 428 ? 1.651 4.430 37.563 1.00 72.81 428 ALA A O 1
ATOM 3400 N N . PRO A 1 429 ? 2.243 5.504 35.679 1.00 77.06 429 PRO A N 1
ATOM 3401 C CA . PRO A 1 429 ? 2.311 4.287 34.883 1.00 77.06 429 PRO A CA 1
ATOM 3402 C C . PRO A 1 429 ? 3.505 3.414 35.298 1.00 77.06 429 PRO A C 1
ATOM 3404 O O . PRO A 1 429 ? 4.617 3.901 35.499 1.00 77.06 429 PRO A O 1
ATOM 3407 N N . ASN A 1 430 ? 3.291 2.102 35.354 1.00 77.06 430 ASN A N 1
ATOM 3408 C CA . ASN A 1 430 ? 4.318 1.088 35.569 1.00 77.06 430 ASN A CA 1
ATOM 3409 C C . ASN A 1 430 ? 4.472 0.248 34.292 1.00 77.06 430 ASN A C 1
ATOM 3411 O O . ASN A 1 430 ? 3.533 -0.435 33.893 1.00 77.06 430 ASN A O 1
ATOM 3415 N N . ASN A 1 431 ? 5.633 0.303 33.627 1.00 72.88 431 ASN A N 1
ATOM 3416 C CA . ASN A 1 431 ? 5.903 -0.421 32.371 1.00 72.88 431 ASN A CA 1
ATOM 3417 C C . ASN A 1 431 ? 4.802 -0.246 31.296 1.00 72.88 431 ASN A C 1
ATOM 3419 O O . ASN A 1 431 ? 4.312 -1.225 30.737 1.00 72.88 431 ASN A O 1
ATOM 3423 N N . ASN A 1 432 ? 4.403 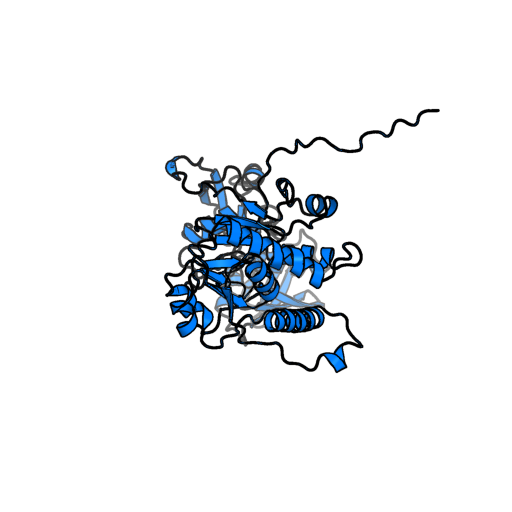1.002 31.016 1.00 75.56 432 ASN A N 1
ATOM 3424 C CA . ASN A 1 432 ? 3.305 1.363 30.097 1.00 75.56 432 ASN A CA 1
ATOM 3425 C C . ASN A 1 432 ? 1.914 0.832 30.500 1.00 75.56 432 ASN A C 1
ATOM 3427 O O . ASN A 1 432 ? 1.009 0.772 29.667 1.00 75.56 432 ASN A O 1
ATOM 3431 N N . GLN A 1 433 ? 1.719 0.467 31.768 1.00 81.88 433 GLN A N 1
ATOM 3432 C CA . GLN A 1 433 ? 0.419 0.077 32.306 1.00 81.88 433 GLN A CA 1
ATOM 3433 C C . GLN A 1 433 ? 0.011 0.984 33.466 1.00 81.88 433 GLN A C 1
ATOM 3435 O O . GLN A 1 433 ? 0.810 1.269 34.356 1.00 81.88 433 GLN A O 1
ATOM 3440 N N . ILE A 1 434 ? -1.244 1.418 33.470 1.00 83.56 434 ILE A N 1
ATOM 3441 C CA . ILE A 1 434 ? -1.881 2.098 34.598 1.00 83.56 434 ILE A CA 1
ATOM 3442 C C . ILE A 1 434 ? -2.773 1.062 35.276 1.00 83.56 434 ILE A C 1
ATOM 3444 O O . ILE A 1 434 ? -3.747 0.606 34.681 1.00 83.56 434 ILE A O 1
ATOM 3448 N N . VAL A 1 435 ? -2.417 0.638 36.488 1.00 85.94 435 VAL A N 1
ATOM 3449 C CA . VAL A 1 435 ? -3.169 -0.389 37.224 1.00 85.94 435 VAL A CA 1
ATOM 3450 C C . VAL A 1 435 ? -4.064 0.292 38.247 1.00 85.94 435 VAL A C 1
ATOM 3452 O O . VAL A 1 435 ? -3.564 1.002 39.114 1.00 85.94 435 VAL A O 1
ATOM 3455 N N . ILE A 1 436 ? -5.373 0.062 38.160 1.00 87.25 436 ILE A N 1
ATOM 3456 C CA . ILE A 1 436 ? -6.364 0.647 39.070 1.00 87.25 436 ILE A CA 1
ATOM 3457 C C . ILE A 1 436 ? -7.265 -0.456 39.621 1.00 87.25 436 ILE A C 1
ATOM 3459 O O . ILE A 1 436 ? -7.692 -1.364 38.906 1.00 87.25 436 ILE A O 1
ATOM 3463 N N . ASN A 1 437 ? -7.576 -0.368 40.911 1.00 88.69 437 ASN A N 1
ATOM 3464 C CA . ASN A 1 437 ? -8.462 -1.298 41.595 1.00 88.69 437 ASN A CA 1
ATOM 3465 C C . ASN A 1 437 ? -9.798 -0.602 41.887 1.00 88.69 437 ASN A C 1
ATOM 3467 O O . ASN A 1 437 ? -9.837 0.343 42.669 1.00 88.69 437 ASN A O 1
ATOM 3471 N N . LEU A 1 438 ? -10.898 -1.076 41.297 1.00 89.38 438 LEU A N 1
ATOM 3472 C CA . LEU A 1 438 ? -12.225 -0.479 41.472 1.00 89.38 438 LEU A CA 1
ATOM 3473 C C . LEU A 1 438 ? -13.227 -1.475 42.067 1.00 89.38 438 LEU A C 1
ATOM 3475 O O . LEU A 1 438 ? -13.198 -2.679 41.801 1.00 89.38 438 LEU A O 1
ATOM 3479 N N . VAL A 1 439 ? -14.164 -0.962 42.860 1.00 87.56 439 VAL A N 1
ATOM 3480 C CA . VAL A 1 439 ? -15.386 -1.665 43.261 1.00 87.56 439 VAL A CA 1
ATOM 3481 C C . VAL A 1 439 ? -16.553 -1.048 42.505 1.00 87.56 439 VAL A C 1
ATOM 3483 O O . VAL A 1 439 ? -16.868 0.115 42.737 1.00 87.56 439 VAL A O 1
ATOM 3486 N N . ALA A 1 440 ? -17.200 -1.819 41.638 1.00 87.81 440 ALA A N 1
ATOM 3487 C CA . ALA A 1 440 ? -18.447 -1.414 41.005 1.00 87.81 440 ALA A CA 1
ATOM 3488 C C . ALA A 1 440 ? -19.604 -1.517 42.012 1.00 87.81 440 ALA A C 1
ATOM 3490 O O . ALA A 1 440 ? -19.661 -2.445 42.829 1.00 87.81 440 ALA A O 1
ATOM 3491 N N . ARG A 1 441 ? -20.534 -0.568 41.954 1.00 85.50 441 ARG A N 1
ATOM 3492 C CA . ARG A 1 441 ? -21.780 -0.542 42.723 1.00 85.50 441 ARG A CA 1
ATOM 3493 C C . ARG A 1 441 ? -22.910 -0.008 41.854 1.00 85.50 441 ARG A C 1
ATOM 3495 O O . ARG A 1 441 ? -22.664 0.783 40.953 1.00 85.50 441 ARG A O 1
ATOM 3502 N N . ILE A 1 442 ? -24.129 -0.433 42.158 1.00 85.38 442 ILE A N 1
ATOM 3503 C CA . ILE A 1 442 ? -25.353 0.130 41.579 1.00 85.38 442 ILE A CA 1
ATOM 3504 C C . ILE A 1 442 ? -25.789 1.287 42.488 1.00 85.38 442 ILE A C 1
ATOM 3506 O O . ILE A 1 442 ? -25.619 1.177 43.711 1.00 85.38 442 ILE A O 1
ATOM 3510 N N . LYS A 1 443 ? -26.235 2.401 41.901 1.00 78.50 443 LYS A N 1
ATOM 3511 C CA . LYS A 1 443 ? -26.779 3.551 42.637 1.00 78.50 443 LYS A CA 1
ATOM 3512 C C . LYS A 1 443 ? -28.060 3.220 43.399 1.00 78.50 443 LYS A C 1
ATOM 3514 O O . LYS A 1 443 ? -28.852 2.382 42.916 1.00 78.50 443 LYS A O 1
#

InterPro domains:
  IPR004443 YjeF N-terminal domain [PF03853] (45-213)
  IPR004443 YjeF N-terminal domain [PS51385] (27-241)
  IPR004443 YjeF N-terminal domain [TIGR00197] (26-215)
  IPR032976 YjeF N-terminal domain-containing protein NAXE-like [PTHR13232] (26-253)
  IPR036652 YjeF N-terminal domain superfamily [G3DSA:3.40.50.10260] (22-252)
  IPR036652 YjeF N-terminal domain superfamily [SSF64153] (27-250)

Foldseek 3Di:
DDDPPPDPDPDPDDPQDDFDADALVVVVVLVCCCVPPNNVDDPLRQLLFFLAPQLLVQCVVPPPCVQFQEEEEEDDSNLNNQLVNVVVRHQYAYEDQDLPDDPLVVVVPDDPDDVSRSSVSVVVSVVVCVVSVRHYDPDLQVSLVVGQEYEAHNDASPDDDADDPPPLVSQAPGPHAYEYEQAQRGAHQAHGNPVVSHHQHQEYEHEPGHHNNVLVHPHPWYKYFRPSQDPVNCVVSVRSDDDDPDPRRIDTDDPPPPVPDLVPFDWDWAFEAEQVDDFTDTDTDGDPDPWAFLLNVLVCCCCDPPVNPPPPFDSPFKFKDKPVGPPDTDDRRHTPVVCSVQGDRNIGTYIKGAPDQAKEWEFEAEDPDIDIDIDGRMSCRVVVVVVVVCVVDVVDDPPFQKWKAFPPPSPQIGRDPVSVVVVQVVADDDPSYGYTYIYIDTD

Radius of gyration: 27.1 Å; chains: 1; bounding box: 60×58×84 Å

Secondary structure (DSSP, 8-state):
-----------S----PPPPPBPHHHHHHHHHHHHSTTT---HHHHIIIIIIIIHHHHHHHHS-TTT--EEEEEESSTHHHHHHHHHTT-EEEEE--------GGGTTTT---HHHHHHHHHHHHHHHHHHTT--EES-HHHHHHT-SEEEEES--TT--SPPPTTHHHHHHH--S-EEEESS-TTSBTTTBSTTS-----SEEEEESS-BGGGGG--SSEEEEE-TT--HHHHHHTT--PPPPPTT-SEEEEPPP---S-GGGSPEEEEEEEETT-SS-EEEEEE-SSSS-BHHHHHHHHHHH-TTTBTB---TTS-EEE-SS-SSSPPPTTSBHHHHHTT-STTS-EEEE-EEEEEEEEEEEEETTEEEEEEEEEETTHHHHHHHHHHHH-TT--TT--EEEEETTTS--EE-SHHHHHHHHHHS--BTTEEEEEEEEEE-

Sequence (443 aa):
MSVRVGSMFPSPDRPSSKLLPLVSLLAQAIDEELMSPAGAFSIDQLMELGTGFSVAQAVARVYSCEMHSRVLICCGPGLVAARHLHHFGYRPSIFYPKQSNKDLYQAILRDYRLPVASAYANQRLATQCRNLYIPFTNDLKVQLKETDLVVDAIFGFSFTGEIRAPFGEALKETKVPIASVDVPSAWDVEEGNISGHGFNPETLISLTAPKLCARLFSGRHHFLGGRFVPRDLDQKYELNIPVYPGTDQIIPEEPRSDDSDLSKAEAIELCILVEGEKTPDLYEFRSEKESPTLFDLRRHLIANHADFNGANLKSTDLEFFRFDDRIKPIRLDTLVGSVLDLTNVEASLVIRYPLSTSFIVLNLKFQEAQTQITLTHSTGTWNTLLDKTRERFNNLQEEDEIHFLDQETKKIIIEDEVTFNRLLSETAPNNNQIVINLVARIK

Organism: NCBI:txid994334

pLDDT: mean 77.87, std 15.41, range [29.22, 95.88]